Protein AF-A0A948SV55-F1 (afdb_monomer)

Nearest PDB structures (foldseek):
  5uno-assembly1_A  TM=8.925E-01  e=2.290E-26  Mycobacterium tuberculosis H37Rv
  5uoh-assembly1_A  TM=8.848E-01  e=6.868E-26  Mycobacterium tuberculosis H37Rv
  8e19-assembly1_A  TM=8.455E-01  e=9.818E-19  Streptomyces sp. CB03234
  8g5u-assembly4_D  TM=8.388E-01  e=4.236E-16  Streptomyces sp. CB03234
  8ooh-assembly1_A  TM=3.720E-01  e=1.715E-04  Haloferax mediterranei

Structure (mmCIF, N/CA/C/O backbone):
data_AF-A0A948SV55-F1
#
_entry.id   AF-A0A948SV55-F1
#
loop_
_atom_site.group_PDB
_atom_site.id
_atom_site.type_symbol
_atom_site.label_atom_id
_atom_site.label_alt_id
_atom_site.label_comp_id
_atom_site.label_asym_id
_atom_site.label_entity_id
_atom_site.label_seq_id
_atom_site.pdbx_PDB_ins_code
_atom_site.Cartn_x
_atom_site.Cartn_y
_atom_site.Cartn_z
_atom_site.occupancy
_atom_site.B_iso_or_equiv
_atom_site.auth_seq_id
_atom_site.auth_comp_id
_atom_site.auth_asym_id
_atom_site.auth_atom_id
_atom_site.pdbx_PDB_model_num
ATOM 1 N N . MET A 1 1 ? -9.812 31.549 -26.731 1.00 30.91 1 MET A N 1
ATOM 2 C CA . MET A 1 1 ? -10.118 31.292 -25.307 1.00 30.91 1 MET A CA 1
ATOM 3 C C . MET A 1 1 ? -10.757 29.914 -25.186 1.00 30.91 1 MET A C 1
ATOM 5 O O . MET A 1 1 ? -11.962 29.792 -25.352 1.00 30.91 1 MET A O 1
ATOM 9 N N . ARG A 1 2 ? -9.952 28.866 -24.989 1.00 26.50 2 ARG A N 1
ATOM 10 C CA . ARG A 1 2 ? -10.428 27.532 -24.594 1.00 26.50 2 ARG A CA 1
ATOM 11 C C . ARG A 1 2 ? -10.023 27.359 -23.133 1.00 26.50 2 ARG A C 1
ATOM 13 O O . ARG A 1 2 ? -8.856 27.554 -22.813 1.00 26.50 2 ARG A O 1
ATOM 20 N N . ARG A 1 3 ? -10.999 27.131 -22.253 1.00 22.83 3 ARG A N 1
ATOM 21 C CA . ARG A 1 3 ? -10.754 26.845 -20.834 1.00 22.83 3 ARG A CA 1
ATOM 22 C C . ARG A 1 3 ? -10.036 25.492 -20.727 1.00 22.83 3 ARG A C 1
ATOM 24 O O . ARG A 1 3 ? -10.445 24.582 -21.448 1.00 22.83 3 ARG A O 1
ATOM 31 N N . PRO A 1 4 ? -9.015 25.346 -19.870 1.00 24.20 4 PRO A N 1
ATOM 32 C CA . PRO A 1 4 ? -8.445 24.039 -19.594 1.00 24.20 4 PRO A CA 1
ATOM 33 C C . PRO A 1 4 ? -9.489 23.198 -18.850 1.00 24.20 4 PRO A C 1
ATOM 35 O O . PRO A 1 4 ? -10.164 23.687 -17.939 1.00 24.20 4 PRO A O 1
ATOM 38 N N . LEU A 1 5 ? -9.654 21.952 -19.289 1.00 23.36 5 LEU A N 1
ATOM 39 C CA . LEU A 1 5 ? -10.324 20.914 -18.519 1.00 23.36 5 LEU A CA 1
ATOM 40 C C . LEU A 1 5 ? -9.474 20.676 -17.271 1.00 23.36 5 LEU A C 1
ATOM 42 O O . LEU A 1 5 ? -8.339 20.224 -17.370 1.00 23.36 5 LEU A O 1
ATOM 46 N N . VAL A 1 6 ? -10.014 21.026 -16.108 1.00 21.44 6 VAL A N 1
ATOM 47 C CA . VAL A 1 6 ? -9.486 20.559 -14.828 1.00 21.44 6 VAL A CA 1
ATOM 48 C C . VAL A 1 6 ? -9.849 19.080 -14.756 1.00 21.44 6 VAL A C 1
ATOM 50 O O . VAL A 1 6 ? -10.975 18.734 -14.401 1.00 21.44 6 VAL A O 1
ATOM 53 N N . VAL A 1 7 ? -8.927 18.215 -15.175 1.00 23.33 7 VAL A N 1
ATOM 54 C CA . VAL A 1 7 ? -8.964 16.802 -14.804 1.00 23.33 7 VAL A CA 1
ATOM 55 C C . VAL A 1 7 ? -8.757 16.800 -13.294 1.00 23.33 7 VAL A C 1
ATOM 57 O O . VAL A 1 7 ? -7.693 17.169 -12.808 1.00 23.33 7 VAL A O 1
ATOM 60 N N . ARG A 1 8 ? -9.814 16.506 -12.531 1.00 23.75 8 ARG A N 1
ATOM 61 C CA . ARG A 1 8 ? -9.632 16.066 -11.148 1.00 23.75 8 ARG A CA 1
ATOM 62 C C . ARG A 1 8 ? -8.846 14.770 -11.262 1.00 23.75 8 ARG A C 1
ATOM 64 O O . ARG A 1 8 ? -9.400 13.813 -11.797 1.00 23.75 8 ARG A O 1
ATOM 71 N N . SER A 1 9 ? -7.585 14.774 -10.845 1.00 26.28 9 SER A N 1
ATOM 72 C CA . SER A 1 9 ? -6.814 13.553 -10.654 1.00 26.28 9 SER A CA 1
ATOM 73 C C . SER A 1 9 ? -7.688 12.595 -9.846 1.00 26.28 9 SER A C 1
ATOM 75 O O . SER A 1 9 ? -8.074 12.914 -8.719 1.00 26.28 9 SER A O 1
ATOM 77 N N . LEU A 1 10 ? -8.113 11.488 -10.458 1.00 29.41 10 LEU A N 1
ATOM 78 C CA . LEU A 1 10 ? -8.510 10.328 -9.680 1.00 29.41 10 LEU A CA 1
ATOM 79 C C . LEU A 1 10 ? -7.198 9.822 -9.093 1.00 29.41 10 LEU A C 1
ATOM 81 O O . LEU A 1 10 ? -6.493 9.082 -9.762 1.00 29.41 10 LEU A O 1
ATOM 85 N N . THR A 1 11 ? -6.843 10.274 -7.895 1.00 33.56 11 THR A N 1
ATOM 86 C CA . THR A 1 11 ? -5.891 9.525 -7.080 1.00 33.56 11 THR A CA 1
ATOM 87 C C . THR A 1 11 ? -6.649 8.272 -6.676 1.00 33.56 11 THR A C 1
ATOM 89 O O . THR A 1 11 ? -7.490 8.300 -5.773 1.00 33.56 11 THR A O 1
ATOM 92 N N . VAL A 1 12 ? -6.488 7.206 -7.457 1.00 36.28 12 VAL A N 1
ATOM 93 C CA . VAL A 1 12 ? -6.842 5.876 -6.982 1.00 36.28 12 VAL A CA 1
ATOM 94 C C . VAL A 1 12 ? -5.813 5.626 -5.899 1.00 36.28 12 VAL A C 1
ATOM 96 O O . VAL A 1 12 ? -4.634 5.532 -6.196 1.00 36.28 12 VAL A O 1
ATOM 99 N N . VAL A 1 13 ? -6.228 5.632 -4.634 1.00 38.62 13 VAL A N 1
ATOM 100 C CA . VAL A 1 13 ? -5.312 5.245 -3.563 1.00 38.62 13 VAL A CA 1
ATOM 101 C C . VAL A 1 13 ? -5.101 3.747 -3.721 1.00 38.62 13 VAL A C 1
ATOM 103 O O . VAL A 1 13 ? -5.919 2.942 -3.268 1.00 38.62 13 VAL A O 1
ATOM 106 N N . ILE A 1 14 ? -4.060 3.405 -4.466 1.00 40.81 14 ILE A N 1
ATOM 107 C CA . ILE A 1 14 ? -3.615 2.045 -4.694 1.00 40.81 14 ILE A CA 1
ATOM 108 C C . ILE A 1 14 ? -3.019 1.567 -3.373 1.00 40.81 14 ILE A C 1
ATOM 110 O O . ILE A 1 14 ? -2.185 2.238 -2.763 1.00 40.81 14 ILE A O 1
ATOM 114 N N . ALA A 1 15 ? -3.531 0.444 -2.869 1.00 40.34 15 ALA A N 1
ATOM 115 C CA . ALA A 1 15 ? -2.829 -0.279 -1.824 1.00 40.34 15 ALA A CA 1
ATOM 116 C C . ALA A 1 15 ? -1.530 -0.764 -2.465 1.00 40.34 15 ALA A C 1
ATOM 118 O O . ALA A 1 15 ? -1.607 -1.495 -3.448 1.00 40.34 15 ALA A O 1
ATOM 119 N N . ALA A 1 16 ? -0.370 -0.343 -1.960 1.00 37.22 16 ALA A N 1
ATOM 120 C CA . ALA A 1 16 ? 0.876 -0.953 -2.397 1.00 37.22 16 ALA A CA 1
ATOM 121 C C . ALA A 1 16 ? 0.776 -2.457 -2.111 1.00 37.22 16 ALA A C 1
ATOM 123 O O . ALA A 1 16 ? 0.507 -2.850 -0.978 1.00 37.22 16 ALA A O 1
ATOM 124 N N . ALA A 1 17 ? 0.937 -3.286 -3.135 1.00 39.38 17 ALA A N 1
ATOM 125 C CA . ALA A 1 17 ? 1.183 -4.710 -2.970 1.00 39.38 17 ALA A CA 1
ATOM 126 C C . ALA A 1 17 ? 2.635 -4.918 -3.356 1.00 39.38 17 ALA A C 1
ATOM 128 O O . ALA A 1 17 ? 2.984 -4.813 -4.532 1.00 39.38 17 ALA A O 1
ATOM 129 N N . ALA A 1 18 ? 3.506 -5.127 -2.376 1.00 43.53 18 ALA A N 1
ATOM 130 C CA . ALA A 1 18 ? 4.882 -5.397 -2.730 1.00 43.53 18 ALA A CA 1
ATOM 131 C C . ALA A 1 18 ? 5.015 -6.733 -3.459 1.00 43.53 18 ALA A C 1
ATOM 133 O O . ALA A 1 18 ? 4.283 -7.697 -3.225 1.00 43.53 18 ALA A O 1
ATOM 134 N N . ILE A 1 19 ? 6.031 -6.701 -4.311 1.00 43.50 19 ILE A N 1
ATOM 135 C CA . ILE A 1 19 ? 6.931 -7.781 -4.687 1.00 43.50 19 ILE A CA 1
ATOM 136 C C . ILE A 1 19 ? 7.136 -8.729 -3.500 1.00 43.50 19 ILE A C 1
ATOM 138 O O . ILE A 1 19 ? 7.271 -8.261 -2.369 1.00 43.50 19 ILE A O 1
ATOM 142 N N . ALA A 1 20 ? 7.189 -10.039 -3.751 1.00 40.66 20 ALA A N 1
ATOM 143 C CA . ALA A 1 20 ? 7.520 -11.001 -2.711 1.00 40.66 20 ALA A CA 1
ATOM 144 C C . ALA A 1 20 ? 8.951 -10.721 -2.210 1.00 40.66 20 ALA A C 1
ATOM 146 O O . ALA A 1 20 ? 9.933 -11.099 -2.838 1.00 40.66 20 ALA A O 1
ATOM 147 N N . SER A 1 21 ? 9.076 -9.995 -1.104 1.00 45.84 21 SER A N 1
ATOM 148 C CA . SER A 1 21 ? 10.312 -9.782 -0.369 1.00 45.84 21 SER A CA 1
ATOM 149 C C . SER A 1 21 ? 10.544 -10.808 0.739 1.00 45.84 21 SER A C 1
ATOM 151 O O . SER A 1 21 ? 9.704 -10.952 1.623 1.00 45.84 21 SER A O 1
ATOM 153 N N . SER A 1 22 ? 11.685 -11.485 0.729 1.00 45.31 22 SER A N 1
ATOM 154 C CA . SER A 1 22 ? 12.185 -12.255 1.878 1.00 45.31 22 SER A CA 1
ATOM 155 C C . SER A 1 22 ? 12.581 -11.336 3.022 1.00 45.31 22 SER A C 1
ATOM 157 O O . SER A 1 22 ? 13.097 -10.256 2.740 1.00 45.31 22 SER A O 1
ATOM 159 N N . CYS A 1 23 ? 12.460 -11.795 4.265 1.00 57.09 23 CYS A N 1
ATOM 160 C CA . CYS A 1 23 ? 12.979 -11.079 5.427 1.00 57.09 23 CYS A CA 1
ATOM 161 C C . CYS A 1 23 ? 14.124 -11.893 6.030 1.00 57.09 23 CYS A C 1
ATOM 163 O O . CYS A 1 23 ? 13.920 -12.863 6.764 1.00 57.09 23 CYS A O 1
ATOM 165 N N . GLY A 1 24 ? 15.354 -11.529 5.668 1.00 35.19 24 GLY A N 1
ATOM 166 C CA . GLY A 1 24 ? 16.546 -12.269 6.067 1.00 35.19 24 GLY A CA 1
ATOM 167 C C . GLY A 1 24 ? 17.185 -11.703 7.333 1.00 35.19 24 GLY A C 1
ATOM 168 O O . GLY A 1 24 ? 17.675 -10.578 7.341 1.00 35.19 24 GLY A O 1
ATOM 169 N N . SER A 1 25 ? 17.299 -12.512 8.391 1.00 31.05 25 SER A N 1
ATOM 170 C CA . SER A 1 25 ? 18.246 -12.242 9.484 1.00 31.05 25 SER A CA 1
ATOM 171 C C . SER A 1 25 ? 19.166 -13.442 9.714 1.00 31.05 25 SER A C 1
ATOM 173 O O . SER A 1 25 ? 18.738 -14.594 9.737 1.00 31.05 25 SER A O 1
ATOM 175 N N . ASN A 1 26 ? 20.467 -13.183 9.882 1.00 32.19 26 ASN A N 1
ATOM 176 C CA . ASN A 1 26 ? 21.467 -14.217 10.158 1.00 32.19 26 ASN A CA 1
ATOM 177 C C . ASN A 1 26 ? 21.262 -14.810 11.567 1.00 32.19 26 ASN A C 1
ATOM 179 O O . ASN A 1 26 ? 21.810 -14.309 12.552 1.00 32.19 26 ASN A O 1
ATOM 183 N N . GLY A 1 27 ? 20.510 -15.910 11.662 1.00 25.17 27 GLY A N 1
ATOM 184 C CA . GLY A 1 27 ? 20.263 -16.646 12.903 1.00 25.17 27 GLY A CA 1
ATOM 185 C C . GLY A 1 27 ? 20.402 -18.158 12.720 1.00 25.17 27 GLY A C 1
ATOM 186 O O . GLY A 1 27 ? 19.497 -18.835 12.258 1.00 25.17 27 GLY A O 1
ATOM 187 N N . SER A 1 28 ? 21.541 -18.719 13.123 1.00 27.02 28 SER A N 1
ATOM 188 C CA . SER A 1 28 ? 21.834 -20.155 13.054 1.00 27.02 28 SER A CA 1
ATOM 189 C C . SER A 1 28 ? 20.910 -21.007 13.941 1.00 27.02 28 SER A C 1
ATOM 191 O O . SER A 1 28 ? 21.049 -20.935 15.165 1.00 27.02 28 SER A O 1
ATOM 193 N N . VAL A 1 29 ? 20.081 -21.897 13.376 1.00 24.75 29 VAL A N 1
ATOM 194 C CA . VAL A 1 29 ? 19.499 -23.039 14.114 1.00 24.75 29 VAL A CA 1
ATOM 195 C C . VAL A 1 29 ? 19.416 -24.299 13.243 1.00 24.75 29 VAL A C 1
ATOM 197 O O . VAL A 1 29 ? 19.249 -24.259 12.033 1.00 24.75 29 VAL A O 1
ATOM 200 N N . ALA A 1 30 ? 19.639 -25.425 13.916 1.00 23.55 30 ALA A N 1
ATOM 201 C CA . ALA A 1 30 ? 20.007 -26.732 13.409 1.00 23.55 30 ALA A CA 1
ATOM 202 C C . ALA A 1 30 ? 18.934 -27.493 12.608 1.00 23.55 30 ALA A C 1
ATOM 204 O O . ALA A 1 30 ? 17.764 -27.574 12.972 1.00 23.55 30 ALA A O 1
ATOM 205 N N . ASP A 1 31 ? 19.464 -28.167 11.593 1.00 22.94 31 ASP A N 1
ATOM 206 C CA . ASP A 1 31 ? 18.902 -29.194 10.724 1.00 22.94 31 ASP A CA 1
ATOM 207 C C . ASP A 1 31 ? 18.130 -30.304 11.471 1.00 22.94 31 ASP A C 1
ATOM 209 O O . ASP A 1 31 ? 18.631 -30.915 12.424 1.00 22.94 31 ASP A O 1
ATOM 213 N N . SER A 1 32 ? 16.924 -30.625 11.000 1.00 24.73 32 SER A N 1
ATOM 214 C CA . SER A 1 32 ? 16.251 -31.912 11.241 1.00 24.73 32 SER A CA 1
ATOM 215 C C . SER A 1 32 ? 15.244 -32.190 10.127 1.00 24.73 32 SER A C 1
ATOM 217 O O . SER A 1 32 ? 14.030 -32.079 10.282 1.00 24.73 32 SER A O 1
ATOM 219 N N . THR A 1 33 ? 15.777 -32.579 8.974 1.00 23.20 33 THR A N 1
ATOM 220 C CA . THR A 1 33 ? 15.032 -33.093 7.824 1.00 23.20 33 THR A CA 1
ATOM 221 C C . THR A 1 33 ? 14.461 -34.484 8.127 1.00 23.20 33 THR A C 1
ATOM 223 O O . THR A 1 33 ? 15.199 -35.436 8.379 1.00 23.20 33 THR A O 1
ATOM 226 N N . THR A 1 34 ? 13.135 -34.641 8.041 1.00 23.06 34 THR A N 1
ATOM 227 C CA . THR A 1 34 ? 12.506 -35.959 7.848 1.00 23.06 34 THR A CA 1
ATOM 228 C C . THR A 1 34 ? 11.717 -35.931 6.546 1.00 23.06 34 THR A C 1
ATOM 230 O O . THR A 1 34 ? 10.653 -35.329 6.454 1.00 23.06 34 THR A O 1
ATOM 233 N N . ILE A 1 35 ? 12.283 -36.568 5.524 1.00 23.11 35 ILE A N 1
ATOM 234 C CA . ILE A 1 35 ? 11.702 -36.729 4.192 1.00 23.11 35 ILE A CA 1
ATOM 235 C C . ILE A 1 35 ? 10.607 -37.799 4.262 1.00 23.11 35 ILE A C 1
ATOM 237 O O . ILE A 1 35 ? 10.884 -38.934 4.654 1.00 23.11 35 ILE A O 1
ATOM 241 N N . VAL A 1 36 ? 9.393 -37.474 3.814 1.00 24.09 36 VAL A N 1
ATOM 242 C CA . VAL A 1 36 ? 8.416 -38.480 3.375 1.00 24.09 36 VAL A CA 1
ATOM 243 C C . VAL A 1 36 ? 8.050 -38.177 1.927 1.00 24.09 36 VAL A C 1
ATOM 245 O O . VAL A 1 36 ? 7.444 -37.162 1.611 1.00 24.09 36 VAL A O 1
ATOM 248 N N . THR A 1 37 ? 8.499 -39.072 1.056 1.00 22.97 37 THR A N 1
ATOM 249 C CA . THR A 1 37 ? 8.305 -39.097 -0.393 1.00 22.97 37 THR A CA 1
ATOM 250 C C . THR A 1 37 ? 6.839 -39.248 -0.796 1.00 22.97 37 THR A C 1
ATOM 252 O O . THR A 1 37 ? 6.136 -40.122 -0.289 1.00 22.97 37 THR A O 1
ATOM 255 N N . GLU A 1 38 ? 6.432 -38.443 -1.779 1.00 25.08 38 GLU A N 1
ATOM 256 C CA . GLU A 1 38 ? 5.180 -38.549 -2.529 1.00 25.08 38 GLU A CA 1
ATOM 257 C C . GLU A 1 38 ? 5.024 -39.911 -3.223 1.00 25.08 38 GLU A C 1
ATOM 259 O O . GLU A 1 38 ? 5.985 -40.536 -3.676 1.00 25.08 38 GLU A O 1
ATOM 264 N N . THR A 1 39 ? 3.779 -40.363 -3.373 1.00 23.50 39 THR A N 1
ATOM 265 C CA . THR A 1 39 ? 3.415 -41.363 -4.382 1.00 23.50 39 THR A CA 1
ATOM 266 C C . THR A 1 39 ? 2.120 -40.932 -5.057 1.00 23.50 39 THR A C 1
ATOM 268 O O . THR A 1 39 ? 1.102 -40.706 -4.406 1.00 23.50 39 THR A O 1
ATOM 271 N N . SER A 1 40 ? 2.204 -40.802 -6.377 1.00 25.91 40 SER A N 1
ATOM 272 C CA . SER A 1 40 ? 1.162 -40.409 -7.322 1.00 25.91 40 SER A CA 1
ATOM 273 C C . SER A 1 40 ? 0.015 -41.421 -7.376 1.00 25.91 40 SER A C 1
ATOM 275 O O . SER A 1 40 ? 0.287 -42.620 -7.438 1.00 25.91 40 SER A O 1
ATOM 277 N N . ILE A 1 41 ? -1.243 -40.965 -7.463 1.00 25.05 41 ILE A N 1
ATOM 278 C CA . ILE A 1 41 ? -2.360 -41.795 -7.949 1.00 25.05 41 ILE A CA 1
ATOM 279 C C . ILE A 1 41 ? -3.291 -40.969 -8.851 1.00 25.05 41 ILE A C 1
ATOM 281 O O . ILE A 1 41 ? -3.720 -39.872 -8.502 1.00 25.05 41 ILE A O 1
ATOM 285 N N . GLU A 1 42 ? -3.567 -41.545 -10.023 1.00 23.19 42 GLU A N 1
ATOM 286 C CA . GLU A 1 42 ? -4.458 -41.086 -11.089 1.00 23.19 42 GLU A CA 1
ATOM 287 C C . GLU A 1 42 ? -5.912 -40.880 -10.637 1.00 23.19 42 GLU A C 1
ATOM 289 O O . GLU A 1 42 ? -6.496 -41.694 -9.919 1.00 23.19 42 GLU A O 1
ATOM 294 N N . LEU A 1 43 ? -6.532 -39.824 -11.166 1.00 24.89 43 LEU A N 1
ATOM 295 C CA . LEU A 1 43 ? -7.969 -39.576 -11.089 1.00 24.89 43 LEU A CA 1
ATOM 296 C C . LEU A 1 43 ? -8.718 -40.537 -12.022 1.00 24.89 43 LEU A C 1
ATOM 298 O O . LEU A 1 43 ? -8.601 -40.445 -13.244 1.00 24.89 43 LEU A O 1
ATOM 302 N N . THR A 1 44 ? -9.547 -41.412 -11.452 1.00 23.89 44 THR A N 1
ATOM 303 C CA . THR A 1 44 ? -10.658 -42.036 -12.181 1.00 23.89 44 THR A CA 1
ATOM 304 C C . THR A 1 44 ? -11.975 -41.760 -11.472 1.00 23.89 44 THR A C 1
ATOM 306 O O . THR A 1 44 ? -12.133 -41.955 -10.270 1.00 23.89 44 THR A O 1
ATOM 309 N N . ASP A 1 45 ? -12.906 -41.247 -12.266 1.00 31.53 45 ASP A N 1
ATOM 310 C CA . ASP A 1 45 ? -14.245 -40.824 -11.898 1.00 31.53 45 ASP A CA 1
ATOM 311 C C . ASP A 1 45 ? -15.128 -42.065 -11.693 1.00 31.53 45 ASP A C 1
ATOM 313 O O . ASP A 1 45 ? -15.330 -42.858 -12.618 1.00 31.53 45 ASP A O 1
ATOM 317 N N . THR A 1 46 ? -15.625 -42.307 -10.478 1.00 26.56 46 THR A N 1
ATOM 318 C CA . THR A 1 46 ? -16.699 -43.288 -10.259 1.00 26.56 46 THR A CA 1
ATOM 319 C C . THR A 1 46 ? -17.561 -42.897 -9.066 1.00 26.56 46 THR A C 1
ATOM 321 O O . THR A 1 46 ? -17.136 -42.876 -7.914 1.00 26.56 46 THR A O 1
ATOM 324 N N . THR A 1 47 ? -18.828 -42.631 -9.363 1.00 34.38 47 THR A N 1
ATOM 325 C CA . THR A 1 47 ? -19.913 -42.458 -8.404 1.00 34.38 47 THR A CA 1
ATOM 326 C C . THR A 1 47 ? -20.216 -43.780 -7.700 1.00 34.38 47 THR A C 1
ATOM 328 O O . THR A 1 47 ? -20.596 -44.766 -8.331 1.00 34.38 47 THR A O 1
ATOM 331 N N . SER A 1 48 ? -20.095 -43.815 -6.372 1.00 27.80 48 SER A N 1
ATOM 332 C CA . SER A 1 48 ? -20.764 -44.817 -5.535 1.00 27.80 48 SER A CA 1
ATOM 333 C C . SER A 1 48 ? -20.950 -44.306 -4.111 1.00 27.80 48 SER A C 1
ATOM 335 O O . SER A 1 48 ? -20.009 -43.915 -3.430 1.00 27.80 48 SER A O 1
ATOM 337 N N . SER A 1 49 ? -22.206 -44.315 -3.675 1.00 32.78 49 SER A N 1
ATOM 338 C CA . SER A 1 49 ? -22.644 -44.016 -2.320 1.00 32.78 49 SER A CA 1
ATOM 339 C C . SER A 1 49 ? -22.143 -45.080 -1.347 1.00 32.78 49 SER A C 1
ATOM 341 O O .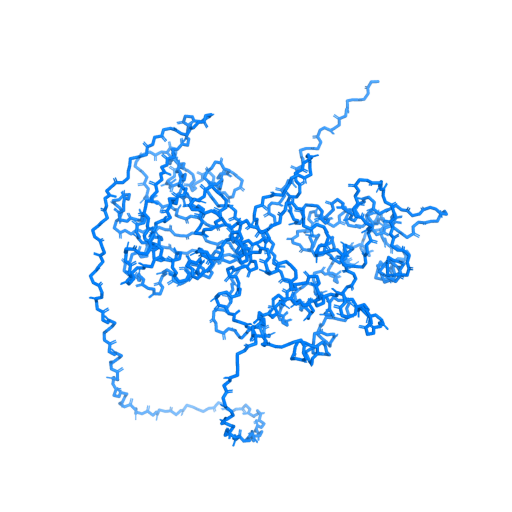 SER A 1 49 ? -22.543 -46.242 -1.446 1.00 32.78 49 SER A O 1
ATOM 343 N N . VAL A 1 50 ? -21.337 -44.662 -0.375 1.00 27.83 50 VAL A N 1
ATOM 344 C CA . VAL A 1 50 ? -20.960 -45.473 0.783 1.00 27.83 50 VAL A CA 1
ATOM 345 C C . VAL A 1 50 ? -21.329 -44.704 2.047 1.00 27.83 50 VAL A C 1
ATOM 347 O O . VAL A 1 50 ? -20.768 -43.660 2.359 1.00 27.83 50 VAL A O 1
ATOM 350 N N . THR A 1 51 ? -22.317 -45.230 2.764 1.00 31.75 51 THR A N 1
ATOM 351 C CA . THR A 1 51 ? -22.587 -44.928 4.169 1.00 31.75 51 THR A CA 1
ATOM 352 C C . THR A 1 51 ? -21.463 -45.495 5.030 1.00 31.75 51 THR A C 1
ATOM 354 O O . THR A 1 51 ? -21.310 -46.716 5.096 1.00 31.75 51 THR A O 1
ATOM 357 N N . THR A 1 52 ? -20.729 -44.630 5.725 1.00 30.16 52 THR A N 1
ATOM 358 C CA . THR A 1 52 ? -19.866 -45.008 6.851 1.00 30.16 52 THR A CA 1
ATOM 359 C C . THR A 1 52 ? -20.256 -44.212 8.082 1.00 30.16 52 THR A C 1
ATOM 361 O O . THR A 1 52 ? -20.150 -42.989 8.127 1.00 30.16 52 THR A O 1
ATOM 364 N N . ASP A 1 53 ? -20.746 -44.970 9.052 1.00 35.44 53 ASP A N 1
ATOM 365 C CA . ASP A 1 53 ? -20.970 -44.608 10.438 1.00 35.44 53 ASP A CA 1
ATOM 366 C C . ASP A 1 53 ? -19.593 -44.417 11.096 1.00 35.44 53 ASP A C 1
ATOM 368 O O . ASP A 1 53 ? -18.847 -45.383 11.269 1.00 35.44 53 ASP A O 1
ATOM 372 N N . THR A 1 54 ? -19.225 -43.171 11.399 1.00 32.25 54 THR A N 1
ATOM 373 C CA . THR A 1 54 ? -18.026 -42.856 12.181 1.00 32.25 54 THR A CA 1
ATOM 374 C C . THR A 1 54 ? -18.426 -41.880 13.273 1.00 32.25 54 THR A C 1
ATOM 376 O O . THR A 1 54 ? -18.636 -40.691 13.036 1.00 32.25 54 THR A O 1
ATOM 379 N N . THR A 1 55 ? -18.526 -42.396 14.494 1.00 34.38 55 THR A N 1
ATOM 380 C CA . THR A 1 55 ? -18.500 -41.614 15.729 1.00 34.38 55 THR A CA 1
ATOM 381 C C . THR A 1 55 ? -17.198 -40.819 15.778 1.00 34.38 55 THR A C 1
ATOM 383 O O . THR A 1 55 ? -16.156 -41.350 16.157 1.00 34.38 55 THR A O 1
ATOM 386 N N . ALA A 1 56 ? -17.253 -39.556 15.355 1.00 33.41 56 ALA A N 1
ATOM 387 C CA . ALA A 1 56 ? -16.182 -38.598 15.568 1.00 33.41 56 ALA A CA 1
ATOM 388 C C . ALA A 1 56 ? -16.157 -38.237 17.056 1.00 33.41 56 ALA A C 1
ATOM 390 O O . ALA A 1 56 ? -17.051 -37.569 17.579 1.00 33.41 56 ALA A O 1
ATOM 391 N N . GLU A 1 57 ? -15.143 -38.738 17.748 1.00 30.97 57 GLU A N 1
ATOM 392 C CA . GLU A 1 57 ? -14.798 -38.323 19.095 1.00 30.97 57 GLU A CA 1
ATOM 393 C C . GLU A 1 57 ? -14.389 -36.846 19.023 1.00 30.97 57 GLU A C 1
ATOM 395 O O . GLU A 1 57 ? -13.357 -36.490 18.457 1.00 30.97 57 GLU A O 1
ATOM 400 N N . SER A 1 58 ? -15.270 -35.975 19.518 1.00 31.12 58 SER A N 1
ATOM 401 C CA . SER A 1 58 ? -15.073 -34.529 19.578 1.00 31.12 58 SER A CA 1
ATOM 402 C C . SER A 1 58 ? -13.859 -34.224 20.449 1.00 31.12 58 SER A C 1
ATOM 404 O O . SER A 1 58 ? -13.976 -34.084 21.667 1.00 31.12 58 SER A O 1
ATOM 406 N N . THR A 1 59 ? -12.686 -34.107 19.833 1.00 31.55 59 THR A N 1
ATOM 407 C CA . THR A 1 59 ? -11.507 -33.549 20.487 1.00 31.55 59 THR A CA 1
ATOM 408 C C . THR A 1 59 ? -11.752 -32.052 20.621 1.00 31.55 59 THR A C 1
ATOM 410 O O . THR A 1 59 ? -11.543 -31.273 19.696 1.00 31.55 59 THR A O 1
ATOM 413 N N . THR A 1 60 ? -12.299 -31.647 21.765 1.00 33.97 60 THR A N 1
ATOM 414 C CA . THR A 1 60 ? -12.400 -30.240 22.144 1.00 33.97 60 THR A CA 1
ATOM 415 C C . THR A 1 60 ? -10.994 -29.655 22.160 1.00 33.97 60 THR A C 1
ATOM 417 O O . THR A 1 60 ? -10.170 -30.065 22.982 1.00 33.97 60 THR A O 1
ATOM 420 N N . LEU A 1 61 ? -10.725 -28.714 21.254 1.00 35.84 61 LEU A N 1
ATOM 421 C CA . LEU A 1 61 ? -9.559 -27.842 21.347 1.00 35.84 61 LEU A CA 1
ATOM 422 C C . LEU A 1 61 ? -9.548 -27.211 22.751 1.00 35.84 61 LEU A C 1
ATOM 424 O O . LEU A 1 61 ? -10.611 -26.803 23.234 1.00 35.84 61 LEU A O 1
ATOM 428 N N . PRO A 1 62 ? -8.396 -27.165 23.440 1.00 35.84 62 PRO A N 1
ATOM 429 C CA . PRO A 1 62 ? -8.324 -26.532 24.745 1.00 35.84 62 PRO A CA 1
ATOM 430 C C . PRO A 1 62 ? -8.754 -25.072 24.601 1.00 35.84 62 PRO A C 1
ATOM 432 O O . PRO A 1 62 ? -8.281 -24.364 23.712 1.00 35.84 62 PRO A O 1
ATOM 435 N N . ALA A 1 63 ? -9.680 -24.647 25.466 1.00 39.31 63 ALA A N 1
ATOM 436 C CA . ALA A 1 63 ? -10.095 -23.259 25.578 1.00 39.31 63 ALA A CA 1
ATOM 437 C C . ALA A 1 63 ? -8.841 -22.384 25.656 1.00 39.31 63 ALA A C 1
ATOM 439 O O . ALA A 1 63 ? -7.993 -22.591 26.528 1.00 39.31 63 ALA A O 1
ATOM 440 N N . THR A 1 64 ? -8.717 -21.443 24.722 1.00 42.62 64 THR A N 1
ATOM 441 C CA . THR A 1 64 ? -7.698 -20.398 24.755 1.00 42.62 64 THR A CA 1
ATOM 442 C C . THR A 1 64 ? -7.664 -19.810 26.157 1.00 42.62 64 THR A C 1
ATOM 444 O O . THR A 1 64 ? -8.679 -19.315 26.650 1.00 42.62 64 THR A O 1
ATOM 447 N N . SER A 1 65 ? -6.504 -19.936 26.804 1.00 36.78 65 SER A N 1
ATOM 448 C CA . SER A 1 65 ? -6.199 -19.323 28.091 1.00 36.78 65 SER A CA 1
ATOM 449 C C . SER A 1 65 ? -6.700 -17.882 28.077 1.00 36.78 65 SER A C 1
ATOM 451 O O . SER A 1 65 ? -6.243 -17.069 27.275 1.00 36.78 65 SER A O 1
ATOM 453 N N . SER A 1 66 ? -7.690 -17.587 28.916 1.00 43.84 66 SER A N 1
ATOM 454 C CA . SER A 1 66 ? -8.271 -16.259 29.048 1.00 43.84 66 SER A CA 1
ATOM 455 C C . SER A 1 66 ? -7.261 -15.352 29.745 1.00 43.84 66 SER A C 1
ATOM 457 O O . SER A 1 66 ? -7.315 -15.181 30.967 1.00 43.84 66 SER A O 1
ATOM 459 N N . VAL A 1 67 ? -6.321 -14.793 28.983 1.00 48.25 67 VAL A N 1
ATOM 460 C CA . VAL A 1 67 ? -5.587 -13.603 29.417 1.00 48.25 67 VAL A CA 1
ATOM 461 C C . VAL A 1 67 ? -6.652 -12.548 29.743 1.00 48.25 67 VAL A C 1
ATOM 463 O O . VAL A 1 67 ? -7.503 -12.272 28.888 1.00 48.25 67 VAL A O 1
ATOM 466 N N . PRO A 1 68 ? -6.711 -12.022 30.981 1.00 50.84 68 PRO A N 1
ATOM 467 C CA . PRO A 1 68 ? -7.689 -11.007 31.340 1.00 50.84 68 PRO A CA 1
ATOM 468 C C . PRO A 1 68 ? -7.554 -9.816 30.393 1.00 50.84 68 PRO A C 1
ATOM 470 O O . PRO A 1 68 ? -6.505 -9.179 30.339 1.00 50.84 68 PRO A O 1
ATOM 473 N N . GLN A 1 69 ? -8.616 -9.529 29.641 1.00 60.88 69 GLN A N 1
ATOM 474 C CA . GLN A 1 69 ? -8.666 -8.362 28.767 1.00 60.88 69 GLN A CA 1
ATOM 475 C C . GLN A 1 69 ? -8.436 -7.107 29.625 1.00 60.88 69 GLN A C 1
ATOM 477 O O . GLN A 1 69 ? -9.150 -6.931 30.621 1.00 60.88 69 GLN A O 1
ATOM 482 N N . PRO A 1 70 ? -7.466 -6.240 29.284 1.00 66.19 70 PRO A N 1
ATOM 483 C CA . PRO A 1 70 ? -7.219 -5.030 30.052 1.00 66.19 70 PRO A CA 1
ATOM 484 C C . PRO A 1 70 ? -8.488 -4.171 30.098 1.00 66.19 70 PRO A C 1
ATOM 486 O O . PRO A 1 70 ? -9.280 -4.144 29.146 1.00 66.19 70 PRO A O 1
ATOM 489 N N . ILE A 1 71 ? -8.699 -3.489 31.228 1.00 73.44 71 ILE A N 1
ATOM 490 C CA . ILE A 1 71 ? -9.767 -2.495 31.359 1.00 73.44 71 ILE A CA 1
ATOM 491 C C . ILE A 1 71 ? -9.489 -1.405 30.326 1.00 73.44 71 ILE A C 1
ATOM 493 O O . ILE A 1 71 ? -8.394 -0.852 30.292 1.00 73.44 71 ILE A O 1
ATOM 497 N N . VAL A 1 72 ? -10.477 -1.129 29.478 1.00 84.81 72 VAL A N 1
ATOM 498 C CA . VAL A 1 72 ? -10.365 -0.118 28.429 1.00 84.81 72 VAL A CA 1
ATOM 499 C C . VAL A 1 72 ? -11.143 1.111 28.849 1.00 84.81 72 VAL A C 1
ATOM 501 O O . VAL A 1 72 ? -12.350 1.040 29.088 1.00 84.81 72 VAL A O 1
ATOM 504 N N . GLU A 1 73 ? -10.432 2.228 28.938 1.00 89.12 73 GLU A N 1
ATOM 505 C CA . GLU A 1 73 ? -11.027 3.527 29.214 1.00 89.12 73 GLU A CA 1
ATOM 506 C C . GLU A 1 73 ? -11.831 4.011 27.994 1.00 89.12 73 GLU A C 1
ATOM 508 O O . GLU A 1 73 ? -11.351 3.912 26.859 1.00 89.12 73 GLU A O 1
ATOM 513 N N . PRO A 1 74 ? -13.050 4.545 28.187 1.00 93.00 74 PRO A N 1
ATOM 514 C CA . PRO A 1 74 ? -13.816 5.122 27.092 1.00 93.00 74 PRO A CA 1
ATOM 515 C C . PRO A 1 74 ? -13.085 6.302 26.442 1.00 93.00 74 PRO A C 1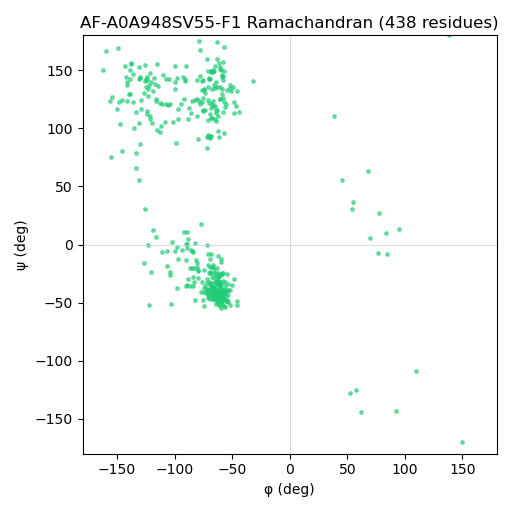
ATOM 517 O O . PRO A 1 74 ? -12.611 7.206 27.134 1.00 93.00 74 PRO A O 1
ATOM 520 N N . ILE A 1 75 ? -13.060 6.353 25.108 1.00 95.50 75 ILE A N 1
ATOM 521 C CA . ILE A 1 75 ? -12.467 7.485 24.380 1.00 95.50 75 ILE A CA 1
ATOM 522 C C . ILE A 1 75 ? -13.506 8.568 24.083 1.00 95.50 75 ILE A C 1
ATOM 524 O O . ILE A 1 75 ? -14.663 8.298 23.758 1.00 95.50 75 ILE A O 1
ATOM 528 N N . THR A 1 76 ? -13.085 9.832 24.165 1.00 94.06 76 THR A N 1
ATOM 529 C CA . THR A 1 76 ? -13.947 10.978 23.849 1.00 94.06 76 THR A CA 1
ATOM 530 C C . THR A 1 76 ? -13.710 11.452 22.421 1.00 94.06 76 THR A C 1
ATOM 532 O O . THR A 1 76 ? -12.643 11.960 22.086 1.00 94.06 76 THR A O 1
ATOM 535 N N . LEU A 1 77 ? -14.744 11.349 21.588 1.00 96.38 77 LEU A N 1
ATOM 536 C CA . LEU A 1 77 ? -14.733 11.842 20.213 1.00 96.38 77 LEU A CA 1
ATOM 537 C C . LEU A 1 77 ? -14.929 13.364 20.162 1.00 96.38 77 LEU A C 1
ATOM 539 O O . LEU A 1 77 ? -15.966 13.894 20.570 1.00 96.38 77 LEU A O 1
ATOM 543 N N . MET A 1 78 ? -13.964 14.075 19.581 1.00 96.25 78 MET A N 1
ATOM 544 C CA . MET A 1 78 ? -14.012 15.530 19.385 1.00 96.25 78 MET A CA 1
ATOM 545 C C . MET A 1 78 ? -14.053 15.878 17.896 1.00 96.25 78 MET A C 1
ATOM 547 O O . MET A 1 78 ? -13.607 15.080 17.087 1.00 96.25 78 MET A O 1
ATOM 551 N N . PRO A 1 79 ? -14.583 17.036 17.466 1.00 96.69 79 PRO A N 1
ATOM 552 C CA . PRO A 1 79 ? -14.453 17.456 16.069 1.00 96.69 79 PRO A CA 1
ATOM 553 C C . PRO A 1 79 ? -12.985 17.470 15.622 1.00 96.69 79 PRO A C 1
ATOM 555 O O . PRO A 1 79 ? -12.140 18.023 16.326 1.00 96.69 79 PRO A O 1
ATOM 558 N N . CYS A 1 80 ? -12.690 16.901 14.454 1.00 94.75 80 CYS A N 1
ATOM 559 C CA . CYS A 1 80 ? -11.346 16.968 13.890 1.00 94.75 80 CYS A CA 1
ATOM 560 C C . CYS A 1 80 ? -10.969 18.414 13.522 1.00 94.75 80 CYS A C 1
ATOM 562 O O . CYS A 1 80 ? -11.835 19.192 13.092 1.00 94.75 80 CYS A O 1
ATOM 564 N N . PRO A 1 81 ? -9.680 18.788 13.597 1.00 89.94 81 PRO A N 1
ATOM 565 C CA . PRO A 1 81 ? -9.200 20.025 12.995 1.00 89.94 81 PRO A CA 1
ATOM 566 C C . PRO A 1 81 ? -9.646 20.129 11.528 1.00 89.94 81 PRO A C 1
ATOM 568 O O . PRO A 1 81 ? -9.566 19.169 10.769 1.00 89.94 81 PRO A O 1
ATOM 571 N N . GLY A 1 82 ? -10.189 21.282 11.132 1.00 88.38 82 GLY A N 1
ATOM 572 C CA . GLY A 1 82 ? -10.643 21.519 9.755 1.00 88.38 82 GLY A CA 1
ATOM 573 C C . GLY A 1 82 ? -11.977 20.868 9.355 1.00 88.38 82 GLY A C 1
ATOM 574 O O . GLY A 1 82 ? -12.506 21.215 8.301 1.00 88.38 82 GLY A O 1
ATOM 575 N N . SER A 1 83 ? -12.591 20.009 10.182 1.00 89.50 83 SER A N 1
ATOM 576 C CA . SER A 1 83 ? -13.885 19.387 9.861 1.00 89.50 83 SER A CA 1
ATOM 577 C C . SER A 1 83 ? -14.816 19.271 11.065 1.00 89.50 83 SER A C 1
ATOM 579 O O . SER A 1 83 ? -14.527 18.615 12.058 1.00 89.50 83 SER A O 1
ATOM 581 N N . LYS A 1 84 ? -16.022 19.841 10.947 1.00 87.31 84 LYS A N 1
ATOM 582 C CA . LYS A 1 84 ? -17.087 19.644 11.950 1.00 87.31 84 LYS A CA 1
ATOM 583 C C . LYS A 1 84 ? -17.836 18.319 11.780 1.00 87.31 84 LYS A C 1
ATOM 585 O O . LYS A 1 84 ? -18.508 17.890 12.720 1.00 87.31 84 LYS A O 1
ATOM 590 N N . LYS A 1 85 ? -17.753 17.719 10.585 1.00 91.50 85 LYS A N 1
ATOM 591 C CA . LYS A 1 85 ? -18.457 16.482 10.218 1.00 91.50 85 LYS A CA 1
ATOM 592 C C . LYS A 1 85 ? -17.706 15.228 10.654 1.00 91.50 85 LYS A C 1
ATOM 594 O O . LYS A 1 85 ? -18.353 14.227 10.911 1.00 91.50 85 LYS A O 1
ATOM 599 N N . ILE A 1 86 ? -16.381 15.294 10.761 1.00 97.69 86 ILE A N 1
ATOM 600 C CA . ILE A 1 86 ? -15.550 14.173 11.206 1.00 97.69 86 ILE A CA 1
ATOM 601 C C . ILE A 1 86 ? -15.191 14.372 12.676 1.00 97.69 86 ILE A C 1
ATOM 603 O O . ILE A 1 86 ? -14.940 15.497 13.123 1.00 97.69 86 ILE A O 1
ATOM 607 N N . LYS A 1 87 ? -15.213 13.284 13.440 1.00 98.06 87 LYS A N 1
ATOM 608 C CA . LYS A 1 87 ? -14.742 13.228 14.819 1.00 98.06 87 LYS A CA 1
ATOM 609 C C . LYS A 1 87 ? -13.400 12.515 14.881 1.00 98.06 87 LYS A C 1
ATOM 611 O O . LYS A 1 87 ? -13.197 11.558 14.153 1.00 98.06 87 LYS A O 1
ATOM 616 N N . CYS A 1 88 ? -12.514 12.981 15.742 1.00 97.75 88 CYS A N 1
ATOM 617 C CA . CYS A 1 88 ? -11.186 12.451 15.974 1.00 97.75 88 CYS A CA 1
ATOM 618 C C . CYS A 1 88 ? -11.058 12.041 17.442 1.00 97.75 88 CYS A C 1
ATOM 620 O O . CYS A 1 88 ? -11.636 12.685 18.327 1.00 97.75 88 CYS A O 1
ATOM 622 N N . ALA A 1 89 ? -10.272 11.000 17.683 1.00 97.50 89 ALA A N 1
ATOM 623 C CA . ALA A 1 89 ? -9.783 10.606 18.995 1.00 97.50 89 ALA A CA 1
ATOM 624 C C . ALA A 1 89 ? -8.405 9.947 18.849 1.00 97.50 89 ALA A C 1
ATOM 626 O O . ALA A 1 89 ? -7.962 9.641 17.739 1.00 97.50 89 ALA A O 1
ATOM 627 N N . ARG A 1 90 ? -7.750 9.741 19.988 1.00 97.38 90 ARG A N 1
ATOM 628 C CA . ARG A 1 90 ? -6.587 8.870 20.122 1.00 97.38 90 ARG A CA 1
ATOM 629 C C . ARG A 1 90 ? -6.956 7.741 21.079 1.00 97.38 90 ARG A C 1
ATOM 631 O O . ARG A 1 90 ? -7.653 7.993 22.066 1.00 97.38 90 ARG A O 1
ATOM 638 N N . LEU A 1 91 ? -6.554 6.520 20.751 1.00 97.75 91 LEU A N 1
ATOM 639 C CA . LEU A 1 91 ? -6.716 5.348 21.606 1.00 97.75 91 LEU A CA 1
ATOM 640 C C . LEU A 1 91 ? -5.335 4.883 22.060 1.00 97.75 91 LEU A C 1
ATOM 642 O O . LEU A 1 91 ? -4.508 4.538 21.227 1.00 97.75 91 LEU A O 1
ATOM 646 N N . GLU A 1 92 ? -5.117 4.831 23.368 1.00 97.44 92 GLU A N 1
ATOM 647 C CA . GLU A 1 92 ? -3.888 4.277 23.930 1.00 97.44 92 GLU A CA 1
ATOM 648 C C . GLU A 1 92 ? -3.987 2.749 24.007 1.00 97.44 92 GLU A C 1
ATOM 650 O O . GLU A 1 92 ? -4.917 2.211 24.617 1.00 97.44 92 GLU A O 1
ATOM 655 N N . VAL A 1 93 ? -3.023 2.055 23.403 1.00 97.00 93 VAL A N 1
ATOM 656 C CA . VAL A 1 93 ? -2.884 0.590 23.455 1.00 97.00 93 VAL A CA 1
ATOM 657 C C . VAL A 1 93 ? -1.450 0.227 23.841 1.00 97.00 93 VAL A C 1
ATOM 659 O O . VAL A 1 93 ? -0.526 0.935 23.444 1.00 97.00 93 VAL A O 1
ATOM 662 N N . PRO A 1 94 ? -1.212 -0.842 24.619 1.00 96.75 94 PRO A N 1
ATOM 663 C CA . PRO A 1 94 ? 0.150 -1.230 24.978 1.00 96.75 94 PRO A CA 1
ATOM 664 C C . PRO A 1 94 ? 0.904 -1.748 23.754 1.00 96.75 94 PRO A C 1
ATOM 666 O O . PRO A 1 94 ? 0.285 -2.384 22.910 1.00 96.75 94 PRO A O 1
ATOM 669 N N . TYR A 1 95 ? 2.223 -1.563 23.672 1.00 96.75 95 TYR A N 1
ATOM 670 C CA . TYR A 1 95 ? 3.059 -2.202 22.644 1.00 96.75 95 TYR A CA 1
ATOM 671 C C . TYR A 1 95 ? 2.864 -3.719 22.639 1.00 96.75 95 TYR A C 1
ATOM 673 O O . TYR A 1 95 ? 2.526 -4.302 21.609 1.00 96.75 95 TYR A O 1
ATOM 681 N N . ASP A 1 96 ? 2.954 -4.334 23.814 1.00 95.50 96 ASP A N 1
ATOM 682 C CA . ASP A 1 96 ? 2.717 -5.756 24.021 1.00 95.50 96 ASP A CA 1
ATOM 683 C C . ASP A 1 96 ? 1.507 -5.961 24.941 1.00 95.50 96 ASP A C 1
ATOM 685 O O . ASP A 1 96 ? 1.469 -5.479 26.075 1.00 95.50 96 ASP A O 1
ATOM 689 N N . TYR A 1 97 ? 0.509 -6.700 24.460 1.00 92.44 97 TYR A N 1
ATOM 690 C CA . TYR A 1 97 ? -0.675 -7.045 25.248 1.00 92.44 97 TYR A CA 1
ATOM 691 C C . TYR A 1 97 ? -0.361 -8.006 26.407 1.00 92.44 97 TYR A C 1
ATOM 693 O O . TYR A 1 97 ? -1.083 -7.993 27.405 1.00 92.44 97 TYR A O 1
ATOM 701 N N . GLU A 1 98 ? 0.715 -8.790 26.310 1.00 92.44 98 GLU A N 1
ATOM 702 C CA . GLU A 1 98 ? 1.194 -9.676 27.377 1.00 92.44 98 GLU A CA 1
ATOM 703 C C . GLU A 1 98 ? 2.136 -8.948 28.355 1.00 92.44 98 GLU A C 1
ATOM 705 O O . GLU A 1 98 ? 2.284 -9.360 29.509 1.00 92.44 98 GLU A O 1
ATOM 710 N N . ASN A 1 99 ? 2.718 -7.819 27.937 1.00 93.75 99 ASN A N 1
ATOM 711 C CA . ASN A 1 99 ? 3.532 -6.941 28.776 1.00 93.75 99 ASN A CA 1
ATOM 712 C C . ASN A 1 99 ? 3.153 -5.453 28.602 1.00 93.75 99 ASN A C 1
ATOM 714 O O . ASN A 1 99 ? 3.891 -4.688 27.973 1.00 93.75 99 ASN A O 1
ATOM 718 N N . PRO A 1 100 ? 2.055 -4.985 29.233 1.00 92.62 100 PRO A N 1
ATOM 719 C CA . PRO A 1 100 ? 1.586 -3.604 29.079 1.00 92.62 100 PRO A CA 1
ATOM 720 C C . PRO A 1 100 ? 2.552 -2.513 29.563 1.00 92.62 100 PRO A C 1
ATOM 722 O O . PRO A 1 100 ? 2.309 -1.333 29.328 1.00 92.62 100 PRO A O 1
ATOM 725 N N . ALA A 1 101 ? 3.630 -2.880 30.264 1.00 92.81 101 ALA A N 1
ATOM 726 C CA . ALA A 1 101 ? 4.666 -1.951 30.708 1.00 92.81 101 ALA A CA 1
ATOM 727 C C . ALA A 1 101 ? 5.734 -1.664 29.633 1.00 92.81 101 ALA A C 1
ATOM 729 O O . ALA A 1 101 ? 6.593 -0.818 29.868 1.00 92.81 101 ALA A O 1
ATOM 730 N N . ALA A 1 102 ? 5.700 -2.357 28.486 1.00 94.12 102 ALA A N 1
ATOM 731 C CA . ALA A 1 102 ? 6.690 -2.224 27.414 1.00 94.12 102 ALA A CA 1
ATOM 732 C C . ALA A 1 102 ? 6.637 -0.877 26.669 1.00 94.12 102 ALA A C 1
ATOM 734 O O . ALA A 1 102 ? 7.614 -0.504 26.035 1.00 94.12 102 ALA A O 1
ATOM 735 N N . GLY A 1 103 ? 5.519 -0.155 26.756 1.00 96.25 103 GLY A N 1
ATOM 736 C CA . GLY A 1 103 ? 5.276 1.098 26.041 1.00 96.25 103 GLY A CA 1
ATOM 737 C C . GLY A 1 103 ? 3.852 1.145 25.495 1.00 96.25 103 GLY A C 1
ATOM 738 O O . GLY A 1 103 ? 3.076 0.209 25.714 1.00 96.25 103 GLY A O 1
ATOM 739 N N . THR A 1 104 ? 3.486 2.233 24.820 1.00 97.19 104 THR A N 1
ATOM 740 C CA . THR A 1 104 ? 2.124 2.446 24.307 1.00 97.19 104 THR A CA 1
ATOM 741 C C . THR A 1 104 ? 2.117 3.110 22.938 1.00 97.19 104 THR A C 1
ATOM 743 O O . THR A 1 104 ? 2.855 4.066 22.714 1.00 97.19 104 THR A O 1
ATOM 746 N N . PHE A 1 105 ? 1.224 2.655 22.060 1.00 98.44 105 PHE A N 1
ATOM 747 C CA . PHE A 1 105 ? 0.841 3.388 20.858 1.00 98.44 105 PHE A CA 1
ATOM 748 C C . PHE A 1 105 ? -0.370 4.279 21.143 1.00 98.44 105 PHE A C 1
ATOM 750 O O . PHE A 1 105 ? -1.331 3.849 21.784 1.00 98.44 105 PHE A O 1
ATOM 757 N N . SER A 1 106 ? -0.355 5.481 20.573 1.00 98.31 106 SER A N 1
ATOM 758 C CA . SER A 1 106 ? -1.480 6.407 20.498 1.00 98.31 106 SER A CA 1
ATOM 759 C C . SER A 1 106 ? -2.135 6.289 19.118 1.00 98.31 106 SER A C 1
ATOM 761 O O . SER A 1 106 ? -1.784 7.002 18.173 1.00 98.31 106 SER A O 1
ATOM 763 N N . ILE A 1 107 ? -3.081 5.356 18.989 1.00 98.56 107 ILE A N 1
ATOM 764 C CA . ILE A 1 107 ? -3.750 5.015 17.728 1.00 98.56 107 ILE A CA 1
ATOM 765 C C . ILE A 1 107 ? -4.608 6.186 17.248 1.00 98.56 107 ILE A C 1
ATOM 767 O O . ILE A 1 107 ? -5.513 6.640 17.959 1.00 98.56 107 ILE A O 1
ATOM 771 N N . ALA A 1 108 ? -4.369 6.665 16.027 1.00 98.38 108 ALA A N 1
ATOM 772 C CA . ALA A 1 108 ? -5.175 7.712 15.412 1.00 98.38 108 ALA A CA 1
ATOM 773 C C . ALA A 1 108 ? -6.515 7.163 14.923 1.00 98.38 108 ALA A C 1
ATOM 775 O O . ALA A 1 108 ? -6.566 6.265 14.089 1.00 98.38 108 ALA A O 1
ATOM 776 N N . VAL A 1 109 ? -7.617 7.741 15.410 1.00 98.56 109 VAL A N 1
ATOM 777 C CA . VAL A 1 109 ? -8.977 7.313 15.061 1.00 98.56 109 VAL A CA 1
ATOM 778 C C . VAL A 1 109 ? -9.762 8.479 14.483 1.00 98.56 109 VAL A C 1
ATOM 780 O O . VAL A 1 109 ? -9.800 9.575 15.055 1.00 98.56 109 VAL A O 1
ATOM 783 N N . ARG A 1 110 ? -10.464 8.229 13.378 1.00 98.56 110 ARG A N 1
ATOM 784 C CA . ARG A 1 110 ? -11.461 9.134 12.806 1.00 98.56 110 ARG A CA 1
ATOM 785 C C . ARG A 1 110 ? -12.805 8.434 12.664 1.00 98.56 110 ARG A C 1
ATOM 787 O O . ARG A 1 110 ? -12.898 7.270 12.294 1.00 98.56 110 ARG A O 1
ATOM 794 N N . VAL A 1 111 ? -13.868 9.181 12.934 1.00 98.50 111 VAL A N 1
ATOM 795 C CA . VAL A 1 111 ? -15.250 8.722 12.827 1.00 98.50 111 VAL A CA 1
ATOM 796 C C . VAL A 1 111 ? -16.049 9.714 11.998 1.00 98.50 111 VAL A C 1
ATOM 798 O O . VAL A 1 111 ? -16.129 10.897 12.337 1.00 98.50 111 VAL A O 1
ATOM 801 N N . ARG A 1 112 ? -16.683 9.238 10.928 1.00 97.94 112 ARG A N 1
ATOM 802 C CA . ARG A 1 112 ? -17.735 9.966 10.212 1.00 97.94 112 ARG A CA 1
ATOM 803 C C . ARG A 1 112 ? -19.085 9.465 10.720 1.00 97.94 112 ARG A C 1
ATOM 805 O O . ARG A 1 112 ? -19.457 8.346 10.371 1.00 97.94 112 ARG A O 1
ATOM 812 N N . PRO A 1 113 ? -19.833 10.262 11.500 1.00 97.81 113 PRO A N 1
ATOM 813 C CA . PRO A 1 113 ? -21.157 9.864 11.951 1.00 97.81 113 PRO A CA 1
ATOM 814 C C . PRO A 1 113 ? -22.105 9.606 10.776 1.00 97.81 113 PRO A C 1
ATOM 816 O O . PRO A 1 113 ? -21.987 10.250 9.725 1.00 97.81 113 PRO A O 1
ATOM 819 N N . ALA A 1 114 ? -23.065 8.708 10.979 1.00 98.06 114 ALA A N 1
ATOM 820 C CA . ALA A 1 114 ? -24.138 8.458 10.027 1.00 98.06 114 ALA A CA 1
ATOM 821 C C . ALA A 1 114 ? -24.955 9.735 9.758 1.00 98.06 114 ALA A C 1
ATOM 823 O O . ALA A 1 114 ? -25.225 10.524 10.670 1.00 98.06 114 ALA A O 1
ATOM 824 N N . ASP A 1 115 ? -25.415 9.924 8.518 1.00 96.94 115 ASP A N 1
ATOM 825 C CA . ASP A 1 115 ? -26.214 11.109 8.169 1.00 96.94 115 ASP A CA 1
ATOM 826 C C . ASP A 1 115 ? -27.616 11.072 8.819 1.00 96.94 115 ASP A C 1
ATOM 828 O O . ASP A 1 115 ? -28.247 12.118 8.992 1.00 96.94 115 ASP A O 1
ATOM 832 N N . THR A 1 116 ? -28.124 9.881 9.173 1.00 95.62 116 THR A N 1
ATOM 833 C CA . THR A 1 116 ? -29.460 9.686 9.761 1.00 95.62 116 THR A CA 1
ATOM 834 C C . THR A 1 116 ? -29.399 8.933 11.090 1.00 95.62 116 THR A C 1
ATOM 836 O O . THR A 1 116 ? -28.651 7.973 11.254 1.00 95.62 116 THR A O 1
ATOM 839 N N . SER A 1 117 ? -30.260 9.335 12.031 1.00 90.56 117 SER A N 1
ATOM 840 C CA . SER A 1 117 ? -30.439 8.674 13.328 1.00 90.56 117 SER A CA 1
ATOM 841 C C . SER A 1 117 ? -31.769 7.898 13.393 1.00 90.56 117 SER A C 1
ATOM 843 O O . SER A 1 117 ? -32.774 8.389 12.868 1.00 90.56 117 SER A O 1
ATOM 845 N N . PRO A 1 118 ? -31.816 6.719 14.046 1.00 91.25 118 PRO A N 1
ATOM 846 C CA . PRO A 1 118 ? -30.683 6.020 14.655 1.00 91.25 118 PRO A CA 1
ATOM 847 C C . PRO A 1 118 ? -29.786 5.335 13.611 1.00 91.25 118 PRO A C 1
ATOM 849 O O . PRO A 1 118 ? -30.271 4.741 12.636 1.00 91.25 118 PRO A O 1
ATOM 852 N N . ALA A 1 119 ? -28.473 5.390 13.850 1.00 95.31 119 ALA A N 1
ATOM 853 C CA . ALA A 1 119 ? -27.502 4.581 13.126 1.00 95.31 119 ALA A CA 1
ATOM 854 C C . ALA A 1 119 ? -27.728 3.086 13.425 1.00 95.31 119 ALA A C 1
ATOM 856 O O . ALA A 1 119 ? -28.266 2.710 14.466 1.00 95.31 119 ALA A O 1
ATOM 857 N N . VAL A 1 120 ? -27.334 2.226 12.490 1.00 96.81 120 VAL A N 1
ATOM 858 C CA . VAL A 1 120 ? -27.307 0.765 12.645 1.00 96.81 120 VAL A CA 1
ATOM 859 C C . VAL A 1 120 ? -26.181 0.340 13.586 1.00 96.81 120 VAL A C 1
ATOM 861 O O . VAL A 1 120 ? -26.331 -0.648 14.297 1.00 96.81 120 VAL A O 1
ATOM 864 N N . GLY A 1 121 ? -25.068 1.070 13.576 1.00 96.44 121 GLY A N 1
ATOM 865 C CA . GLY A 1 121 ? -23.876 0.787 14.366 1.00 96.44 121 GLY A CA 1
ATOM 866 C C . GLY A 1 121 ? -22.613 1.262 13.647 1.00 96.44 121 GLY A C 1
ATOM 867 O O . GLY A 1 121 ? -22.715 1.951 12.623 1.00 96.44 121 GLY A O 1
ATOM 868 N N . PRO A 1 122 ? -21.433 0.881 14.154 1.00 98.25 122 PRO A N 1
ATOM 869 C CA . PRO A 1 122 ? -20.172 1.247 13.541 1.00 98.25 122 PRO A CA 1
ATOM 870 C C . PRO A 1 122 ? -19.851 0.320 12.360 1.00 98.25 122 PRO A C 1
ATOM 872 O O . PRO A 1 122 ? -20.097 -0.893 12.404 1.00 98.25 122 PRO A O 1
ATOM 875 N N . LEU A 1 123 ? -19.285 0.906 11.311 1.00 98.81 123 LEU A N 1
ATOM 876 C CA . LEU A 1 123 ? -18.599 0.212 10.231 1.00 98.81 123 LEU A CA 1
ATOM 877 C C . LEU A 1 123 ? -17.114 0.554 10.334 1.00 98.81 123 LEU A C 1
ATOM 879 O O . LEU A 1 123 ? -16.712 1.660 9.977 1.00 98.81 123 LEU A O 1
ATOM 883 N N . PHE A 1 124 ? -16.333 -0.381 10.868 1.00 98.81 124 PHE A N 1
ATOM 884 C CA . PHE A 1 124 ? -14.882 -0.288 10.925 1.00 98.81 124 PHE A CA 1
ATOM 885 C C . PHE A 1 124 ? -14.319 -0.550 9.533 1.00 98.81 124 PHE A C 1
ATOM 887 O O . PHE A 1 124 ? -14.753 -1.494 8.869 1.00 98.81 124 PHE A O 1
ATOM 894 N N . VAL A 1 125 ? -13.395 0.296 9.087 1.00 98.69 125 VAL A N 1
ATOM 895 C CA . VAL A 1 125 ? -12.838 0.227 7.733 1.00 98.69 125 VAL A CA 1
ATOM 896 C C . VAL A 1 125 ? -11.318 0.250 7.752 1.00 98.69 125 VAL A C 1
ATOM 898 O O . VAL A 1 125 ? -10.717 0.947 8.571 1.00 98.69 125 VAL A O 1
ATOM 901 N N . ASN A 1 126 ? -10.710 -0.504 6.841 1.00 98.06 126 ASN A N 1
ATOM 902 C CA . ASN A 1 126 ? -9.269 -0.499 6.613 1.00 98.06 126 ASN A CA 1
ATOM 903 C C . ASN A 1 126 ? -8.973 -0.605 5.111 1.00 98.06 126 ASN A C 1
ATOM 905 O O . ASN A 1 126 ? -9.633 -1.364 4.395 1.00 98.06 126 ASN A O 1
ATOM 909 N N . ARG A 1 127 ? -8.003 0.185 4.642 1.00 93.56 127 ARG A N 1
ATOM 910 C CA . ARG A 1 127 ? -7.650 0.310 3.222 1.00 93.56 127 ARG A CA 1
ATOM 911 C C . ARG A 1 127 ? -6.768 -0.831 2.711 1.00 93.56 127 ARG A C 1
ATOM 913 O O . ARG A 1 127 ? -6.718 -1.055 1.506 1.00 93.56 127 ARG A O 1
ATOM 920 N N . GLY A 1 128 ? -6.063 -1.513 3.603 1.00 92.88 128 GLY A N 1
ATOM 921 C CA . GLY A 1 128 ? -5.004 -2.443 3.245 1.00 92.88 128 GLY A CA 1
ATOM 922 C C . GLY A 1 128 ? -3.631 -1.782 3.223 1.00 92.88 128 GLY A C 1
ATOM 923 O O . GLY A 1 128 ? -3.328 -0.959 4.084 1.00 92.88 128 GLY A O 1
ATOM 924 N N . GLY A 1 129 ? -2.796 -2.194 2.273 1.00 88.50 129 GLY A N 1
ATOM 925 C CA . GLY A 1 129 ? -1.348 -2.028 2.340 1.00 88.50 129 GLY A CA 1
ATOM 926 C C . GLY A 1 129 ? -0.704 -3.403 2.559 1.00 88.50 129 GLY A C 1
ATOM 927 O O . GLY A 1 129 ? -0.830 -4.210 1.637 1.00 88.50 129 GLY A O 1
ATOM 928 N N . PRO A 1 130 ? -0.140 -3.733 3.745 1.00 91.44 130 PRO A N 1
ATOM 929 C CA . PRO A 1 130 ? -0.108 -2.971 5.009 1.00 91.44 130 PRO A CA 1
ATOM 930 C C . PRO A 1 130 ? 0.646 -1.634 4.933 1.00 91.44 130 PRO A C 1
ATOM 932 O O . PRO A 1 130 ? 1.187 -1.276 3.897 1.00 91.44 130 PRO A O 1
ATOM 935 N N . GLY A 1 131 ? 0.609 -0.842 6.008 1.00 91.31 131 GLY A N 1
ATOM 936 C CA . GLY A 1 131 ? 1.296 0.455 6.078 1.00 91.31 131 GLY A CA 1
ATOM 937 C C . GLY A 1 131 ? 0.534 1.643 5.483 1.00 91.31 131 GLY A C 1
ATOM 938 O O . GLY A 1 131 ? 0.928 2.785 5.691 1.00 91.31 131 GLY A O 1
ATOM 939 N N . ALA A 1 132 ? -0.594 1.435 4.797 1.00 91.44 132 ALA A N 1
ATOM 940 C CA . ALA A 1 132 ? -1.393 2.556 4.309 1.00 91.44 132 ALA A CA 1
ATOM 941 C C . ALA A 1 132 ? -2.207 3.207 5.439 1.00 91.44 132 ALA A C 1
ATOM 943 O O . ALA A 1 132 ? -2.939 2.530 6.175 1.00 91.44 132 ALA A O 1
ATOM 944 N N . GLU A 1 133 ? -2.167 4.540 5.524 1.00 93.88 133 GLU A N 1
ATOM 945 C CA . GLU A 1 133 ? -3.066 5.268 6.415 1.00 93.88 133 GLU A CA 1
ATOM 946 C C . GLU A 1 133 ? -4.537 4.983 6.065 1.00 93.88 133 GLU A C 1
ATOM 948 O O . GLU A 1 133 ? -4.978 4.972 4.908 1.00 93.88 133 GLU A O 1
ATOM 953 N N . SER A 1 134 ? -5.321 4.710 7.101 1.00 96.38 134 SER A N 1
ATOM 954 C CA . SER A 1 134 ? -6.712 4.282 6.977 1.00 96.38 134 SER A CA 1
ATOM 955 C C . SER A 1 134 ? -7.661 5.240 7.686 1.00 96.38 134 SER A C 1
ATOM 957 O O . SER A 1 134 ? -8.807 5.372 7.264 1.00 96.38 134 SER A O 1
ATOM 959 N N . ALA A 1 135 ? -7.218 6.007 8.685 1.00 96.88 135 ALA A N 1
ATOM 960 C CA . ALA A 1 135 ? -8.033 7.005 9.369 1.00 96.88 135 ALA A CA 1
ATOM 961 C C . ALA A 1 135 ? -8.624 8.039 8.390 1.00 96.88 135 ALA A C 1
ATOM 963 O O . ALA A 1 135 ? -9.770 8.476 8.553 1.00 96.88 135 ALA A O 1
ATOM 964 N N . SER A 1 136 ? -7.893 8.415 7.334 1.00 94.44 136 SER A N 1
ATOM 965 C CA . SER A 1 136 ? -8.383 9.298 6.264 1.00 94.44 136 SER A CA 1
ATOM 966 C C . SER A 1 136 ? -9.612 8.754 5.530 1.00 94.44 136 SER A C 1
ATOM 968 O O . SER A 1 136 ? -10.461 9.558 5.130 1.00 94.44 136 SER A O 1
ATOM 970 N N . MET A 1 137 ? -9.829 7.433 5.490 1.00 96.44 137 MET A N 1
ATOM 971 C CA . MET A 1 137 ? -11.018 6.827 4.873 1.00 96.44 137 MET A CA 1
ATOM 972 C C . MET A 1 137 ? -12.333 7.323 5.480 1.00 96.44 137 MET A C 1
ATOM 974 O O . MET A 1 137 ? -13.329 7.439 4.769 1.00 96.44 137 MET A O 1
ATOM 978 N N . ALA A 1 138 ? -12.371 7.664 6.775 1.00 97.44 138 ALA A N 1
ATOM 979 C CA . ALA A 1 138 ? -13.572 8.247 7.376 1.00 97.44 138 ALA A CA 1
ATOM 980 C C . ALA A 1 138 ? -13.885 9.632 6.779 1.00 97.44 138 ALA A C 1
ATOM 982 O O . ALA A 1 138 ? -15.044 9.963 6.519 1.00 97.44 138 ALA A O 1
ATOM 983 N N . THR A 1 139 ? -12.855 10.440 6.515 1.00 95.94 139 THR A N 1
ATOM 984 C CA . THR A 1 139 ? -12.994 11.733 5.827 1.00 95.94 139 THR A CA 1
ATOM 985 C C . THR A 1 139 ? -13.402 11.542 4.364 1.00 95.94 139 THR A C 1
ATOM 987 O O . THR A 1 139 ? -14.219 12.303 3.847 1.00 95.94 139 THR A O 1
ATOM 990 N N . GLU A 1 140 ? -12.879 10.501 3.723 1.00 95.62 140 GLU A N 1
ATOM 991 C CA . GLU A 1 140 ? -13.079 10.166 2.310 1.00 95.62 140 GLU A CA 1
ATOM 992 C C . GLU A 1 140 ? -14.249 9.209 2.056 1.00 95.62 140 GLU A C 1
ATOM 994 O O . GLU A 1 140 ? -14.405 8.700 0.952 1.00 95.62 140 GLU A O 1
ATOM 999 N N . ALA A 1 141 ? -15.100 8.948 3.047 1.00 95.81 141 ALA A N 1
ATOM 1000 C CA . ALA A 1 141 ? -16.056 7.843 2.992 1.00 95.81 141 ALA A CA 1
ATOM 1001 C C . ALA A 1 141 ? -17.023 7.889 1.789 1.00 95.81 141 ALA A C 1
ATOM 1003 O O . ALA A 1 141 ? -17.523 6.853 1.364 1.00 95.81 141 ALA A O 1
ATOM 1004 N N . GLU A 1 142 ? -17.280 9.074 1.225 1.00 95.62 142 GLU A N 1
ATOM 1005 C CA . GLU A 1 142 ? -18.096 9.266 0.013 1.00 95.62 142 GLU A CA 1
ATOM 1006 C C . GLU A 1 142 ? -17.452 8.706 -1.263 1.00 95.62 142 GLU A C 1
ATOM 1008 O O . GLU A 1 142 ? -18.161 8.462 -2.238 1.00 95.62 142 GLU A O 1
ATOM 1013 N N . PHE A 1 143 ? -16.137 8.486 -1.258 1.00 93.31 143 PHE A N 1
ATOM 1014 C CA . PHE A 1 143 ? -15.417 7.821 -2.338 1.00 93.31 143 PHE A CA 1
ATOM 1015 C C . PHE A 1 143 ? -15.609 6.297 -2.295 1.00 93.31 143 PHE A C 1
ATOM 1017 O O . PHE A 1 143 ? -15.845 5.690 -3.334 1.00 93.31 143 PHE A O 1
ATOM 1024 N N . TYR A 1 144 ? -15.581 5.689 -1.103 1.00 93.12 144 TYR A N 1
ATOM 1025 C CA . TYR A 1 144 ? -15.669 4.228 -0.939 1.00 93.12 144 TYR A CA 1
ATOM 1026 C C . TYR A 1 144 ? -17.106 3.715 -0.818 1.00 93.12 144 TYR A C 1
ATOM 1028 O O . TYR A 1 144 ? -17.421 2.611 -1.260 1.00 93.12 144 TYR A O 1
ATOM 1036 N N . PHE A 1 145 ? -17.998 4.487 -0.191 1.00 96.12 145 PHE A N 1
ATOM 1037 C CA . PHE A 1 145 ? -19.278 3.967 0.277 1.00 96.12 145 PHE A CA 1
ATOM 1038 C C . PHE A 1 145 ? -20.473 4.705 -0.313 1.00 96.12 145 PHE A C 1
ATOM 1040 O O . PHE A 1 145 ? -20.553 5.931 -0.364 1.00 96.12 145 PHE A O 1
ATOM 1047 N N . SER A 1 146 ? -21.479 3.918 -0.697 1.00 97.44 146 SER A N 1
ATOM 1048 C CA . SER A 1 146 ? -22.751 4.457 -1.170 1.00 97.44 146 SER A CA 1
ATOM 1049 C C . SER A 1 146 ? -23.440 5.307 -0.100 1.00 97.44 146 SER A C 1
ATOM 1051 O O . SER A 1 146 ? -23.365 5.020 1.099 1.00 97.44 146 SER A O 1
ATOM 1053 N N . LYS A 1 147 ? -24.252 6.275 -0.541 1.00 97.69 147 LYS A N 1
ATOM 1054 C CA . LYS A 1 147 ? -25.102 7.073 0.353 1.00 97.69 147 LYS A CA 1
ATOM 1055 C C . LYS A 1 147 ? -25.940 6.214 1.312 1.00 97.69 147 LYS A C 1
ATOM 1057 O O . LYS A 1 147 ? -26.126 6.586 2.462 1.00 97.69 147 LYS A O 1
ATOM 1062 N N . ARG A 1 148 ? -26.397 5.036 0.873 1.00 97.19 148 ARG A N 1
ATOM 1063 C CA . ARG A 1 148 ? -27.173 4.112 1.713 1.00 97.19 148 ARG A CA 1
ATOM 1064 C C . ARG A 1 148 ? -26.399 3.637 2.949 1.00 97.19 148 ARG A C 1
ATOM 1066 O O . ARG A 1 148 ? -27.018 3.449 3.993 1.00 97.19 148 ARG A O 1
ATOM 1073 N N . LEU A 1 149 ? -25.088 3.418 2.827 1.00 97.25 149 LEU A N 1
ATOM 1074 C CA . LEU A 1 149 ? -24.231 3.058 3.959 1.00 97.25 149 LEU A CA 1
ATOM 1075 C C . LEU A 1 149 ? -23.960 4.282 4.834 1.00 97.25 149 LEU A C 1
ATOM 1077 O O . LEU A 1 149 ? -24.190 4.221 6.038 1.00 97.25 149 LEU A O 1
ATOM 1081 N N . LEU A 1 150 ? -23.585 5.408 4.222 1.00 98.06 150 LEU A N 1
ATOM 1082 C CA . LEU A 1 150 ? -23.293 6.663 4.929 1.00 98.06 150 LEU A CA 1
ATOM 1083 C C . LEU A 1 150 ? -24.493 7.225 5.702 1.00 98.06 150 LEU A C 1
ATOM 1085 O O . LEU A 1 150 ? -24.325 7.894 6.716 1.00 98.06 150 LEU A O 1
ATOM 1089 N N . ASP A 1 151 ? -25.715 6.928 5.260 1.00 97.94 151 ASP A N 1
ATOM 1090 C CA . ASP A 1 151 ? -26.937 7.305 5.968 1.00 97.94 151 ASP A CA 1
ATOM 1091 C C . ASP A 1 151 ? -27.136 6.531 7.271 1.00 97.94 151 ASP A C 1
ATOM 1093 O O . ASP A 1 151 ? -27.874 6.991 8.140 1.00 97.94 151 ASP A O 1
ATOM 1097 N N . ARG A 1 152 ? -26.547 5.338 7.396 1.00 98.00 152 ARG A N 1
ATOM 1098 C CA . ARG A 1 152 ? -26.926 4.354 8.417 1.00 98.00 152 ARG A CA 1
ATOM 1099 C C . ARG A 1 152 ? -25.773 3.857 9.276 1.00 98.00 152 ARG A C 1
ATOM 1101 O O . ARG A 1 152 ? -26.070 3.275 10.311 1.00 98.00 152 ARG A O 1
ATOM 1108 N N . PHE A 1 153 ? -24.518 4.053 8.890 1.00 98.56 153 PHE A N 1
ATOM 1109 C CA . PHE A 1 153 ? -23.356 3.594 9.650 1.00 98.56 153 PHE A CA 1
ATOM 1110 C C . PHE A 1 153 ? -22.455 4.757 10.039 1.00 98.56 153 PHE A C 1
ATOM 1112 O O . PHE A 1 153 ? -22.201 5.649 9.228 1.00 98.56 153 PHE A O 1
ATOM 1119 N N . ASP A 1 154 ? -21.948 4.704 11.268 1.00 98.38 154 ASP A N 1
ATOM 1120 C CA . ASP A 1 154 ? -20.801 5.512 11.659 1.00 98.38 154 ASP A CA 1
ATOM 1121 C C . ASP A 1 154 ? -19.564 4.861 11.030 1.00 98.38 154 ASP A C 1
ATOM 1123 O O . ASP A 1 154 ? -19.241 3.718 11.350 1.00 98.38 154 ASP A O 1
ATOM 1127 N N . ILE A 1 155 ? -18.898 5.547 10.102 1.00 98.69 155 ILE A N 1
ATOM 1128 C CA . ILE A 1 155 ? -17.673 5.029 9.481 1.00 98.69 155 ILE A CA 1
ATOM 1129 C C . ILE A 1 155 ? -16.531 5.290 10.451 1.00 98.69 155 ILE A C 1
ATOM 1131 O O . ILE A 1 155 ? -16.182 6.449 10.680 1.00 98.69 155 ILE A O 1
ATOM 1135 N N . VAL A 1 156 ? -15.986 4.228 11.034 1.00 98.75 156 VAL A N 1
ATOM 1136 C CA . VAL A 1 156 ? -14.881 4.268 11.993 1.00 98.75 156 VAL A CA 1
ATOM 1137 C C . VAL A 1 156 ? -13.631 3.792 11.273 1.00 98.75 156 VAL A C 1
ATOM 1139 O O . VAL A 1 156 ? -13.588 2.675 10.773 1.00 98.75 156 VAL A O 1
ATOM 1142 N N . ALA A 1 157 ? -12.614 4.635 11.208 1.00 98.44 157 ALA A N 1
ATOM 1143 C CA . ALA A 1 157 ? -11.352 4.302 10.575 1.00 98.44 157 ALA A CA 1
ATOM 1144 C C . ALA A 1 157 ? -10.207 4.656 11.521 1.00 98.44 157 ALA A C 1
ATOM 1146 O O . ALA A 1 157 ? -10.274 5.664 12.229 1.00 98.44 157 ALA A O 1
ATOM 1147 N N . PHE A 1 158 ? -9.172 3.829 11.544 1.00 98.62 158 PHE A N 1
ATOM 1148 C CA . PHE A 1 158 ? -7.998 4.042 12.378 1.00 98.62 158 PHE A CA 1
ATOM 1149 C C . PHE A 1 158 ? -6.737 3.702 11.597 1.00 98.62 158 PHE A C 1
ATOM 1151 O O . PHE A 1 158 ? -6.787 2.852 10.708 1.00 98.62 158 PHE A O 1
ATOM 1158 N N . ASP A 1 159 ? -5.636 4.364 11.927 1.00 98.50 159 ASP A N 1
ATOM 1159 C CA . ASP A 1 159 ? -4.324 4.002 11.397 1.00 98.50 159 ASP A CA 1
ATOM 1160 C C . ASP A 1 159 ? -3.743 2.880 12.268 1.00 98.50 159 ASP A C 1
ATOM 1162 O O . ASP A 1 159 ? -3.660 3.064 13.486 1.00 98.50 159 ASP A O 1
ATOM 1166 N N . PRO A 1 160 ? -3.380 1.711 11.709 1.00 98.12 160 PRO A N 1
ATOM 1167 C CA . PRO A 1 160 ? -2.749 0.646 12.483 1.00 98.12 160 PRO A CA 1
ATOM 1168 C C . PRO A 1 160 ? -1.462 1.093 13.190 1.00 98.12 160 PRO A C 1
ATOM 1170 O O . PRO A 1 160 ? -0.923 2.178 12.960 1.00 98.12 160 PRO A O 1
ATOM 1173 N N . ARG A 1 161 ? -0.964 0.227 14.069 1.00 98.06 161 ARG A N 1
ATOM 1174 C CA . ARG A 1 161 ? 0.313 0.398 14.774 1.00 98.06 161 ARG A CA 1
ATOM 1175 C C . ARG A 1 161 ? 1.420 0.747 13.780 1.00 98.06 161 ARG A C 1
ATOM 1177 O O . ARG A 1 161 ? 1.494 0.139 12.716 1.00 98.06 161 ARG A O 1
ATOM 1184 N N . GLY A 1 162 ? 2.260 1.727 14.104 1.00 97.25 162 GLY A N 1
ATOM 1185 C CA . GLY A 1 162 ? 3.373 2.112 13.236 1.00 97.25 162 GLY A CA 1
ATOM 1186 C C . GLY A 1 162 ? 2.983 2.807 11.923 1.00 97.25 162 GLY A C 1
ATOM 1187 O O . GLY A 1 162 ? 3.861 3.071 11.113 1.00 97.25 162 GLY A O 1
ATOM 1188 N N . THR A 1 163 ? 1.707 3.121 11.680 1.00 97.12 163 THR A N 1
ATOM 1189 C CA . THR A 1 163 ? 1.226 3.633 10.385 1.00 97.12 163 THR A CA 1
ATOM 1190 C C . THR A 1 163 ? 0.632 5.039 10.497 1.00 97.12 163 THR A C 1
ATOM 1192 O O . THR A 1 163 ? -0.092 5.336 11.449 1.00 97.12 163 THR A O 1
ATOM 1195 N N . GLY A 1 164 ? 0.854 5.887 9.488 1.00 95.06 164 GLY A N 1
ATOM 1196 C CA . GLY A 1 164 ? 0.117 7.139 9.310 1.00 95.06 164 GLY A CA 1
ATOM 1197 C C . GLY A 1 164 ? 0.225 8.077 10.513 1.00 95.06 164 GLY A C 1
ATOM 1198 O O . GLY A 1 164 ? 1.316 8.424 10.954 1.00 95.06 164 GLY A O 1
ATOM 1199 N N . ALA A 1 165 ? -0.917 8.503 11.063 1.00 96.75 165 ALA A N 1
ATOM 1200 C CA . ALA A 1 165 ? -0.952 9.436 12.189 1.00 96.75 165 ALA A CA 1
ATOM 1201 C C . ALA A 1 165 ? -0.902 8.762 13.575 1.00 96.75 165 ALA A C 1
ATOM 1203 O O . ALA A 1 165 ? -1.075 9.462 14.585 1.00 96.75 165 ALA A O 1
ATOM 1204 N N . THR A 1 166 ? -0.742 7.435 13.638 1.00 98.38 166 THR A N 1
ATOM 1205 C CA . THR A 1 166 ? -0.516 6.694 14.885 1.00 98.38 166 THR A CA 1
ATOM 1206 C C . THR A 1 166 ? 0.910 6.920 15.365 1.00 98.38 166 THR A C 1
ATOM 1208 O O . THR A 1 166 ? 1.854 6.831 14.591 1.00 98.38 166 THR A O 1
ATOM 1211 N N . GLU A 1 167 ? 1.065 7.204 16.656 1.00 98.06 167 GLU A N 1
ATOM 1212 C CA . GLU A 1 167 ? 2.370 7.487 17.255 1.00 98.06 167 GLU A CA 1
ATOM 1213 C C . GLU A 1 167 ? 2.759 6.396 18.263 1.00 98.06 167 GLU A C 1
ATOM 1215 O O . GLU A 1 167 ? 1.920 6.022 19.087 1.00 98.06 167 GLU A O 1
ATOM 1220 N N . PRO A 1 168 ? 4.015 5.925 18.260 1.00 97.88 168 PRO A N 1
ATOM 1221 C CA . PRO A 1 168 ? 5.022 6.157 17.217 1.00 97.88 168 PRO A CA 1
ATOM 1222 C C . PRO A 1 168 ? 4.658 5.488 15.875 1.00 97.88 168 PRO A C 1
ATOM 1224 O O . PRO A 1 168 ? 4.016 4.434 15.844 1.00 97.88 168 PRO A O 1
ATOM 1227 N N . SER A 1 169 ? 5.075 6.122 14.778 1.00 96.88 169 SER A N 1
ATOM 1228 C CA . SER A 1 169 ? 4.999 5.607 13.405 1.00 96.88 169 SER A CA 1
ATOM 1229 C C . SER A 1 169 ? 6.357 5.039 12.984 1.00 96.88 169 SER A C 1
ATOM 1231 O O . SER A 1 169 ? 7.381 5.485 13.499 1.00 96.88 169 SER A O 1
ATOM 1233 N N . VAL A 1 170 ? 6.378 4.088 12.048 1.00 97.38 170 VAL A N 1
ATOM 1234 C CA . VAL A 1 170 ? 7.624 3.631 11.412 1.00 97.38 170 VAL A CA 1
ATOM 1235 C C . VAL A 1 170 ? 8.230 4.790 10.615 1.00 97.38 170 VAL A C 1
ATOM 1237 O O . VAL A 1 170 ? 7.501 5.485 9.912 1.00 97.38 170 VAL A O 1
ATOM 1240 N N . ASP A 1 171 ? 9.533 4.988 10.765 1.00 95.44 171 ASP A N 1
ATOM 1241 C CA . ASP A 1 171 ? 10.400 5.924 10.037 1.00 95.44 171 ASP A CA 1
ATOM 1242 C C . ASP A 1 171 ? 11.769 5.247 9.896 1.00 95.44 171 ASP A C 1
ATOM 1244 O O . ASP A 1 171 ? 12.348 4.822 10.900 1.00 95.44 171 ASP A O 1
ATOM 1248 N N . CYS A 1 172 ? 12.265 5.113 8.669 1.00 94.56 172 CYS A N 1
ATOM 1249 C CA . CYS A 1 172 ? 13.567 4.534 8.348 1.00 94.56 172 CYS A CA 1
ATOM 1250 C C . CYS A 1 172 ? 14.433 5.532 7.568 1.00 94.56 172 CYS A C 1
ATOM 1252 O O . CYS A 1 172 ? 15.557 5.850 7.961 1.00 94.56 172 CYS A O 1
ATOM 1254 N N . VAL A 1 173 ? 13.919 6.096 6.477 1.00 91.88 173 VAL A N 1
ATOM 1255 C CA . VAL A 1 173 ? 14.673 6.904 5.513 1.00 91.88 173 VAL A CA 1
ATOM 1256 C C . VAL A 1 173 ? 13.906 8.158 5.110 1.00 91.88 173 VAL A C 1
ATOM 1258 O O . VAL A 1 173 ? 12.689 8.164 4.987 1.00 91.88 173 VAL A O 1
ATOM 1261 N N . ASP A 1 174 ? 14.639 9.241 4.851 1.00 86.50 174 ASP A N 1
ATOM 1262 C CA . ASP A 1 174 ? 14.023 10.511 4.441 1.00 86.50 174 ASP A CA 1
ATOM 1263 C C . ASP A 1 174 ? 13.646 10.515 2.941 1.00 86.50 174 ASP A C 1
ATOM 1265 O O . ASP A 1 174 ? 12.794 11.288 2.505 1.00 86.50 174 ASP A O 1
ATOM 1269 N N . GLU A 1 175 ? 14.302 9.665 2.143 1.00 86.12 175 GLU A N 1
ATOM 1270 C CA . GLU A 1 175 ? 14.108 9.507 0.698 1.00 86.12 175 GLU A CA 1
ATOM 1271 C C . GLU A 1 175 ? 14.144 8.012 0.349 1.00 86.12 175 GLU A C 1
ATOM 1273 O O . GLU A 1 175 ? 15.098 7.320 0.711 1.00 86.12 175 GLU A O 1
ATOM 1278 N N . ILE A 1 176 ? 13.140 7.520 -0.388 1.00 84.31 176 ILE A N 1
ATOM 1279 C CA . ILE A 1 176 ? 13.035 6.093 -0.746 1.00 84.31 176 ILE A CA 1
ATOM 1280 C C . ILE A 1 176 ? 13.780 5.745 -2.045 1.00 84.31 176 ILE A C 1
ATOM 1282 O O . ILE A 1 176 ? 14.285 4.636 -2.198 1.00 84.31 176 ILE A O 1
ATOM 1286 N N . ASP A 1 177 ? 13.890 6.692 -2.985 1.00 87.00 177 ASP A N 1
ATOM 1287 C CA . ASP A 1 177 ? 14.429 6.428 -4.327 1.00 87.00 177 ASP A CA 1
ATOM 1288 C C . ASP A 1 177 ? 15.826 5.758 -4.319 1.00 87.00 177 ASP A C 1
ATOM 1290 O O . ASP A 1 177 ? 16.033 4.858 -5.137 1.00 87.00 177 ASP A O 1
ATOM 1294 N N . PRO A 1 178 ? 16.775 6.107 -3.419 1.00 87.12 178 PRO A N 1
ATOM 1295 C CA . PRO A 1 178 ? 18.077 5.439 -3.354 1.00 87.12 178 PRO A CA 1
ATOM 1296 C C . PRO A 1 178 ? 18.023 3.929 -3.093 1.00 87.12 178 PRO A C 1
ATOM 1298 O O . PRO A 1 178 ? 18.957 3.242 -3.484 1.00 87.12 178 PRO A O 1
ATOM 1301 N N . TYR A 1 179 ? 16.955 3.426 -2.470 1.00 85.62 179 TYR A N 1
ATOM 1302 C CA . TYR A 1 179 ? 16.839 2.029 -2.035 1.00 85.62 179 TYR A CA 1
ATOM 1303 C C . TYR A 1 179 ? 15.921 1.196 -2.943 1.00 85.62 179 TYR A C 1
ATOM 1305 O O . TYR A 1 179 ? 16.109 -0.007 -3.072 1.00 85.62 179 TYR A O 1
ATOM 1313 N N . PHE A 1 180 ? 14.952 1.828 -3.620 1.00 84.44 180 PHE A N 1
ATOM 1314 C CA . PHE A 1 180 ? 13.883 1.118 -4.347 1.00 84.44 180 PHE A CA 1
ATOM 1315 C C . PHE A 1 180 ? 13.881 1.328 -5.869 1.00 84.44 180 PHE A C 1
ATOM 1317 O O . PHE A 1 180 ? 12.957 0.892 -6.555 1.00 84.44 180 PHE A O 1
ATOM 1324 N N . THR A 1 181 ? 14.895 2.003 -6.424 1.00 85.12 181 THR A N 1
ATOM 1325 C CA . THR A 1 181 ? 14.975 2.278 -7.878 1.00 85.12 181 THR A CA 1
ATOM 1326 C C . THR A 1 181 ? 16.089 1.521 -8.590 1.00 85.12 181 THR A C 1
ATOM 1328 O O . THR A 1 181 ? 16.165 1.568 -9.823 1.00 85.12 181 THR A O 1
ATOM 1331 N N . ALA A 1 182 ? 16.935 0.816 -7.833 1.00 82.25 182 ALA A N 1
ATOM 1332 C CA . ALA A 1 182 ? 18.003 -0.007 -8.375 1.00 82.25 182 ALA A CA 1
ATOM 1333 C C . ALA A 1 182 ? 17.442 -1.085 -9.311 1.00 82.25 182 ALA A C 1
ATOM 1335 O O . ALA A 1 182 ? 16.331 -1.581 -9.119 1.00 82.25 182 ALA A O 1
ATOM 1336 N N . ASP A 1 183 ? 18.204 -1.412 -10.350 1.00 81.94 183 ASP A N 1
ATOM 1337 C CA . ASP A 1 183 ? 17.847 -2.461 -11.298 1.00 81.94 183 ASP A CA 1
ATOM 1338 C C . ASP A 1 183 ? 17.943 -3.833 -10.625 1.00 81.94 183 ASP A C 1
ATOM 1340 O O . ASP A 1 183 ? 19.031 -4.276 -10.252 1.00 81.94 183 ASP A O 1
ATOM 1344 N N . ILE A 1 184 ? 16.791 -4.483 -10.449 1.00 80.62 184 ILE A N 1
ATOM 1345 C CA . ILE A 1 184 ? 16.695 -5.760 -9.742 1.00 80.62 184 ILE A CA 1
ATOM 1346 C C . ILE A 1 184 ? 16.952 -6.968 -10.641 1.00 80.62 184 ILE A C 1
A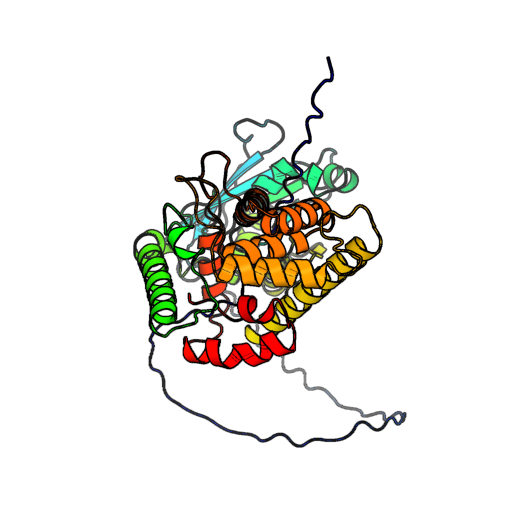TOM 1348 O O . ILE A 1 184 ? 16.978 -8.089 -10.143 1.00 80.62 184 ILE A O 1
ATOM 1352 N N . THR A 1 185 ? 17.134 -6.797 -11.954 1.00 79.25 185 THR A N 1
ATOM 1353 C CA . THR A 1 185 ? 17.452 -7.936 -12.827 1.00 79.25 185 THR A CA 1
ATOM 1354 C C . THR A 1 185 ? 18.875 -8.442 -12.596 1.00 79.25 185 THR A C 1
ATOM 1356 O O . THR A 1 185 ? 19.076 -9.643 -12.754 1.00 79.25 185 THR A O 1
ATOM 1359 N N . PHE A 1 186 ? 19.792 -7.550 -12.194 1.00 80.62 186 PHE A N 1
ATOM 1360 C CA . PHE A 1 186 ? 21.234 -7.734 -12.007 1.00 80.62 186 PHE A CA 1
ATOM 1361 C C . PHE A 1 186 ? 21.908 -8.628 -13.067 1.00 80.62 186 PHE A C 1
ATOM 1363 O O . PHE A 1 186 ? 21.798 -9.854 -13.081 1.00 80.62 186 PHE A O 1
ATOM 1370 N N . ASP A 1 187 ? 22.731 -8.024 -13.918 1.00 82.44 187 ASP A N 1
ATOM 1371 C CA . ASP A 1 187 ? 23.477 -8.736 -14.962 1.00 82.44 187 ASP A CA 1
ATOM 1372 C C . ASP A 1 187 ? 24.890 -9.143 -14.502 1.00 82.44 187 ASP A C 1
ATOM 1374 O O . ASP A 1 187 ? 25.631 -9.830 -15.219 1.00 82.44 187 ASP A O 1
ATOM 1378 N N . SER A 1 188 ? 25.287 -8.725 -13.296 1.00 86.75 188 SER A N 1
ATOM 1379 C CA . SER A 1 188 ? 26.624 -8.942 -12.741 1.00 86.75 188 SER A CA 1
ATOM 1380 C C . SER A 1 188 ? 26.625 -9.222 -11.229 1.00 86.75 188 SER A C 1
ATOM 1382 O O . SER A 1 188 ? 25.743 -8.755 -10.503 1.00 86.75 188 SER A O 1
ATOM 1384 N N . PRO A 1 189 ? 27.644 -9.939 -10.708 1.00 90.50 189 PRO A N 1
ATOM 1385 C CA . PRO A 1 189 ? 27.830 -10.105 -9.265 1.00 90.50 189 PRO A CA 1
ATOM 1386 C C . PRO A 1 189 ? 27.946 -8.775 -8.509 1.00 90.50 189 PRO A C 1
ATOM 1388 O O . PRO A 1 189 ? 27.529 -8.685 -7.358 1.00 90.50 189 PRO A O 1
ATOM 1391 N N . GLU A 1 190 ? 28.507 -7.740 -9.138 1.00 90.19 190 GLU A N 1
ATOM 1392 C CA . GLU A 1 190 ? 28.635 -6.412 -8.541 1.00 90.19 190 GLU A CA 1
ATOM 1393 C C . GLU A 1 190 ? 27.284 -5.703 -8.388 1.00 90.19 190 GLU A C 1
ATOM 1395 O O . GLU A 1 190 ? 27.068 -5.044 -7.374 1.00 90.19 190 GLU A O 1
ATOM 1400 N N . GLU A 1 191 ? 26.379 -5.825 -9.361 1.00 87.81 191 GLU A N 1
ATOM 1401 C CA . GLU A 1 191 ? 25.009 -5.298 -9.254 1.00 87.81 191 GLU A CA 1
ATOM 1402 C C . GLU A 1 191 ? 24.205 -6.066 -8.210 1.00 87.81 191 GLU A C 1
ATOM 1404 O O . GLU A 1 191 ? 23.582 -5.444 -7.353 1.00 87.81 191 GLU A O 1
ATOM 1409 N N . ARG A 1 192 ? 24.318 -7.401 -8.198 1.00 89.94 192 ARG A N 1
ATOM 1410 C CA . ARG A 1 192 ? 23.710 -8.245 -7.162 1.00 89.94 192 ARG A CA 1
ATOM 1411 C C . ARG A 1 192 ? 24.149 -7.818 -5.761 1.00 89.94 192 ARG A C 1
ATOM 1413 O O . ARG A 1 192 ? 23.312 -7.674 -4.878 1.00 89.94 192 ARG A O 1
ATOM 1420 N N . GLN A 1 193 ? 25.450 -7.605 -5.548 1.00 90.81 193 GLN A N 1
ATOM 1421 C CA . GLN A 1 193 ? 25.954 -7.196 -4.235 1.00 90.81 193 GLN A CA 1
ATOM 1422 C C . GLN A 1 193 ? 25.453 -5.805 -3.833 1.00 90.81 193 GLN A C 1
ATOM 1424 O O . GLN A 1 193 ? 25.143 -5.608 -2.667 1.00 90.81 193 GLN A O 1
ATOM 1429 N N . ARG A 1 194 ? 25.323 -4.863 -4.777 1.00 88.50 194 ARG A N 1
ATOM 1430 C CA . ARG A 1 194 ? 24.760 -3.535 -4.478 1.00 88.50 194 ARG A CA 1
ATOM 1431 C C . ARG A 1 194 ? 23.316 -3.617 -4.000 1.00 88.50 194 ARG A C 1
ATOM 1433 O O . ARG A 1 194 ? 23.004 -2.969 -3.018 1.00 88.50 194 ARG A O 1
ATOM 1440 N N . LEU A 1 195 ? 22.480 -4.447 -4.626 1.00 87.44 195 LEU A N 1
ATOM 1441 C CA . LEU A 1 195 ? 21.097 -4.647 -4.172 1.00 87.44 195 LEU A CA 1
ATOM 1442 C C . LEU A 1 195 ? 21.036 -5.168 -2.731 1.00 87.44 195 LEU A C 1
ATOM 1444 O O . LEU A 1 195 ? 20.209 -4.718 -1.947 1.00 87.44 195 LEU A O 1
ATOM 1448 N N . ILE A 1 196 ? 21.925 -6.100 -2.379 1.00 89.50 196 ILE A N 1
ATOM 1449 C CA . ILE A 1 196 ? 22.024 -6.639 -1.015 1.00 89.50 196 ILE A CA 1
ATOM 1450 C C . ILE A 1 196 ? 22.509 -5.556 -0.041 1.00 89.50 196 ILE A C 1
ATOM 1452 O O . ILE A 1 196 ? 21.961 -5.423 1.050 1.00 89.50 196 ILE A O 1
ATOM 1456 N N . ASP A 1 197 ? 23.525 -4.782 -0.428 1.00 91.06 197 ASP A N 1
ATOM 1457 C CA . ASP A 1 197 ? 24.075 -3.706 0.398 1.00 91.06 197 ASP A CA 1
ATOM 1458 C C . ASP A 1 197 ? 23.042 -2.582 0.620 1.00 91.06 197 ASP A C 1
ATOM 1460 O O . ASP A 1 197 ? 22.934 -2.069 1.734 1.00 91.06 197 ASP A O 1
ATOM 1464 N N . ASP A 1 198 ? 22.263 -2.227 -0.407 1.00 89.62 198 ASP A N 1
ATOM 1465 C CA . ASP A 1 198 ? 21.205 -1.212 -0.338 1.00 89.62 198 ASP A CA 1
ATOM 1466 C C . ASP A 1 198 ? 20.054 -1.677 0.572 1.00 89.62 198 ASP A C 1
ATOM 1468 O O . ASP A 1 198 ? 19.600 -0.909 1.424 1.00 89.62 198 ASP A O 1
ATOM 1472 N N . ALA A 1 199 ? 19.640 -2.945 0.466 1.00 89.06 199 ALA A N 1
ATOM 1473 C CA . ALA A 1 199 ? 18.653 -3.549 1.364 1.00 89.06 199 ALA A CA 1
ATOM 1474 C C . ALA A 1 199 ? 19.132 -3.560 2.825 1.00 89.06 199 ALA A C 1
ATOM 1476 O O . ALA A 1 199 ? 18.420 -3.108 3.722 1.00 89.06 199 ALA A O 1
ATOM 1477 N N . GLN A 1 200 ? 20.374 -3.990 3.076 1.00 91.19 200 GLN A N 1
ATOM 1478 C CA . GLN A 1 200 ? 20.945 -3.977 4.425 1.00 91.19 200 GLN A CA 1
ATOM 1479 C C . GLN A 1 200 ? 21.032 -2.552 4.987 1.00 91.19 200 GLN A C 1
ATOM 1481 O O . GLN A 1 200 ? 20.717 -2.333 6.154 1.00 91.19 200 GLN A O 1
ATOM 1486 N N . ALA A 1 201 ? 21.427 -1.574 4.169 1.00 93.31 201 ALA A N 1
ATOM 1487 C CA . ALA A 1 201 ? 21.494 -0.180 4.593 1.00 93.31 201 ALA A CA 1
ATOM 1488 C C . ALA A 1 201 ? 20.111 0.382 4.960 1.00 93.31 201 ALA A C 1
ATOM 1490 O O . ALA A 1 201 ? 19.996 1.122 5.939 1.00 93.31 201 ALA A O 1
ATOM 1491 N N . PHE A 1 202 ? 19.066 0.026 4.207 1.00 93.25 202 PHE A N 1
ATOM 1492 C CA . PHE A 1 202 ? 17.687 0.380 4.543 1.00 93.25 202 PHE A CA 1
ATOM 1493 C C . PHE A 1 202 ? 17.265 -0.229 5.890 1.00 93.25 202 PHE A C 1
ATOM 1495 O O . PHE A 1 202 ? 16.764 0.487 6.759 1.00 93.25 202 PHE A O 1
ATOM 1502 N N . ASN A 1 203 ? 17.547 -1.516 6.101 1.00 92.00 203 ASN A N 1
ATOM 1503 C CA . ASN A 1 203 ? 17.213 -2.223 7.339 1.00 92.00 203 ASN A CA 1
ATOM 1504 C C . ASN A 1 203 ? 17.923 -1.653 8.565 1.00 92.00 203 ASN A C 1
ATOM 1506 O O . ASN A 1 203 ? 17.283 -1.433 9.593 1.00 92.00 203 ASN A O 1
ATOM 1510 N N . ASP A 1 204 ? 19.220 -1.364 8.451 1.00 94.88 204 ASP A N 1
ATOM 1511 C CA . ASP A 1 204 ? 20.006 -0.763 9.533 1.00 94.88 204 ASP A CA 1
ATOM 1512 C C . ASP A 1 204 ? 19.412 0.594 9.955 1.00 94.88 204 ASP A C 1
ATOM 1514 O O . ASP A 1 204 ? 19.361 0.922 11.142 1.00 94.88 204 ASP A O 1
ATOM 1518 N N . LEU A 1 205 ? 18.921 1.383 8.991 1.00 95.88 205 LEU A N 1
ATOM 1519 C CA . LEU A 1 205 ? 18.266 2.666 9.255 1.00 95.88 205 LEU A CA 1
ATOM 1520 C C . LEU A 1 205 ? 16.878 2.494 9.884 1.00 95.88 205 LEU A C 1
ATOM 1522 O O . LEU A 1 205 ? 16.531 3.247 10.798 1.00 95.88 205 LEU A O 1
ATOM 1526 N N . CYS A 1 206 ? 16.103 1.493 9.454 1.00 95.62 206 CYS A N 1
ATOM 1527 C CA . CYS A 1 206 ? 14.854 1.126 10.122 1.00 95.62 206 CYS A CA 1
ATOM 1528 C C . CYS A 1 206 ? 15.092 0.707 11.579 1.00 95.62 206 CYS A C 1
ATOM 1530 O O . CYS A 1 206 ? 14.346 1.126 12.466 1.00 95.62 206 CYS A O 1
ATOM 1532 N N . GLU A 1 207 ? 16.120 -0.100 11.850 1.00 95.81 207 GLU A N 1
ATOM 1533 C CA . GLU A 1 207 ? 16.448 -0.540 13.208 1.00 95.81 207 GLU A CA 1
ATOM 1534 C C . GLU A 1 207 ? 16.902 0.638 14.085 1.00 95.81 207 GLU A C 1
ATOM 1536 O O . GLU A 1 207 ? 16.423 0.773 15.213 1.00 95.81 207 GLU A O 1
ATOM 1541 N N . ASP A 1 208 ? 17.749 1.535 13.566 1.00 97.19 208 ASP A N 1
ATOM 1542 C CA . ASP A 1 208 ? 18.230 2.716 14.303 1.00 97.19 208 ASP A CA 1
ATOM 1543 C C . ASP A 1 208 ? 17.091 3.676 14.681 1.00 97.19 208 ASP A C 1
ATOM 1545 O O . ASP A 1 208 ? 17.009 4.141 15.821 1.00 97.19 208 ASP A O 1
ATOM 1549 N N . LYS A 1 209 ? 16.184 3.961 13.739 1.00 96.94 209 LYS A N 1
ATOM 1550 C CA . LYS A 1 209 ? 15.110 4.943 13.944 1.00 96.94 209 LYS A CA 1
ATOM 1551 C C . LYS A 1 209 ? 13.850 4.365 14.591 1.00 96.94 209 LYS A C 1
ATOM 1553 O O . LYS A 1 209 ? 13.199 5.059 15.372 1.00 96.94 209 LYS A O 1
ATOM 1558 N N . SER A 1 210 ? 13.496 3.119 14.274 1.00 97.75 210 SER A N 1
ATOM 1559 C CA . SER A 1 210 ? 12.208 2.508 14.637 1.00 97.75 210 SER A CA 1
ATOM 1560 C C . SER A 1 210 ? 12.325 1.212 15.442 1.00 97.75 210 SER A C 1
ATOM 1562 O O . SER A 1 210 ? 11.295 0.660 15.836 1.00 97.75 210 SER A O 1
ATOM 1564 N N . GLY A 1 211 ? 13.532 0.726 15.753 1.00 96.50 211 GLY A N 1
ATOM 1565 C CA . GLY A 1 211 ? 13.757 -0.588 16.375 1.00 96.50 211 GLY A CA 1
ATOM 1566 C C . GLY A 1 211 ? 12.998 -0.847 17.683 1.00 96.50 211 GLY A C 1
ATOM 1567 O O . GLY A 1 211 ? 12.674 -1.992 17.987 1.00 96.50 211 GLY A O 1
ATOM 1568 N N . GLU A 1 212 ? 12.635 0.199 18.436 1.00 96.88 212 GLU A N 1
ATOM 1569 C CA . GLU A 1 212 ? 11.794 0.070 19.637 1.00 96.88 212 GLU A CA 1
ATOM 1570 C C . GLU A 1 212 ? 10.396 -0.490 19.323 1.00 96.88 212 GLU A C 1
ATOM 1572 O O . GLU A 1 212 ? 9.834 -1.234 20.128 1.00 96.88 212 GLU A O 1
ATOM 1577 N N . ILE A 1 213 ? 9.831 -0.142 18.163 1.00 97.38 213 ILE A N 1
ATOM 1578 C CA . ILE A 1 213 ? 8.431 -0.421 17.822 1.00 97.38 213 ILE A CA 1
ATOM 1579 C C . ILE A 1 213 ? 8.278 -1.574 16.835 1.00 97.38 213 ILE A C 1
ATOM 1581 O O . ILE A 1 213 ? 7.222 -2.205 16.833 1.00 97.38 213 ILE A O 1
ATOM 1585 N N . LEU A 1 214 ? 9.312 -1.878 16.036 1.00 96.25 214 LEU A N 1
ATOM 1586 C CA . LEU A 1 214 ? 9.271 -2.917 14.998 1.00 96.25 214 LEU A CA 1
ATOM 1587 C C . LEU A 1 214 ? 8.772 -4.282 15.507 1.00 96.25 214 LEU A C 1
ATOM 1589 O O . LEU A 1 214 ? 7.959 -4.877 14.813 1.00 96.25 214 LEU A O 1
ATOM 1593 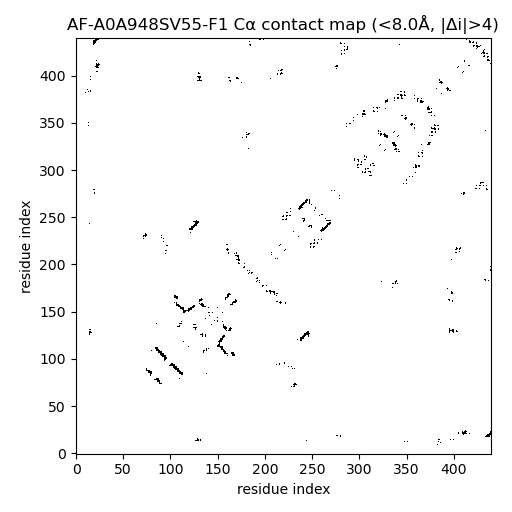N N . PRO A 1 215 ? 9.114 -4.772 16.717 1.00 96.25 215 PRO A N 1
ATOM 1594 C CA . PRO A 1 215 ? 8.589 -6.053 17.216 1.00 96.25 215 PRO A CA 1
ATOM 1595 C C . PRO A 1 215 ? 7.082 -6.051 17.529 1.00 96.25 215 PRO A C 1
ATOM 1597 O O . PRO A 1 215 ? 6.503 -7.089 17.852 1.00 96.25 215 PRO A O 1
ATOM 1600 N N . TYR A 1 216 ? 6.442 -4.882 17.488 1.00 97.44 216 TYR A N 1
ATOM 1601 C CA . TYR A 1 216 ? 5.097 -4.642 17.995 1.00 97.44 216 TYR A CA 1
ATOM 1602 C C . TYR A 1 216 ? 4.175 -4.036 16.933 1.00 97.44 216 TYR A C 1
ATOM 1604 O O . TYR A 1 216 ? 3.266 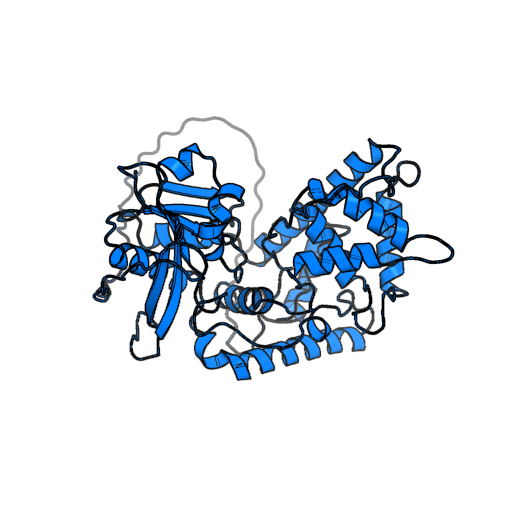-3.295 17.282 1.00 97.44 216 TYR A O 1
ATOM 1612 N N . ILE A 1 217 ? 4.337 -4.318 15.643 1.00 97.50 217 ILE A N 1
ATOM 1613 C CA . ILE A 1 217 ? 3.439 -3.763 14.602 1.00 97.50 217 ILE A CA 1
ATOM 1614 C C . ILE A 1 217 ? 2.663 -4.824 13.812 1.00 97.50 217 ILE A C 1
ATOM 1616 O O . ILE A 1 217 ? 2.002 -4.497 12.835 1.00 97.50 217 ILE A O 1
ATOM 1620 N N . SER A 1 218 ? 2.657 -6.073 14.287 1.00 95.88 218 SER A N 1
ATOM 1621 C CA . SER A 1 218 ? 2.033 -7.208 13.591 1.00 95.88 218 SER A CA 1
ATOM 1622 C C . SER A 1 218 ? 0.525 -7.061 13.381 1.00 95.88 218 SER A C 1
ATOM 1624 O O . SER A 1 218 ? -0.186 -6.425 14.181 1.00 95.88 218 SER A O 1
ATOM 1626 N N . THR A 1 219 ? 0.004 -7.763 12.372 1.00 96.00 219 THR A N 1
ATOM 1627 C CA . THR A 1 219 ? -1.435 -7.928 12.119 1.00 96.00 219 THR A CA 1
ATOM 1628 C C . THR A 1 219 ? -2.162 -8.445 13.349 1.00 96.00 219 THR A C 1
ATOM 1630 O O . THR A 1 219 ? -3.222 -7.933 13.716 1.00 96.00 219 THR A O 1
ATOM 1633 N N . VAL A 1 220 ? -1.583 -9.430 14.043 1.00 95.75 220 VAL A N 1
ATOM 1634 C CA . VAL A 1 220 ? -2.171 -10.017 15.259 1.00 95.75 220 VAL A CA 1
ATOM 1635 C C . VAL A 1 220 ? -2.378 -8.959 16.340 1.00 95.75 220 VAL A C 1
ATOM 1637 O O . VAL A 1 220 ? -3.411 -8.945 17.014 1.00 95.75 220 VAL A O 1
ATOM 1640 N N . SER A 1 221 ? -1.416 -8.056 16.511 1.00 97.00 221 SER A N 1
ATOM 1641 C CA . SER A 1 221 ? -1.521 -6.999 17.514 1.00 97.00 221 SER A CA 1
ATOM 1642 C C . SER A 1 221 ? -2.505 -5.911 17.085 1.00 97.00 221 SER A C 1
ATOM 1644 O O . SER A 1 221 ? -3.358 -5.516 17.878 1.00 97.00 221 SER A O 1
ATOM 1646 N N . SER A 1 222 ? -2.487 -5.525 15.808 1.00 97.75 222 SER A N 1
ATOM 1647 C CA . SER A 1 222 ? -3.466 -4.596 15.229 1.00 97.75 222 SER A CA 1
ATOM 1648 C C . SER A 1 222 ? -4.906 -5.137 15.306 1.00 97.75 222 SER A C 1
ATOM 1650 O O . SER A 1 222 ? -5.853 -4.385 15.537 1.00 97.75 222 SER A O 1
ATOM 1652 N N . ALA A 1 223 ? -5.104 -6.454 15.195 1.00 97.94 223 ALA A N 1
ATOM 1653 C CA . ALA A 1 223 ? -6.408 -7.097 15.364 1.00 97.94 223 ALA A CA 1
ATOM 1654 C C . ALA A 1 223 ? -6.933 -7.012 16.809 1.00 97.94 223 ALA A C 1
ATOM 1656 O O . ALA A 1 223 ? -8.142 -6.894 17.025 1.00 97.94 223 ALA A O 1
ATOM 1657 N N . ARG A 1 224 ? -6.042 -7.032 17.811 1.00 98.00 224 ARG A N 1
ATOM 1658 C CA . ARG A 1 224 ? -6.408 -6.758 19.213 1.00 98.00 224 ARG A CA 1
ATOM 1659 C C . ARG A 1 224 ? -6.783 -5.291 19.412 1.00 98.00 224 ARG A C 1
ATOM 1661 O O . ARG A 1 224 ? -7.721 -5.009 20.156 1.00 98.00 224 ARG A O 1
ATOM 1668 N N . ASP A 1 225 ? -6.130 -4.375 18.697 1.00 98.25 225 ASP A N 1
ATOM 1669 C CA . ASP A 1 225 ? -6.459 -2.946 18.738 1.00 98.25 225 ASP A CA 1
ATOM 1670 C C . ASP A 1 225 ? -7.871 -2.662 18.198 1.00 98.25 225 ASP A C 1
ATOM 1672 O O . ASP A 1 225 ? -8.568 -1.811 18.752 1.00 98.25 225 ASP A O 1
ATOM 1676 N N . ILE A 1 226 ? -8.355 -3.428 17.207 1.00 98.56 226 ILE A N 1
ATOM 1677 C CA . ILE A 1 226 ? -9.758 -3.361 16.749 1.00 98.56 226 ILE A CA 1
ATOM 1678 C C . ILE A 1 226 ? -10.726 -3.643 17.907 1.00 98.56 226 ILE A C 1
ATOM 1680 O O . ILE A 1 226 ? -11.695 -2.901 18.099 1.00 98.56 226 ILE A O 1
ATOM 1684 N N . ASP A 1 227 ? -10.473 -4.691 18.698 1.00 97.88 227 ASP A N 1
ATOM 1685 C CA . ASP A 1 227 ? -11.334 -5.035 19.833 1.00 97.88 227 ASP A CA 1
ATOM 1686 C C . ASP A 1 227 ? -11.242 -4.007 20.970 1.00 97.88 227 ASP A C 1
ATOM 1688 O O . ASP A 1 227 ? -12.259 -3.601 21.544 1.00 97.88 227 ASP A O 1
ATOM 1692 N N . THR A 1 228 ? -10.032 -3.527 21.258 1.00 97.88 228 THR A N 1
ATOM 1693 C CA . THR A 1 228 ? -9.796 -2.449 22.223 1.00 97.88 228 THR A CA 1
ATOM 1694 C C . THR A 1 228 ? -10.551 -1.180 21.816 1.00 97.88 228 THR A C 1
ATOM 1696 O O . THR A 1 228 ? -11.282 -0.612 22.630 1.00 97.88 228 THR A O 1
ATOM 1699 N N . LEU A 1 229 ? -10.487 -0.779 20.543 1.00 98.38 229 LEU A N 1
ATOM 1700 C CA . LEU A 1 229 ? -11.211 0.380 20.018 1.00 98.38 229 LEU A CA 1
ATOM 1701 C C . LEU A 1 229 ? -12.731 0.197 20.087 1.00 98.38 229 LEU A C 1
ATOM 1703 O O . LEU A 1 229 ? -13.451 1.111 20.496 1.00 98.38 229 LEU A O 1
ATOM 1707 N N . ARG A 1 230 ? -13.233 -0.991 19.733 1.00 98.06 230 ARG A N 1
ATOM 1708 C CA . ARG A 1 230 ? -14.655 -1.340 19.859 1.00 98.06 230 ARG A CA 1
ATOM 1709 C C . ARG A 1 230 ? -15.153 -1.120 21.290 1.00 98.06 230 ARG A C 1
ATOM 1711 O O . ARG A 1 230 ? -16.191 -0.479 21.479 1.00 98.06 230 ARG A O 1
ATOM 1718 N N . ARG A 1 231 ? -14.419 -1.627 22.287 1.00 97.44 231 ARG A N 1
ATOM 1719 C CA . ARG A 1 231 ? -14.763 -1.475 23.712 1.00 97.44 231 ARG A CA 1
ATOM 1720 C C . ARG A 1 231 ? -14.662 -0.021 24.169 1.00 97.44 231 ARG A C 1
ATOM 1722 O O . ARG A 1 231 ? -15.577 0.454 24.836 1.00 97.44 231 ARG A O 1
ATOM 1729 N N . ALA A 1 232 ? -13.623 0.701 23.750 1.00 97.56 232 ALA A N 1
ATOM 1730 C CA . ALA A 1 232 ? -13.432 2.118 24.071 1.00 97.56 232 ALA A CA 1
ATOM 1731 C C . ALA A 1 232 ? -14.555 3.018 23.529 1.00 97.56 232 ALA A C 1
ATOM 1733 O O . ALA A 1 232 ? -14.899 4.031 24.139 1.00 97.56 232 ALA A O 1
ATOM 1734 N N . LEU A 1 233 ? -15.137 2.651 22.386 1.00 96.88 233 LEU A N 1
ATOM 1735 C CA . LEU A 1 233 ? -16.285 3.335 21.789 1.00 96.88 233 LEU A CA 1
ATOM 1736 C C . LEU A 1 233 ? -17.640 2.856 22.343 1.00 96.88 233 LEU A C 1
ATOM 1738 O O . LEU A 1 233 ? -18.671 3.442 22.017 1.00 96.88 233 LEU A O 1
ATOM 1742 N N . GLY A 1 234 ? -17.651 1.823 23.191 1.00 95.88 234 GLY A N 1
ATOM 1743 C CA . GLY A 1 234 ? -18.855 1.318 23.852 1.00 95.88 234 GLY A CA 1
ATOM 1744 C C . GLY A 1 234 ? -19.755 0.451 22.969 1.00 95.88 234 GLY A C 1
ATOM 1745 O O . GLY A 1 234 ? -20.964 0.415 23.195 1.00 95.88 234 GLY A O 1
ATOM 1746 N N . TYR A 1 235 ? -19.199 -0.231 21.962 1.00 96.38 235 TYR A N 1
ATOM 1747 C CA . TYR A 1 235 ? -19.964 -1.119 21.083 1.00 96.38 235 TYR A CA 1
ATOM 1748 C C . TYR A 1 235 ? -19.814 -2.594 21.475 1.00 96.38 235 TYR A C 1
ATOM 1750 O O . TYR A 1 235 ? -18.705 -3.095 21.647 1.00 96.38 235 TYR A O 1
ATOM 1758 N N . ASP A 1 236 ? -20.926 -3.331 21.530 1.00 96.25 236 ASP A N 1
ATOM 1759 C CA . ASP A 1 236 ? -20.901 -4.781 21.786 1.00 96.25 236 ASP A CA 1
ATOM 1760 C C . ASP A 1 236 ? -20.387 -5.568 20.572 1.00 96.25 236 ASP A C 1
ATOM 1762 O O . ASP A 1 236 ? -19.584 -6.485 20.708 1.00 96.25 236 ASP A O 1
ATOM 1766 N N . THR A 1 237 ? -20.821 -5.174 19.373 1.00 98.44 237 THR A N 1
ATOM 1767 C CA . THR A 1 237 ? -20.428 -5.783 18.095 1.00 98.44 237 THR A CA 1
ATOM 1768 C C . THR A 1 237 ? -20.166 -4.704 17.049 1.00 98.44 237 THR A C 1
ATOM 1770 O O . THR A 1 237 ? -20.725 -3.605 17.131 1.00 98.44 237 THR A O 1
ATOM 1773 N N . ILE A 1 238 ? -19.341 -5.010 16.045 1.00 98.62 238 ILE A N 1
ATOM 1774 C CA . ILE A 1 238 ? -19.028 -4.088 14.940 1.00 98.62 238 ILE A CA 1
ATOM 1775 C C . ILE A 1 238 ? -19.293 -4.726 13.581 1.00 98.62 238 ILE A C 1
ATOM 1777 O O . ILE A 1 238 ? -19.266 -5.949 13.429 1.00 98.62 238 ILE A O 1
ATOM 1781 N N . SER A 1 239 ? -19.559 -3.883 12.581 1.00 98.81 239 SER A N 1
ATOM 1782 C CA . SER A 1 239 ? -19.453 -4.290 11.176 1.00 98.81 239 SER A CA 1
ATOM 1783 C C . SER A 1 239 ? -18.057 -3.940 10.671 1.00 98.81 239 SER A C 1
ATOM 1785 O O . SER A 1 239 ? -17.545 -2.892 11.054 1.00 98.81 239 SER A O 1
ATOM 1787 N N . TYR A 1 240 ? -17.472 -4.762 9.806 1.00 98.75 240 TYR A N 1
ATOM 1788 C CA . TYR A 1 240 ? -16.132 -4.546 9.261 1.00 98.75 240 TYR A CA 1
ATOM 1789 C C . TYR A 1 240 ? -16.135 -4.555 7.727 1.00 98.75 240 TYR A C 1
ATOM 1791 O O . TYR A 1 240 ? -16.837 -5.363 7.115 1.00 98.75 240 TYR A O 1
ATOM 1799 N N . PHE A 1 241 ? -15.352 -3.670 7.115 1.00 98.56 241 PHE A N 1
ATOM 1800 C CA . PHE A 1 241 ? -15.045 -3.676 5.685 1.00 98.56 241 PHE A CA 1
ATOM 1801 C C . PHE A 1 241 ? -13.535 -3.486 5.497 1.00 98.56 241 PHE A C 1
ATOM 1803 O O . PHE A 1 241 ? -13.015 -2.409 5.783 1.00 98.56 241 PHE A O 1
ATOM 1810 N N . GLY A 1 242 ? -12.843 -4.503 4.986 1.00 97.56 242 GLY A N 1
ATOM 1811 C CA . GLY A 1 242 ? -11.405 -4.439 4.709 1.00 97.56 242 GLY A CA 1
ATOM 1812 C C . GLY A 1 242 ? -11.099 -4.653 3.235 1.00 97.56 242 GLY A C 1
ATOM 1813 O O . GLY A 1 242 ? -11.610 -5.605 2.645 1.00 97.56 242 GLY A O 1
ATOM 1814 N N . PHE A 1 243 ? -10.265 -3.781 2.674 1.00 96.00 243 PHE A N 1
ATOM 1815 C CA . PHE A 1 243 ? -9.702 -3.927 1.331 1.00 96.00 243 PHE A CA 1
ATOM 1816 C C . PHE A 1 243 ? -8.294 -4.527 1.403 1.00 96.00 243 PHE A C 1
ATOM 1818 O O . PHE A 1 243 ? -7.538 -4.144 2.295 1.00 96.00 243 PHE A O 1
ATOM 1825 N N . SER A 1 244 ? -7.910 -5.387 0.453 1.00 93.94 244 SER A N 1
ATOM 1826 C CA . SER A 1 244 ? -6.531 -5.906 0.337 1.00 93.94 244 SER A CA 1
ATOM 1827 C C . SER A 1 244 ? -6.044 -6.498 1.675 1.00 93.94 244 SER A C 1
ATOM 1829 O O . SER A 1 244 ? -6.793 -7.256 2.282 1.00 93.94 244 SER A O 1
ATOM 1831 N N . TYR A 1 245 ? -4.884 -6.112 2.217 1.00 94.38 245 TYR A N 1
ATOM 1832 C CA . TYR A 1 245 ? -4.419 -6.482 3.569 1.00 94.38 245 TYR A CA 1
ATOM 1833 C C . TYR A 1 245 ? -5.466 -6.270 4.688 1.00 94.38 245 TYR A C 1
ATOM 1835 O O . TYR A 1 245 ? -5.525 -7.022 5.659 1.00 94.38 245 TYR A O 1
ATOM 1843 N N . GLY A 1 246 ? -6.378 -5.304 4.544 1.00 96.56 246 GLY A N 1
ATOM 1844 C CA . GLY A 1 246 ? -7.499 -5.120 5.466 1.00 96.56 246 GLY A CA 1
ATOM 1845 C C . GLY A 1 246 ? -8.415 -6.348 5.541 1.00 96.56 246 GLY A C 1
ATOM 1846 O O . GLY A 1 246 ? -9.061 -6.575 6.561 1.00 96.56 246 GLY A O 1
ATOM 1847 N N . SER A 1 247 ? -8.471 -7.176 4.496 1.00 96.00 247 SER A N 1
ATOM 1848 C CA . SER A 1 247 ? -9.140 -8.480 4.537 1.00 96.00 247 SER A CA 1
ATOM 1849 C C . SER A 1 247 ? -8.497 -9.426 5.551 1.00 96.00 247 SER A C 1
ATOM 1851 O O . SER A 1 247 ? -9.212 -10.039 6.343 1.00 96.00 247 SER A O 1
ATOM 1853 N N . GLU A 1 248 ? -7.168 -9.488 5.583 1.00 94.50 248 GLU A N 1
ATOM 1854 C CA . GLU A 1 248 ? -6.391 -10.321 6.494 1.00 94.50 248 GLU A CA 1
ATOM 1855 C C . GLU A 1 248 ? -6.485 -9.813 7.931 1.00 94.50 248 GLU A C 1
ATOM 1857 O O . GLU A 1 248 ? -6.787 -10.582 8.848 1.00 94.50 248 GLU A O 1
ATOM 1862 N N . LEU A 1 249 ? -6.347 -8.499 8.128 1.00 97.25 249 LEU A N 1
ATOM 1863 C CA . LEU A 1 249 ? -6.550 -7.859 9.426 1.00 97.25 249 LEU A CA 1
ATOM 1864 C C . LEU A 1 249 ? -7.963 -8.128 9.969 1.00 97.25 249 LEU A C 1
ATOM 1866 O O . LEU A 1 249 ? -8.138 -8.498 11.135 1.00 97.25 249 LEU A O 1
ATOM 1870 N N . GLY A 1 250 ? -8.980 -7.980 9.119 1.00 97.38 250 GLY A N 1
ATOM 1871 C CA . GLY A 1 250 ? -10.370 -8.260 9.463 1.00 97.38 250 GLY A CA 1
ATOM 1872 C C . GLY A 1 250 ? -10.632 -9.733 9.778 1.00 97.38 250 GLY A C 1
ATOM 1873 O O . GLY A 1 250 ? -11.319 -10.038 10.756 1.00 97.38 250 GLY A O 1
ATOM 1874 N N . ALA A 1 251 ? -10.073 -10.650 8.987 1.00 96.50 251 ALA A N 1
ATOM 1875 C CA . ALA A 1 251 ? -10.176 -12.089 9.216 1.00 96.50 251 ALA A CA 1
ATOM 1876 C C . ALA A 1 251 ? -9.478 -12.502 10.522 1.00 96.50 251 ALA A C 1
ATOM 1878 O O . ALA A 1 251 ? -10.033 -13.283 11.300 1.00 96.50 251 ALA A O 1
ATOM 1879 N N . THR A 1 252 ? -8.312 -11.921 10.807 1.00 96.44 252 THR A N 1
ATOM 1880 C CA . THR A 1 252 ? -7.564 -12.135 12.050 1.00 96.44 252 THR A CA 1
ATOM 1881 C C . THR A 1 252 ? -8.366 -11.659 13.257 1.00 96.44 252 THR A C 1
ATOM 1883 O O . THR A 1 252 ? -8.558 -12.423 14.206 1.00 96.44 252 THR A O 1
ATOM 1886 N N . TRP A 1 253 ? -8.936 -10.451 13.211 1.00 97.69 253 TRP A N 1
ATOM 1887 C CA . TRP A 1 253 ? -9.834 -9.965 14.265 1.00 97.69 253 TRP A CA 1
ATOM 1888 C C . TRP A 1 253 ? -11.042 -10.889 14.466 1.00 97.69 253 TRP A C 1
ATOM 1890 O O . TRP A 1 253 ? -11.320 -11.291 15.597 1.00 97.69 253 TRP A O 1
ATOM 1900 N N . ALA A 1 254 ? -11.723 -11.287 13.389 1.00 97.31 254 ALA A N 1
ATOM 1901 C CA . ALA A 1 254 ? -12.883 -12.173 13.472 1.00 97.31 254 ALA A CA 1
ATOM 1902 C C . ALA A 1 254 ? -12.532 -13.554 14.057 1.00 97.31 254 ALA A C 1
ATOM 1904 O O . ALA A 1 254 ? -13.362 -14.160 14.735 1.00 97.31 254 ALA A O 1
ATOM 1905 N N . LYS A 1 255 ? -11.303 -14.040 13.839 1.00 96.06 255 LYS A N 1
ATOM 1906 C CA . LYS A 1 255 ? -10.789 -15.286 14.427 1.00 96.06 255 LYS A CA 1
ATOM 1907 C C . LYS A 1 255 ? -10.529 -15.157 15.930 1.00 96.06 255 LYS A C 1
ATOM 1909 O O . LYS A 1 255 ? -10.879 -16.070 16.674 1.00 96.06 255 LYS A O 1
ATOM 1914 N N . PHE A 1 256 ? -9.934 -14.052 16.383 1.00 95.88 256 PHE A N 1
ATOM 1915 C CA . PHE A 1 256 ? -9.655 -13.823 17.809 1.00 95.88 256 PHE A CA 1
ATOM 1916 C C . PHE A 1 256 ? -10.903 -13.427 18.614 1.00 95.88 256 PHE A C 1
ATOM 1918 O O . PHE A 1 256 ? -11.008 -13.786 19.787 1.00 95.88 256 PHE A O 1
ATOM 1925 N N . PHE A 1 257 ? -11.850 -12.712 18.000 1.00 97.38 257 PHE A N 1
ATOM 1926 C CA . PHE A 1 257 ? -13.015 -12.121 18.670 1.00 97.38 257 PHE A CA 1
ATOM 1927 C C . PHE A 1 257 ? -14.343 -12.425 17.944 1.00 97.38 257 PHE A C 1
ATOM 1929 O O . PHE A 1 257 ? -15.095 -11.495 17.626 1.00 97.38 257 PHE A O 1
ATOM 1936 N N . PRO A 1 258 ? -14.685 -13.705 17.695 1.00 98.00 258 PRO A N 1
ATOM 1937 C CA . PRO A 1 258 ? -15.817 -14.081 16.842 1.00 98.00 258 PRO A CA 1
ATOM 1938 C C . PRO A 1 258 ? -17.170 -13.557 17.347 1.00 98.00 258 PRO A C 1
ATOM 1940 O O . PRO A 1 258 ? -18.009 -13.140 16.551 1.00 98.00 258 PRO A O 1
ATOM 1943 N N . ASP A 1 259 ? -17.362 -13.487 18.667 1.00 98.06 259 ASP A N 1
ATOM 1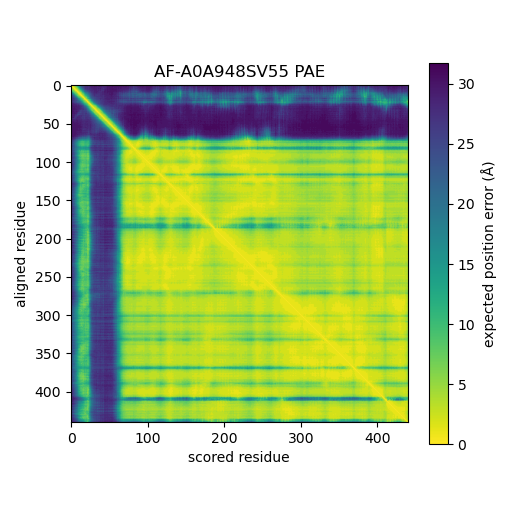944 C CA . ASP A 1 259 ? -18.611 -13.011 19.284 1.00 98.06 259 ASP A CA 1
ATOM 1945 C C . ASP A 1 259 ? -18.834 -11.495 19.133 1.00 98.06 259 ASP A C 1
ATOM 1947 O O . ASP A 1 259 ? -19.906 -10.979 19.450 1.00 98.06 259 ASP A O 1
ATOM 1951 N N . THR A 1 260 ? -17.830 -10.767 18.639 1.00 97.94 260 THR A N 1
ATOM 1952 C CA . THR A 1 260 ? -17.884 -9.312 18.434 1.00 97.94 260 THR A CA 1
ATOM 1953 C C . THR A 1 260 ? -18.223 -8.936 16.986 1.00 97.94 260 THR A C 1
ATOM 1955 O O . THR A 1 260 ? -18.391 -7.755 16.659 1.00 97.94 260 THR A O 1
ATOM 1958 N N . VAL A 1 261 ? -18.384 -9.937 16.111 1.00 98.62 261 VAL A N 1
ATOM 1959 C CA . VAL A 1 261 ? -18.672 -9.758 14.687 1.00 98.62 261 VAL A CA 1
ATOM 1960 C C . VAL A 1 261 ? -20.174 -9.613 14.451 1.00 98.62 261 VAL A C 1
ATOM 1962 O O . VAL A 1 261 ? -20.940 -10.565 14.577 1.00 98.62 261 VAL A O 1
ATOM 1965 N N . ARG A 1 262 ? -20.615 -8.424 14.019 1.00 98.50 262 ARG A N 1
ATOM 1966 C CA . ARG A 1 262 ? -21.977 -8.230 13.490 1.00 98.50 262 ARG A CA 1
ATOM 1967 C C . ARG A 1 262 ? -22.065 -8.653 12.023 1.00 98.50 262 ARG A C 1
ATOM 1969 O O . ARG A 1 262 ? -23.032 -9.289 11.613 1.00 98.50 262 ARG A O 1
ATOM 1976 N N . ALA A 1 263 ? -21.106 -8.198 11.221 1.00 98.44 263 ALA A N 1
ATOM 1977 C CA . ALA A 1 263 ? -20.979 -8.474 9.793 1.00 98.44 263 ALA A CA 1
ATOM 1978 C C . ALA A 1 263 ? -19.550 -8.148 9.340 1.00 98.44 263 ALA A C 1
ATOM 1980 O O . ALA A 1 263 ? -18.946 -7.222 9.876 1.00 98.44 263 ALA A O 1
ATOM 1981 N N . ALA A 1 264 ? -19.041 -8.843 8.326 1.00 98.00 264 ALA A N 1
ATOM 1982 C CA . ALA A 1 264 ? -17.740 -8.550 7.736 1.00 98.00 264 ALA A CA 1
ATOM 1983 C C . ALA A 1 264 ? -17.799 -8.669 6.208 1.00 98.00 264 ALA A C 1
ATOM 1985 O O . ALA A 1 264 ? -18.492 -9.540 5.678 1.00 98.00 264 ALA A O 1
ATOM 1986 N N . VAL A 1 265 ? -17.091 -7.774 5.521 1.00 98.12 265 VAL A N 1
ATOM 1987 C CA . VAL A 1 265 ? -16.818 -7.828 4.082 1.00 98.12 265 VAL A CA 1
ATOM 1988 C C . VAL A 1 265 ? -15.311 -7.712 3.889 1.00 98.12 265 VAL A C 1
ATOM 1990 O O . VAL A 1 265 ? -14.680 -6.819 4.455 1.00 98.12 265 VAL A O 1
ATOM 1993 N N . PHE A 1 266 ? -14.765 -8.620 3.091 1.00 97.31 266 PHE A N 1
ATOM 1994 C CA . PHE A 1 266 ? -13.352 -8.702 2.748 1.00 97.31 266 PHE A CA 1
ATOM 1995 C C . PHE A 1 266 ? -13.247 -8.599 1.223 1.00 97.31 266 PHE A C 1
ATOM 1997 O O . PHE A 1 266 ? -13.699 -9.504 0.521 1.00 97.31 266 PHE A O 1
ATOM 2004 N N . ASP A 1 267 ? -12.755 -7.468 0.721 1.00 95.38 267 ASP A N 1
ATOM 2005 C CA . ASP A 1 267 ? -12.704 -7.137 -0.709 1.00 95.38 267 ASP A CA 1
ATOM 2006 C C . ASP A 1 267 ? -11.251 -7.139 -1.204 1.00 95.38 267 ASP A C 1
ATOM 2008 O O . ASP A 1 267 ? -10.412 -6.420 -0.664 1.00 95.38 267 ASP A O 1
ATOM 2012 N N . GLY A 1 268 ? -10.934 -7.977 -2.195 1.00 92.00 268 GLY A N 1
ATOM 2013 C CA . GLY A 1 268 ? -9.545 -8.318 -2.532 1.00 92.00 268 GLY A CA 1
ATOM 2014 C C . GLY A 1 268 ? -8.891 -9.148 -1.423 1.00 92.00 268 GLY A C 1
ATOM 2015 O O . GLY A 1 268 ? -7.989 -8.675 -0.743 1.00 92.00 268 GLY A O 1
ATOM 2016 N N . ALA A 1 269 ? -9.421 -10.350 -1.184 1.00 92.19 269 ALA A N 1
ATOM 2017 C CA . ALA A 1 269 ? -9.056 -11.164 -0.029 1.00 92.19 269 ALA A CA 1
ATOM 2018 C C . ALA A 1 269 ? -7.657 -11.795 -0.145 1.00 92.19 269 ALA A C 1
ATOM 2020 O O . ALA A 1 269 ? -7.379 -12.479 -1.131 1.00 92.19 269 ALA A O 1
ATOM 2021 N N . SER A 1 270 ? -6.840 -11.639 0.898 1.00 86.81 270 SER A N 1
ATOM 2022 C CA . SER A 1 270 ? -5.639 -12.449 1.136 1.00 86.81 270 SER A CA 1
ATOM 2023 C C . SER A 1 270 ? -6.038 -13.831 1.664 1.00 86.81 270 SER A C 1
ATOM 2025 O O . SER A 1 270 ? -6.959 -13.937 2.480 1.00 86.81 270 SER A O 1
ATOM 2027 N N . ASP A 1 271 ? -5.358 -14.893 1.223 1.00 86.62 271 ASP A N 1
ATOM 2028 C CA . ASP A 1 271 ? -5.527 -16.233 1.797 1.00 86.62 271 ASP A CA 1
ATOM 2029 C C . ASP A 1 271 ? -4.562 -16.423 2.979 1.00 86.62 271 ASP A C 1
ATOM 2031 O O . ASP A 1 271 ? -3.368 -16.606 2.751 1.00 86.62 271 ASP A O 1
ATOM 2035 N N . PRO A 1 272 ? -5.049 -16.451 4.235 1.00 79.38 272 PRO A N 1
ATOM 2036 C CA . PRO A 1 272 ? -4.191 -16.607 5.410 1.00 79.38 272 PRO A CA 1
ATOM 2037 C C . PRO A 1 272 ? -3.604 -18.022 5.560 1.00 79.38 272 PRO A C 1
ATOM 2039 O O . PRO A 1 272 ? -2.932 -18.296 6.552 1.00 79.38 272 PRO A O 1
ATOM 2042 N N . ASN A 1 273 ? -3.914 -18.957 4.652 1.00 85.19 273 ASN A N 1
ATOM 2043 C CA . ASN A 1 273 ? -3.314 -20.296 4.625 1.00 85.19 273 ASN A CA 1
ATOM 2044 C C . ASN A 1 273 ? -2.301 -20.476 3.487 1.00 85.19 273 ASN A C 1
ATOM 2046 O O . ASN A 1 273 ? -1.693 -21.547 3.400 1.00 85.19 273 ASN A O 1
ATOM 2050 N N . ALA A 1 274 ? -2.145 -19.488 2.602 1.00 86.75 274 ALA A N 1
ATOM 2051 C CA . ALA A 1 274 ? -1.110 -19.530 1.581 1.00 86.75 274 ALA A CA 1
ATOM 2052 C C . ALA A 1 274 ? 0.263 -19.364 2.242 1.00 86.75 274 ALA A C 1
ATOM 2054 O O . ALA A 1 274 ? 0.414 -18.596 3.188 1.00 86.75 274 ALA A O 1
ATOM 2055 N N . SER A 1 275 ? 1.268 -20.086 1.745 1.00 85.94 275 SER A N 1
ATOM 2056 C CA . SER A 1 275 ? 2.651 -19.753 2.084 1.00 85.94 275 SER A CA 1
ATOM 2057 C C . SER A 1 275 ? 3.063 -18.470 1.374 1.00 85.94 275 SER A C 1
ATOM 2059 O O . SER A 1 275 ? 2.514 -18.147 0.316 1.00 85.94 275 SER A O 1
ATOM 2061 N N . TYR A 1 276 ? 4.099 -17.815 1.890 1.00 82.00 276 TYR A N 1
ATOM 2062 C CA . TYR A 1 276 ? 4.713 -16.657 1.255 1.00 82.00 276 TYR A CA 1
ATOM 2063 C C . TYR A 1 276 ? 4.971 -16.836 -0.249 1.00 82.00 276 TYR A C 1
ATOM 2065 O O . TYR A 1 276 ? 4.493 -16.067 -1.084 1.00 82.00 276 TYR A O 1
ATOM 2073 N N . LEU A 1 277 ? 5.649 -17.931 -0.611 1.00 86.62 277 LEU A N 1
ATOM 2074 C CA . LEU A 1 277 ? 5.927 -18.272 -2.003 1.00 86.62 277 LEU A CA 1
ATOM 2075 C C . LEU A 1 277 ? 4.640 -18.435 -2.822 1.00 86.62 277 LEU A C 1
ATOM 2077 O O . LEU A 1 277 ? 4.565 -17.947 -3.946 1.00 86.62 277 LEU A O 1
ATOM 2081 N N . GLN A 1 278 ? 3.629 -19.124 -2.288 1.00 90.62 278 GLN A N 1
ATOM 2082 C CA . GLN A 1 278 ? 2.380 -19.341 -3.017 1.00 90.62 278 GLN A CA 1
ATOM 2083 C C . GLN A 1 278 ? 1.640 -18.019 -3.254 1.00 90.62 278 GLN A C 1
ATOM 2085 O O . GLN A 1 278 ? 1.203 -17.769 -4.377 1.00 90.62 278 GLN A O 1
ATOM 2090 N N . ALA A 1 279 ? 1.569 -17.153 -2.240 1.00 88.88 279 ALA A N 1
ATOM 2091 C CA . ALA A 1 279 ? 0.983 -15.823 -2.363 1.00 88.88 279 ALA A CA 1
ATOM 2092 C C . ALA A 1 279 ? 1.710 -14.980 -3.427 1.00 88.88 279 ALA A C 1
ATOM 2094 O O . ALA A 1 279 ? 1.059 -14.382 -4.286 1.00 88.88 279 ALA A O 1
ATOM 2095 N N . GLY A 1 280 ? 3.048 -15.002 -3.434 1.00 89.56 280 GLY A N 1
ATOM 2096 C CA . GLY A 1 280 ? 3.860 -14.333 -4.452 1.00 89.56 280 GLY A CA 1
ATOM 2097 C C . GLY A 1 280 ? 3.600 -14.859 -5.868 1.00 89.56 280 GLY A C 1
ATOM 2098 O O . GLY A 1 280 ? 3.393 -14.074 -6.796 1.00 89.56 280 GLY A O 1
ATOM 2099 N N . LEU A 1 281 ? 3.549 -16.183 -6.052 1.00 93.19 281 LEU A N 1
ATOM 2100 C CA . LEU A 1 281 ? 3.271 -16.798 -7.356 1.00 93.19 281 LEU A CA 1
ATOM 2101 C C . LEU A 1 281 ? 1.864 -16.450 -7.867 1.00 93.19 281 LEU A C 1
ATOM 2103 O O . LEU A 1 281 ? 1.700 -16.136 -9.049 1.00 93.19 281 LEU A O 1
ATOM 2107 N N . ASP A 1 282 ? 0.857 -16.469 -6.992 1.00 94.12 282 ASP A N 1
ATOM 2108 C CA . ASP A 1 282 ? -0.521 -16.109 -7.344 1.00 94.12 282 ASP A CA 1
ATOM 2109 C C . ASP A 1 282 ? -0.651 -14.625 -7.706 1.00 94.12 282 ASP A C 1
ATOM 2111 O O . ASP A 1 282 ? -1.363 -14.276 -8.658 1.00 94.12 282 ASP A O 1
ATOM 2115 N N . GLN A 1 283 ? 0.078 -13.759 -6.996 1.00 93.25 283 GLN A N 1
ATOM 2116 C CA . GLN A 1 283 ? 0.160 -12.332 -7.287 1.00 93.25 283 GLN A CA 1
ATOM 2117 C C . GLN A 1 283 ? 0.806 -12.088 -8.658 1.00 93.25 283 GLN A C 1
ATOM 2119 O O . GLN A 1 283 ? 0.191 -11.442 -9.511 1.00 93.25 283 GLN A O 1
ATOM 2124 N N . ALA A 1 284 ? 1.972 -12.684 -8.928 1.00 95.50 284 ALA A N 1
ATOM 2125 C CA . ALA A 1 284 ? 2.652 -12.578 -10.220 1.00 95.50 284 ALA A CA 1
ATOM 2126 C C . ALA A 1 284 ? 1.762 -13.060 -11.377 1.00 95.50 284 ALA A C 1
ATOM 2128 O O . ALA A 1 284 ? 1.641 -12.389 -12.406 1.00 95.50 284 ALA A O 1
ATOM 2129 N N . ALA A 1 285 ? 1.061 -14.184 -11.187 1.00 97.19 285 ALA A N 1
ATOM 2130 C CA . ALA A 1 285 ? 0.085 -14.687 -12.150 1.00 97.19 285 ALA A CA 1
ATOM 2131 C C . ALA A 1 285 ? -1.056 -13.686 -12.394 1.00 97.19 285 ALA A C 1
ATOM 2133 O O . ALA A 1 285 ? -1.539 -13.558 -13.519 1.00 97.19 285 ALA A O 1
ATOM 2134 N N . GLY A 1 286 ? -1.530 -13.014 -11.342 1.00 96.38 286 GLY A N 1
ATOM 2135 C CA . GLY A 1 286 ? -2.560 -11.978 -11.414 1.00 96.38 286 GLY A CA 1
ATOM 2136 C C . GLY A 1 286 ? -2.137 -10.792 -12.266 1.00 96.38 286 GLY A C 1
ATOM 2137 O O . GLY A 1 286 ? -2.841 -10.446 -13.214 1.00 96.38 286 GLY A O 1
ATOM 2138 N N . PHE A 1 287 ? -0.966 -10.228 -11.984 1.00 97.38 287 PHE A N 1
ATOM 2139 C CA . PHE A 1 287 ? -0.447 -9.084 -12.729 1.00 97.38 287 PHE A CA 1
ATOM 2140 C C . PHE A 1 287 ? -0.110 -9.426 -14.182 1.00 97.38 287 PHE A C 1
ATOM 2142 O O . PHE A 1 287 ? -0.408 -8.633 -15.072 1.00 97.38 287 PHE A O 1
ATOM 2149 N N . GLU A 1 288 ? 0.427 -10.617 -14.465 1.00 98.19 288 GLU A N 1
ATOM 2150 C CA . GLU A 1 288 ? 0.642 -11.058 -15.851 1.00 98.19 288 GLU A CA 1
ATOM 2151 C C . GLU A 1 288 ? -0.694 -11.178 -16.608 1.00 98.19 288 GLU A C 1
ATOM 2153 O O . GLU A 1 288 ? -0.788 -10.792 -17.775 1.00 98.19 288 GLU A O 1
ATOM 2158 N N . ARG A 1 289 ? -1.759 -11.678 -15.962 1.00 98.50 289 ARG A N 1
ATOM 2159 C CA . ARG A 1 289 ? -3.100 -11.725 -16.573 1.00 98.50 289 ARG A CA 1
ATOM 2160 C C . ARG A 1 289 ? -3.639 -10.328 -16.879 1.00 98.50 289 ARG A C 1
ATOM 2162 O O . ARG A 1 289 ? -4.142 -10.128 -17.983 1.00 98.50 289 ARG A O 1
ATOM 2169 N N . GLU A 1 290 ? -3.514 -9.379 -15.954 1.00 98.19 290 GLU A N 1
ATOM 2170 C CA . GLU A 1 290 ? -3.956 -7.994 -16.178 1.00 98.19 290 GLU A CA 1
ATOM 2171 C C . GLU A 1 290 ? -3.128 -7.292 -17.264 1.00 98.19 290 GLU A C 1
ATOM 2173 O O . GLU A 1 290 ? -3.693 -6.611 -18.120 1.00 98.19 290 GLU A O 1
ATOM 2178 N N . LEU A 1 291 ? -1.814 -7.536 -17.329 1.00 98.62 291 LEU A N 1
ATOM 2179 C CA . LEU A 1 291 ? -0.964 -7.005 -18.399 1.00 98.62 291 LEU A CA 1
ATOM 2180 C C . LEU A 1 291 ? -1.401 -7.527 -19.775 1.00 98.62 291 LEU A C 1
ATOM 2182 O O . LEU A 1 291 ? -1.470 -6.770 -20.746 1.00 98.62 291 LEU A O 1
ATOM 2186 N N . ASN A 1 292 ? -1.762 -8.809 -19.860 1.00 98.69 292 ASN A N 1
ATOM 2187 C CA . ASN A 1 292 ? -2.319 -9.380 -21.084 1.00 98.69 292 ASN A CA 1
ATOM 2188 C C . ASN A 1 292 ? -3.699 -8.784 -21.423 1.00 98.69 292 ASN A C 1
ATOM 2190 O O . ASN A 1 292 ? -3.958 -8.487 -22.590 1.00 98.69 292 ASN A O 1
ATOM 2194 N N . ALA A 1 293 ? -4.552 -8.520 -20.428 1.00 98.75 293 ALA A N 1
ATOM 2195 C CA . ALA A 1 293 ? -5.833 -7.841 -20.639 1.00 98.75 293 ALA A CA 1
ATOM 2196 C C . ALA A 1 293 ? -5.653 -6.399 -21.152 1.00 98.75 293 ALA A C 1
ATOM 2198 O O . ALA A 1 293 ? -6.382 -5.965 -22.048 1.00 98.75 293 ALA A O 1
ATOM 2199 N N . PHE A 1 294 ? -4.644 -5.678 -20.653 1.00 98.75 294 PHE A N 1
ATOM 2200 C CA . PHE A 1 294 ? -4.242 -4.374 -21.180 1.00 98.75 294 PHE A CA 1
ATOM 2201 C C . PHE A 1 294 ? -3.824 -4.458 -22.656 1.00 98.75 294 PHE A C 1
ATOM 2203 O O . PHE A 1 294 ? -4.235 -3.618 -23.465 1.00 98.75 294 PHE A O 1
ATOM 2210 N N . PHE A 1 295 ? -3.038 -5.471 -23.038 1.00 98.75 295 PHE A N 1
ATOM 2211 C CA . PHE A 1 295 ? -2.663 -5.679 -24.438 1.00 98.75 295 PHE A CA 1
ATOM 2212 C C . PHE A 1 295 ? -3.882 -5.957 -25.319 1.00 98.75 295 PHE A C 1
ATOM 2214 O O . PHE A 1 295 ? -4.017 -5.317 -26.363 1.00 98.75 295 PHE A O 1
ATOM 2221 N N . ASP A 1 296 ? -4.795 -6.828 -24.890 1.00 98.62 296 ASP A N 1
ATOM 2222 C CA . ASP A 1 296 ? -6.026 -7.141 -25.626 1.00 98.62 296 ASP A CA 1
ATOM 2223 C C . ASP A 1 296 ? -6.918 -5.901 -25.816 1.00 98.62 296 ASP A C 1
ATOM 2225 O O . ASP A 1 296 ? -7.401 -5.632 -26.925 1.00 98.62 296 ASP A O 1
ATOM 2229 N N . ASP A 1 297 ? -7.093 -5.091 -24.767 1.00 98.31 297 ASP A N 1
ATOM 2230 C CA . ASP A 1 297 ? -7.815 -3.819 -24.861 1.00 98.31 297 ASP A CA 1
ATOM 2231 C C . ASP A 1 297 ? -7.127 -2.858 -25.838 1.00 98.31 297 ASP A C 1
ATOM 2233 O O . ASP A 1 297 ? -7.783 -2.277 -26.712 1.00 98.31 297 ASP A O 1
ATOM 2237 N N . CYS A 1 298 ? -5.803 -2.727 -25.748 1.00 98.31 298 CYS A N 1
ATOM 2238 C CA . CYS A 1 298 ? -5.038 -1.863 -26.633 1.00 98.31 298 CYS A CA 1
ATOM 2239 C C . CYS A 1 298 ? -5.123 -2.324 -28.098 1.00 98.31 298 CYS A C 1
ATOM 2241 O O . CYS A 1 298 ? -5.333 -1.479 -28.965 1.00 98.31 298 CYS A O 1
ATOM 2243 N N . ILE A 1 299 ? -5.062 -3.633 -28.384 1.00 98.56 299 ILE A N 1
ATOM 2244 C CA . ILE A 1 299 ? -5.264 -4.217 -29.728 1.00 98.56 299 ILE A CA 1
ATOM 2245 C C . ILE A 1 299 ? -6.655 -3.868 -30.271 1.00 98.56 299 ILE A C 1
ATOM 2247 O O . ILE A 1 299 ? -6.799 -3.519 -31.444 1.00 98.56 299 ILE A O 1
ATOM 2251 N N . SER A 1 300 ? -7.691 -3.922 -29.428 1.00 97.81 300 SER A N 1
ATOM 2252 C CA . SER A 1 300 ? -9.069 -3.629 -29.846 1.00 97.81 300 SER A CA 1
ATOM 2253 C C . SER A 1 300 ? -9.295 -2.158 -30.235 1.00 97.81 300 SER A C 1
ATOM 2255 O O . SER A 1 300 ? -10.247 -1.830 -30.954 1.00 97.81 300 SER A O 1
ATOM 2257 N N . ARG A 1 301 ? -8.403 -1.260 -29.799 1.00 96.69 301 ARG A N 1
ATOM 2258 C CA . ARG A 1 301 ? -8.475 0.186 -30.020 1.00 96.69 301 ARG A CA 1
ATOM 2259 C C . ARG A 1 301 ? -7.309 0.640 -30.889 1.00 96.69 301 ARG A C 1
ATOM 2261 O O . ARG A 1 301 ? -6.247 0.983 -30.388 1.00 96.69 301 ARG A O 1
ATOM 2268 N N . THR A 1 302 ? -7.532 0.817 -32.190 1.00 94.56 302 THR A N 1
ATOM 2269 C CA . THR A 1 302 ? -6.488 1.318 -33.114 1.00 94.56 302 THR A CA 1
ATOM 2270 C C . THR A 1 302 ? -5.940 2.708 -32.757 1.00 94.56 302 THR A C 1
ATOM 2272 O O . THR A 1 302 ? -4.927 3.131 -33.305 1.00 94.56 302 THR A O 1
ATOM 2275 N N . THR A 1 303 ? -6.625 3.454 -31.883 1.00 97.06 303 THR A N 1
ATOM 2276 C CA . THR A 1 303 ? -6.170 4.741 -31.335 1.00 97.06 303 THR A CA 1
ATOM 2277 C C . THR A 1 303 ? -5.335 4.603 -30.060 1.00 97.06 303 THR A C 1
ATOM 2279 O O . THR A 1 303 ? -4.906 5.622 -29.528 1.00 97.06 303 THR A O 1
ATOM 2282 N N . CYS A 1 304 ? -5.148 3.392 -29.526 1.00 98.25 304 CYS A N 1
ATOM 2283 C CA . CYS A 1 304 ? -4.285 3.149 -28.377 1.00 98.25 304 CYS A CA 1
ATOM 2284 C C . CYS A 1 304 ? -2.847 3.574 -28.737 1.00 98.25 304 CYS A C 1
ATOM 2286 O O . CYS A 1 304 ? -2.312 3.093 -29.738 1.00 98.25 304 CYS A O 1
ATOM 2288 N N . PRO A 1 305 ? -2.200 4.462 -27.962 1.00 98.06 305 PRO A N 1
ATOM 2289 C CA . PRO A 1 305 ? -0.853 4.938 -28.286 1.00 98.06 305 PRO A CA 1
ATOM 2290 C C . PRO A 1 305 ? 0.187 3.814 -28.355 1.00 98.06 305 PRO A C 1
ATOM 2292 O O . PRO A 1 305 ? 1.063 3.843 -29.216 1.00 98.06 305 PRO A O 1
ATOM 2295 N N . ALA A 1 306 ? 0.027 2.783 -27.521 1.00 97.94 306 ALA A N 1
ATOM 2296 C CA . ALA A 1 306 ? 0.879 1.602 -27.521 1.00 97.94 306 ALA A CA 1
ATOM 2297 C C . ALA A 1 306 ? 0.499 0.543 -28.576 1.00 97.94 306 ALA A C 1
ATOM 2299 O O . ALA A 1 306 ? 1.162 -0.480 -28.651 1.00 97.94 306 ALA A O 1
ATOM 2300 N N . HIS A 1 307 ? -0.524 0.765 -29.415 1.00 98.12 307 HIS A N 1
ATOM 2301 C CA . HIS A 1 307 ? -1.095 -0.259 -30.310 1.00 98.12 307 HIS A CA 1
ATOM 2302 C C . HIS A 1 307 ? -0.061 -0.953 -31.208 1.00 98.12 307 HIS A C 1
ATOM 2304 O O . HIS A 1 307 ? -0.231 -2.120 -31.539 1.00 98.12 307 HIS A O 1
ATOM 2310 N N . ASN A 1 308 ? 0.976 -0.227 -31.652 1.00 97.19 308 ASN A N 1
ATOM 2311 C CA . ASN A 1 308 ? 2.118 -0.767 -32.403 1.00 97.19 308 ASN A CA 1
ATOM 2312 C C . ASN A 1 308 ? 1.720 -1.729 -33.543 1.00 97.19 308 ASN A C 1
ATOM 2314 O O . ASN A 1 308 ? 2.143 -2.877 -33.607 1.00 97.19 308 ASN A O 1
ATOM 2318 N N . ASN A 1 309 ? 0.858 -1.259 -34.451 1.00 96.12 309 ASN A N 1
ATOM 2319 C CA . ASN A 1 309 ? 0.318 -2.058 -35.563 1.00 96.12 309 ASN A CA 1
ATOM 2320 C C . ASN A 1 309 ? -0.359 -3.385 -35.149 1.00 96.12 309 ASN A C 1
ATOM 2322 O O . ASN A 1 309 ? -0.386 -4.326 -35.938 1.00 96.12 309 ASN A O 1
ATOM 2326 N N . GLY A 1 310 ? -0.952 -3.431 -33.956 1.00 97.31 310 GLY A N 1
ATOM 2327 C CA . GLY A 1 310 ? -1.663 -4.592 -33.422 1.00 97.31 310 GLY A CA 1
ATOM 2328 C C . GLY A 1 310 ? -0.792 -5.479 -32.536 1.00 97.31 310 GLY A C 1
ATOM 2329 O O . GLY A 1 310 ? -1.192 -6.600 -32.248 1.00 97.31 310 GLY A O 1
ATOM 2330 N N . ASP A 1 311 ? 0.382 -4.995 -32.126 1.00 98.25 311 ASP A N 1
ATOM 2331 C CA . ASP A 1 311 ? 1.332 -5.714 -31.277 1.00 98.25 311 ASP A CA 1
ATOM 2332 C C . ASP A 1 311 ? 1.854 -4.823 -30.129 1.00 98.25 311 ASP A C 1
ATOM 2334 O O . ASP A 1 311 ? 3.033 -4.442 -30.100 1.00 98.25 311 ASP A O 1
ATOM 2338 N N . PRO A 1 312 ? 0.980 -4.421 -29.186 1.00 98.44 312 PRO A N 1
ATOM 2339 C CA . PRO A 1 312 ? 1.387 -3.618 -28.036 1.00 98.44 312 PRO A CA 1
ATOM 2340 C C . PRO A 1 312 ? 2.355 -4.356 -27.109 1.00 98.44 312 PRO A C 1
ATOM 2342 O O . PRO A 1 312 ? 3.196 -3.713 -26.481 1.00 98.44 312 PRO A O 1
ATOM 2345 N N . ALA A 1 313 ? 2.292 -5.689 -27.074 1.00 98.50 313 ALA A N 1
ATOM 2346 C CA . ALA A 1 313 ? 3.209 -6.519 -26.306 1.00 98.50 313 ALA A CA 1
ATOM 2347 C C . ALA A 1 313 ? 4.660 -6.341 -26.784 1.00 98.50 313 ALA A C 1
ATOM 2349 O O . ALA A 1 313 ? 5.548 -6.105 -25.969 1.00 98.50 313 ALA A O 1
ATOM 2350 N N . ALA A 1 314 ? 4.908 -6.326 -28.099 1.00 98.50 314 ALA A N 1
ATOM 2351 C CA . ALA A 1 314 ? 6.250 -6.061 -28.618 1.00 98.50 314 ALA A CA 1
ATOM 2352 C C . ALA A 1 314 ? 6.761 -4.645 -28.295 1.00 98.50 314 ALA A C 1
ATOM 2354 O O . ALA A 1 314 ? 7.968 -4.453 -28.124 1.00 98.50 314 ALA A O 1
ATOM 2355 N N . LEU A 1 315 ? 5.871 -3.648 -28.211 1.00 98.38 315 LEU A N 1
ATOM 2356 C CA . LEU A 1 315 ? 6.262 -2.289 -27.824 1.00 98.38 315 LEU A CA 1
ATOM 2357 C C . LEU A 1 315 ? 6.607 -2.206 -26.335 1.00 98.38 315 LEU A C 1
ATOM 2359 O O . LEU A 1 315 ? 7.578 -1.546 -25.974 1.00 98.38 315 LEU A O 1
ATOM 2363 N N . PHE A 1 316 ? 5.848 -2.904 -25.491 1.00 98.56 316 PHE A N 1
ATOM 2364 C CA . PHE A 1 316 ? 6.166 -3.080 -24.078 1.00 98.56 316 PHE A CA 1
ATOM 2365 C C . PHE A 1 316 ? 7.523 -3.776 -23.890 1.00 98.56 316 PHE A C 1
ATOM 2367 O O . PHE A 1 316 ? 8.384 -3.257 -23.184 1.00 98.56 316 PHE A O 1
ATOM 2374 N N . ASP A 1 317 ? 7.764 -4.890 -24.588 1.00 98.12 317 ASP A N 1
ATOM 2375 C CA . ASP A 1 317 ? 9.020 -5.643 -24.483 1.00 98.12 317 ASP A CA 1
ATOM 2376 C C . ASP A 1 317 ? 10.224 -4.805 -24.977 1.00 98.12 317 ASP A C 1
ATOM 2378 O O . ASP A 1 317 ? 11.341 -4.933 -24.475 1.00 98.12 317 ASP A O 1
ATOM 2382 N N . GLU A 1 318 ? 10.028 -3.921 -25.966 1.00 97.50 318 GLU A N 1
ATOM 2383 C CA . GLU A 1 318 ? 11.033 -2.927 -26.380 1.00 97.50 318 GLU A CA 1
ATOM 2384 C C . GLU A 1 318 ? 11.253 -1.835 -25.332 1.00 97.50 318 GLU A C 1
ATOM 2386 O O . GLU A 1 318 ? 12.397 -1.424 -25.134 1.00 97.50 318 GLU A O 1
ATOM 2391 N N . MET A 1 319 ? 10.191 -1.372 -24.667 1.00 97.81 319 MET A N 1
ATOM 2392 C CA . MET A 1 319 ? 10.282 -0.396 -23.583 1.00 97.81 319 MET A CA 1
ATOM 2393 C C . MET A 1 319 ? 11.134 -0.950 -22.438 1.00 97.81 319 MET A C 1
ATOM 2395 O O . MET A 1 319 ? 12.137 -0.323 -22.100 1.00 97.81 319 MET A O 1
ATOM 2399 N N . MET A 1 320 ? 10.821 -2.153 -21.941 1.00 97.06 320 MET A N 1
ATOM 2400 C CA . MET A 1 320 ? 11.570 -2.795 -20.852 1.00 97.06 320 MET A CA 1
ATOM 2401 C C . MET A 1 320 ? 13.046 -3.004 -21.222 1.00 97.06 320 MET A C 1
ATOM 2403 O O . MET A 1 320 ? 13.935 -2.545 -20.511 1.00 97.06 320 MET A O 1
ATOM 2407 N N . ARG A 1 321 ? 13.338 -3.572 -22.405 1.00 94.94 321 ARG A N 1
ATOM 2408 C CA . ARG A 1 321 ? 14.729 -3.742 -22.884 1.00 94.94 321 ARG A CA 1
ATOM 2409 C C . ARG A 1 321 ? 15.477 -2.421 -23.068 1.00 94.94 321 ARG A C 1
ATOM 2411 O O . ARG A 1 321 ? 16.709 -2.399 -23.052 1.00 94.94 321 ARG A O 1
ATOM 2418 N N . ARG A 1 322 ? 14.765 -1.325 -23.337 1.00 93.81 322 ARG A N 1
ATOM 2419 C CA . ARG A 1 322 ? 15.377 -0.005 -23.477 1.00 93.81 322 ARG A CA 1
ATOM 2420 C C . ARG A 1 322 ? 15.781 0.554 -22.122 1.00 93.81 322 ARG A C 1
ATOM 2422 O O . ARG A 1 322 ? 16.927 0.980 -22.018 1.00 93.81 322 ARG A O 1
ATOM 2429 N N . VAL A 1 323 ? 14.852 0.602 -21.166 1.00 94.38 323 VAL A N 1
ATOM 2430 C CA . VAL A 1 323 ? 15.103 1.192 -19.839 1.00 94.38 323 VAL A CA 1
ATOM 2431 C C . VAL A 1 323 ? 16.142 0.399 -19.054 1.00 94.38 323 VAL A C 1
ATOM 2433 O O . VAL A 1 323 ? 16.897 1.003 -18.308 1.00 94.38 323 VAL A O 1
ATOM 2436 N N . GLU A 1 324 ? 16.245 -0.907 -19.309 1.00 92.12 324 GLU A N 1
ATOM 2437 C CA . GLU A 1 324 ? 17.334 -1.755 -18.818 1.00 92.12 324 GLU A CA 1
ATOM 2438 C C . GLU A 1 324 ? 18.703 -1.270 -19.323 1.00 92.12 324 GLU A C 1
ATOM 2440 O O . GLU A 1 324 ? 19.624 -0.982 -18.569 1.00 92.12 324 GLU A O 1
ATOM 2445 N N . ARG A 1 325 ? 18.845 -1.130 -20.647 1.00 91.50 325 ARG A N 1
ATOM 2446 C CA . ARG A 1 325 ? 20.134 -0.804 -21.273 1.00 91.50 325 ARG A CA 1
ATOM 2447 C C . ARG A 1 325 ? 20.545 0.656 -21.070 1.00 91.50 325 ARG A C 1
ATOM 2449 O O . ARG A 1 325 ? 21.734 0.964 -21.042 1.00 91.50 325 ARG A O 1
ATOM 2456 N N . ASP A 1 326 ? 19.577 1.564 -21.105 1.00 92.31 326 ASP A N 1
ATOM 2457 C CA . ASP A 1 326 ? 19.776 3.015 -21.099 1.00 92.31 326 ASP A CA 1
ATOM 2458 C C . ASP A 1 326 ? 18.624 3.674 -20.319 1.00 92.31 326 ASP A C 1
ATOM 2460 O O . ASP A 1 326 ? 17.646 4.123 -20.939 1.00 92.31 326 ASP A O 1
ATOM 2464 N N . PRO A 1 327 ? 18.704 3.682 -18.969 1.00 94.44 327 PRO A N 1
ATOM 2465 C CA . PRO A 1 327 ? 17.684 4.268 -18.107 1.00 94.44 327 PRO A CA 1
ATOM 2466 C C . PRO A 1 327 ? 17.341 5.702 -18.511 1.00 94.44 327 PRO A C 1
ATOM 2468 O O . PRO A 1 327 ? 18.219 6.515 -18.821 1.00 94.44 327 PRO A O 1
ATOM 2471 N N . LEU A 1 328 ? 16.051 6.046 -18.515 1.00 96.06 328 LEU A N 1
ATOM 2472 C CA . LEU A 1 328 ? 15.624 7.337 -19.059 1.00 96.06 328 LEU A CA 1
ATOM 2473 C C . LEU A 1 328 ? 15.828 8.457 -18.041 1.00 96.06 328 LEU A C 1
ATOM 2475 O O . LEU A 1 328 ? 15.291 8.435 -16.935 1.00 96.06 328 LEU A O 1
ATOM 2479 N N . PHE A 1 329 ? 16.550 9.491 -18.462 1.00 95.94 329 PHE A N 1
ATOM 2480 C CA . PHE A 1 329 ? 16.669 10.734 -17.715 1.00 95.94 329 PHE A CA 1
ATOM 2481 C C . PHE A 1 329 ? 15.424 11.610 -17.912 1.00 95.94 329 PHE A C 1
ATOM 2483 O O . PHE A 1 329 ? 15.098 11.982 -19.040 1.00 95.94 329 PHE A O 1
ATOM 2490 N N . VAL A 1 330 ? 14.766 11.987 -16.810 1.00 94.88 330 VAL A N 1
ATOM 2491 C CA . VAL A 1 330 ? 13.639 12.940 -16.808 1.00 94.88 330 VAL A CA 1
ATOM 2492 C C . VAL A 1 330 ? 14.089 14.321 -16.321 1.00 94.88 330 VAL A C 1
ATOM 2494 O O . VAL A 1 330 ? 13.845 15.329 -16.984 1.00 94.88 330 VAL A O 1
ATOM 2497 N N . SER A 1 331 ? 14.769 14.391 -15.169 1.00 93.75 331 SER A N 1
ATOM 2498 C CA . SER A 1 331 ? 15.325 15.636 -14.621 1.00 93.75 331 SER A CA 1
ATOM 2499 C C . SER A 1 331 ? 16.444 15.366 -13.611 1.00 93.75 331 SER A C 1
ATOM 2501 O O . SER A 1 331 ? 16.569 14.256 -13.111 1.00 93.75 331 SER A O 1
ATOM 2503 N N . ASP A 1 332 ? 17.211 16.398 -13.259 1.00 91.25 332 ASP A N 1
ATOM 2504 C CA . ASP A 1 332 ? 18.301 16.353 -12.272 1.00 91.25 332 ASP A CA 1
ATOM 2505 C C . ASP A 1 332 ? 17.836 16.158 -10.820 1.00 91.25 332 ASP A C 1
ATOM 2507 O O . ASP A 1 332 ? 18.648 15.887 -9.941 1.00 91.25 332 ASP A O 1
ATOM 2511 N N . LYS A 1 333 ? 16.536 16.311 -10.561 1.00 88.88 333 LYS A N 1
ATOM 2512 C CA . LYS A 1 333 ? 15.932 16.197 -9.226 1.00 88.88 333 LYS A CA 1
ATOM 2513 C C . LYS A 1 333 ? 15.222 14.873 -8.988 1.00 88.88 333 LYS A C 1
ATOM 2515 O O . LYS A 1 333 ? 14.563 14.732 -7.964 1.00 88.88 333 LYS A O 1
ATOM 2520 N N . ARG A 1 334 ? 15.250 13.966 -9.961 1.00 90.94 334 ARG A N 1
ATOM 2521 C CA . ARG A 1 334 ? 14.471 12.729 -9.944 1.00 90.94 334 ARG A CA 1
ATOM 2522 C C . ARG A 1 334 ? 15.352 11.540 -10.282 1.00 90.94 334 ARG A C 1
ATOM 2524 O O . ARG A 1 334 ? 16.331 11.699 -11.010 1.00 90.94 334 ARG A O 1
ATOM 2531 N N . THR A 1 335 ? 14.967 10.372 -9.776 1.00 92.25 335 THR A N 1
ATOM 2532 C CA . THR A 1 335 ? 15.585 9.108 -10.172 1.00 92.25 335 THR A CA 1
ATOM 2533 C C . THR A 1 335 ? 15.473 8.876 -11.686 1.00 92.25 335 THR A C 1
ATOM 2535 O O . THR A 1 335 ? 14.615 9.450 -12.371 1.00 92.25 335 THR A O 1
ATOM 2538 N N . LEU A 1 336 ? 16.374 8.051 -12.213 1.00 95.38 336 LEU A N 1
ATOM 2539 C CA . LEU A 1 336 ? 16.294 7.569 -13.586 1.00 95.38 336 LEU A CA 1
ATOM 2540 C C . LEU A 1 336 ? 15.143 6.569 -13.706 1.00 95.38 336 LEU A C 1
ATOM 2542 O O . LEU A 1 336 ? 14.859 5.823 -12.774 1.00 95.38 336 LEU A O 1
ATOM 2546 N N . VAL A 1 337 ? 14.513 6.502 -14.877 1.00 96.31 337 VAL A N 1
ATOM 2547 C CA . VAL A 1 337 ? 13.556 5.428 -15.163 1.00 96.31 337 VAL A CA 1
ATOM 2548 C C . VAL A 1 337 ? 14.342 4.177 -15.540 1.00 96.31 337 VAL A C 1
ATOM 2550 O O . VAL A 1 337 ? 14.705 4.000 -16.706 1.00 96.31 337 VAL A O 1
ATOM 2553 N N . THR A 1 338 ? 14.641 3.365 -14.529 1.00 94.25 338 THR A N 1
ATOM 2554 C CA . THR A 1 338 ? 15.197 2.010 -14.643 1.00 94.25 338 THR A CA 1
ATOM 2555 C C . THR A 1 338 ? 14.103 1.003 -15.013 1.00 94.25 338 THR A C 1
ATOM 2557 O O . THR A 1 338 ? 12.917 1.348 -15.087 1.00 94.25 338 THR A O 1
ATOM 2560 N N . SER A 1 339 ? 14.485 -0.252 -15.241 1.00 92.88 339 SER A N 1
ATOM 2561 C CA . SER A 1 339 ? 13.549 -1.371 -15.389 1.00 92.88 339 SER A CA 1
ATOM 2562 C C . SER A 1 339 ? 12.657 -1.545 -14.163 1.00 92.88 339 SER A C 1
ATOM 2564 O O . SER A 1 339 ? 11.456 -1.724 -14.336 1.00 92.88 339 SER A O 1
ATOM 2566 N N . THR A 1 340 ? 13.190 -1.382 -12.950 1.00 91.62 340 THR A N 1
ATOM 2567 C CA . THR A 1 340 ? 12.415 -1.399 -11.699 1.00 91.62 340 THR A CA 1
ATOM 2568 C C . THR A 1 340 ? 11.375 -0.281 -11.661 1.00 91.62 340 THR A C 1
ATOM 2570 O O . THR A 1 340 ? 10.201 -0.547 -11.421 1.00 91.62 340 THR A O 1
ATOM 2573 N N . VAL A 1 341 ? 11.749 0.962 -11.998 1.00 95.00 341 VAL A N 1
ATOM 2574 C CA . VAL A 1 341 ? 10.790 2.085 -12.059 1.00 95.00 341 VAL A CA 1
ATOM 2575 C C . VAL A 1 341 ? 9.700 1.830 -13.104 1.00 95.00 341 VAL A C 1
ATOM 2577 O O . VAL A 1 341 ? 8.519 2.060 -12.845 1.00 95.00 341 VAL A O 1
ATOM 2580 N N . ALA A 1 342 ? 10.078 1.342 -14.288 1.00 96.81 342 ALA A N 1
ATOM 2581 C CA . ALA A 1 342 ? 9.128 1.017 -15.348 1.00 96.81 342 ALA A CA 1
ATOM 2582 C C . ALA A 1 342 ? 8.207 -0.152 -14.969 1.00 96.81 342 ALA A C 1
ATOM 2584 O O . ALA A 1 342 ? 7.015 -0.108 -15.265 1.00 96.81 342 ALA A O 1
ATOM 2585 N N . TYR A 1 343 ? 8.734 -1.169 -14.291 1.00 95.50 343 TYR A N 1
ATOM 2586 C CA . TYR A 1 343 ? 7.964 -2.286 -13.759 1.00 95.50 343 TYR A CA 1
ATOM 2587 C C . TYR A 1 343 ? 6.938 -1.812 -12.725 1.00 95.50 343 TYR A C 1
ATOM 2589 O O . TYR A 1 343 ? 5.753 -2.105 -12.873 1.00 95.50 343 TYR A O 1
ATOM 2597 N N . THR A 1 344 ? 7.347 -1.014 -11.737 1.00 94.62 344 THR A N 1
ATOM 2598 C CA . THR A 1 344 ? 6.432 -0.467 -10.724 1.00 94.62 344 THR A CA 1
ATOM 2599 C C . THR A 1 344 ? 5.341 0.394 -11.362 1.00 94.62 344 THR A C 1
ATOM 2601 O O . THR A 1 344 ? 4.175 0.277 -11.003 1.00 94.62 344 THR A O 1
ATOM 2604 N N . ALA A 1 345 ? 5.681 1.195 -12.377 1.00 97.06 345 ALA A N 1
ATOM 2605 C CA . ALA A 1 345 ? 4.708 1.962 -13.157 1.00 97.06 345 ALA A CA 1
ATOM 2606 C C . ALA A 1 345 ? 3.676 1.077 -13.881 1.00 97.06 345 ALA A C 1
ATOM 2608 O O . ALA A 1 345 ? 2.512 1.450 -14.038 1.00 97.06 345 ALA A O 1
ATOM 2609 N N . VAL A 1 346 ? 4.098 -0.098 -14.352 1.00 97.69 346 VAL A N 1
ATOM 2610 C CA . VAL A 1 346 ? 3.208 -1.080 -14.982 1.00 97.69 346 VAL A CA 1
ATOM 2611 C C . VAL A 1 346 ? 2.305 -1.713 -13.932 1.00 97.69 346 VAL A C 1
ATOM 2613 O O . VAL A 1 346 ? 1.099 -1.772 -14.155 1.00 97.69 346 VAL A O 1
ATOM 2616 N N . VAL A 1 347 ? 2.865 -2.128 -12.792 1.00 95.56 347 VAL A N 1
ATOM 2617 C CA . VAL A 1 347 ? 2.123 -2.669 -11.644 1.00 95.56 347 VAL A CA 1
ATOM 2618 C C . VAL A 1 347 ? 1.038 -1.694 -11.192 1.00 95.56 347 VAL A C 1
ATOM 2620 O O . VAL A 1 347 ? -0.117 -2.099 -11.090 1.00 95.56 347 VAL A O 1
ATOM 2623 N N . ASP A 1 348 ? 1.365 -0.412 -11.029 1.00 95.81 348 ASP A N 1
ATOM 2624 C CA . ASP A 1 348 ? 0.414 0.655 -10.694 1.00 95.81 348 ASP A CA 1
ATOM 2625 C C . ASP A 1 348 ? -0.795 0.669 -11.641 1.00 95.81 348 ASP A C 1
ATOM 2627 O O . ASP A 1 348 ? -1.955 0.541 -11.237 1.00 95.81 348 ASP A O 1
ATOM 2631 N N . ALA A 1 349 ? -0.521 0.681 -12.944 1.00 97.25 349 ALA A N 1
ATOM 2632 C CA . ALA A 1 349 ? -1.557 0.696 -13.961 1.00 97.25 349 ALA A CA 1
ATOM 2633 C C . ALA A 1 349 ? -2.399 -0.593 -14.026 1.00 97.25 349 ALA A C 1
ATOM 2635 O O . ALA A 1 349 ? -3.488 -0.573 -14.608 1.00 97.25 349 ALA A O 1
ATOM 2636 N N . MET A 1 350 ? -1.932 -1.709 -13.455 1.00 96.62 350 MET A N 1
ATOM 2637 C CA . MET A 1 350 ? -2.688 -2.966 -13.405 1.00 96.62 350 MET A CA 1
ATOM 2638 C C . MET A 1 350 ? -3.721 -3.005 -12.271 1.00 96.62 350 MET A C 1
ATOM 2640 O O . MET A 1 350 ? -4.629 -3.831 -12.322 1.00 96.62 350 MET A O 1
ATOM 2644 N N . TYR A 1 351 ? -3.675 -2.088 -11.297 1.00 93.12 351 TYR A N 1
ATOM 2645 C CA . TYR A 1 351 ? -4.718 -2.001 -10.261 1.00 93.12 351 TYR A CA 1
ATOM 2646 C C . TYR A 1 351 ? -6.073 -1.560 -10.807 1.00 93.12 351 TYR A C 1
ATOM 2648 O O . TYR A 1 351 ? -7.118 -1.851 -10.223 1.00 93.12 351 TYR A O 1
ATOM 2656 N N . SER A 1 352 ? -6.072 -0.794 -11.898 1.00 94.50 352 SER A N 1
ATOM 2657 C CA . SER A 1 352 ? -7.293 -0.247 -12.466 1.00 94.50 352 SER A CA 1
ATOM 2658 C C . SER A 1 352 ? -7.141 0.021 -13.950 1.00 94.50 352 SER A C 1
ATOM 2660 O O . SER A 1 352 ? -6.306 0.817 -14.375 1.00 94.50 352 SER A O 1
ATOM 2662 N N . SER A 1 353 ? -8.065 -0.520 -14.744 1.00 96.12 353 SER A N 1
ATOM 2663 C CA . SER A 1 353 ? -8.155 -0.223 -16.178 1.00 96.12 353 SER A CA 1
ATOM 2664 C C . SER A 1 353 ? -8.378 1.260 -16.499 1.00 96.12 353 SER A C 1
ATOM 2666 O O . SER A 1 353 ? -8.179 1.690 -17.636 1.00 96.12 353 SER A O 1
ATOM 2668 N N . ALA A 1 354 ? -8.717 2.087 -15.502 1.00 96.31 354 ALA A N 1
ATOM 2669 C CA . ALA A 1 354 ? -8.732 3.540 -15.641 1.00 96.31 354 ALA A CA 1
ATOM 2670 C C . ALA A 1 354 ? -7.340 4.143 -15.921 1.00 96.31 354 ALA A C 1
ATOM 2672 O O . ALA A 1 354 ? -7.267 5.224 -16.507 1.00 96.31 354 ALA A O 1
ATOM 2673 N N . LEU A 1 355 ? -6.258 3.456 -15.537 1.00 97.12 355 LEU A N 1
ATOM 2674 C CA . LEU A 1 355 ? -4.869 3.880 -15.741 1.00 97.12 355 LEU A CA 1
ATOM 2675 C C . LEU A 1 355 ? -4.277 3.384 -17.068 1.00 97.12 355 LEU A C 1
ATOM 2677 O O . LEU A 1 355 ? -3.263 3.908 -17.528 1.00 97.12 355 LEU A O 1
ATOM 2681 N N . TRP A 1 356 ? -4.931 2.438 -17.746 1.00 98.31 356 TRP A N 1
ATOM 2682 C CA . TRP A 1 356 ? -4.461 1.885 -19.020 1.00 98.31 356 TRP A CA 1
ATOM 2683 C C . TRP A 1 356 ? -4.212 2.935 -20.116 1.00 98.31 356 TRP A C 1
ATOM 2685 O O . TRP A 1 356 ? -3.217 2.807 -20.831 1.00 98.31 356 TRP A O 1
ATOM 2695 N N . PRO A 1 357 ? -5.032 3.995 -20.286 1.00 98.06 357 PRO A N 1
ATOM 2696 C CA . PRO A 1 357 ? -4.706 5.063 -21.230 1.00 98.06 357 PRO A CA 1
ATOM 2697 C C . PRO A 1 357 ? -3.375 5.757 -20.911 1.00 98.06 357 PRO A C 1
ATOM 2699 O O . PRO A 1 357 ? -2.581 5.971 -21.824 1.00 98.06 357 PRO A O 1
ATOM 2702 N N . THR A 1 358 ? -3.113 6.042 -19.631 1.00 98.19 358 THR A N 1
ATOM 2703 C CA . THR A 1 358 ? -1.860 6.651 -19.160 1.00 98.19 358 THR A CA 1
ATOM 2704 C C . THR A 1 358 ? -0.674 5.729 -19.425 1.00 98.19 358 THR A C 1
ATOM 2706 O O . THR A 1 358 ? 0.327 6.168 -19.988 1.00 98.19 358 THR A O 1
ATOM 2709 N N . LEU A 1 359 ? -0.802 4.437 -19.104 1.00 98.62 359 LEU A N 1
ATOM 2710 C CA . LEU A 1 359 ? 0.249 3.453 -19.372 1.00 98.62 359 LEU A CA 1
ATOM 2711 C C . LEU A 1 359 ? 0.548 3.334 -20.873 1.00 98.62 359 LEU A C 1
ATOM 2713 O O . LEU A 1 359 ? 1.709 3.302 -21.277 1.00 98.62 359 LEU A O 1
ATOM 2717 N N . ALA A 1 360 ? -0.485 3.304 -21.719 1.00 98.69 360 ALA A N 1
ATOM 2718 C CA . ALA A 1 360 ? -0.302 3.220 -23.164 1.00 98.69 360 ALA A CA 1
ATOM 2719 C C . ALA A 1 360 ? 0.459 4.431 -23.728 1.00 98.69 360 ALA A C 1
ATOM 2721 O O . ALA A 1 360 ? 1.309 4.261 -24.603 1.00 98.69 360 ALA A O 1
ATOM 2722 N N . GLU A 1 361 ? 0.169 5.642 -23.238 1.00 98.62 361 GLU A N 1
ATOM 2723 C CA . GLU A 1 361 ? 0.929 6.852 -23.578 1.00 98.62 361 GLU A CA 1
ATOM 2724 C C . GLU A 1 361 ? 2.381 6.748 -23.095 1.00 98.62 361 GLU A C 1
ATOM 2726 O O . GLU A 1 361 ? 3.301 6.954 -23.888 1.00 98.62 361 GLU A O 1
ATOM 2731 N N . ALA A 1 362 ? 2.592 6.332 -21.844 1.00 98.56 362 ALA A N 1
ATOM 2732 C CA . ALA A 1 362 ? 3.918 6.187 -21.248 1.00 98.56 362 ALA A CA 1
ATOM 2733 C C . ALA A 1 362 ? 4.810 5.184 -22.006 1.00 98.56 362 ALA A C 1
ATOM 2735 O O . ALA A 1 362 ? 5.962 5.496 -22.310 1.00 98.56 362 ALA A O 1
ATOM 2736 N N . ILE A 1 363 ? 4.280 4.016 -22.393 1.00 98.62 363 ILE A N 1
ATOM 2737 C CA . ILE A 1 363 ? 5.005 3.017 -23.202 1.00 98.62 363 ILE A CA 1
ATOM 2738 C C . ILE A 1 363 ? 5.393 3.599 -24.572 1.00 98.62 363 ILE A C 1
ATOM 2740 O O . ILE A 1 363 ? 6.521 3.418 -25.047 1.00 98.62 363 ILE A O 1
ATOM 2744 N N . ALA A 1 364 ? 4.469 4.307 -25.225 1.00 97.94 364 ALA A N 1
ATOM 2745 C CA . ALA A 1 364 ? 4.712 4.896 -26.539 1.00 97.94 364 ALA A CA 1
ATOM 2746 C C . ALA A 1 364 ? 5.767 6.014 -26.492 1.00 97.94 364 ALA A C 1
ATOM 2748 O O . ALA A 1 364 ? 6.633 6.089 -27.368 1.00 97.94 364 ALA A O 1
ATOM 2749 N N . ASP A 1 365 ? 5.730 6.868 -25.472 1.00 98.12 365 ASP A N 1
ATOM 2750 C CA . ASP A 1 365 ? 6.689 7.961 -25.317 1.00 98.12 365 ASP A CA 1
ATOM 2751 C C . ASP A 1 365 ? 8.080 7.465 -24.881 1.00 98.12 365 ASP A C 1
ATOM 2753 O O . ASP A 1 365 ? 9.089 7.944 -25.412 1.00 98.12 365 ASP A O 1
ATOM 2757 N N . ALA A 1 366 ? 8.163 6.427 -24.043 1.00 97.69 366 ALA A N 1
ATOM 2758 C CA . ALA A 1 366 ? 9.429 5.804 -23.639 1.00 97.69 366 ALA A CA 1
ATOM 2759 C C . ALA A 1 366 ? 10.162 5.103 -24.804 1.00 97.69 366 ALA A C 1
ATOM 2761 O O . ALA A 1 366 ? 11.387 4.965 -24.806 1.00 97.69 366 ALA A O 1
ATOM 2762 N N . THR A 1 367 ? 9.439 4.687 -25.844 1.00 95.44 367 THR A N 1
ATOM 2763 C CA . THR A 1 367 ? 10.009 4.004 -27.026 1.00 95.44 367 THR A CA 1
ATOM 2764 C C . THR A 1 367 ? 10.217 4.930 -28.224 1.00 95.44 367 THR A C 1
ATOM 2766 O O . THR A 1 367 ? 10.826 4.544 -29.231 1.00 95.44 367 THR A O 1
ATOM 2769 N N . LYS A 1 368 ? 9.769 6.182 -28.117 1.00 92.81 368 LYS A N 1
ATOM 2770 C CA . LYS A 1 368 ? 9.795 7.173 -29.191 1.00 92.81 368 LYS A CA 1
ATOM 2771 C C . LYS A 1 368 ? 11.213 7.478 -29.678 1.00 92.81 368 LYS A C 1
ATOM 2773 O O . LYS A 1 368 ? 12.211 7.398 -28.953 1.00 92.81 368 LYS A O 1
ATOM 2778 N N . LYS A 1 369 ? 11.298 7.847 -30.959 1.00 86.75 369 LYS A N 1
ATOM 2779 C CA . LYS A 1 369 ? 12.530 8.282 -31.632 1.00 86.75 369 LYS A CA 1
ATOM 2780 C C . LYS A 1 369 ? 12.334 9.674 -32.251 1.00 86.75 369 LYS A C 1
ATOM 2782 O O . LYS A 1 369 ? 11.250 9.949 -32.765 1.00 86.75 369 LYS A O 1
ATOM 2787 N N . PRO A 1 370 ? 13.367 10.542 -32.254 1.00 88.25 370 PRO A N 1
ATOM 2788 C CA . PRO A 1 370 ? 14.729 10.294 -31.763 1.00 88.25 370 PRO A CA 1
ATOM 2789 C C . PRO A 1 370 ? 14.890 10.413 -30.240 1.00 88.25 370 PRO A C 1
ATOM 2791 O O . PRO A 1 370 ? 15.892 9.945 -29.715 1.00 88.25 370 PRO A O 1
ATOM 2794 N N . ILE A 1 371 ? 13.927 11.023 -29.545 1.00 89.44 371 ILE A N 1
ATOM 2795 C CA . ILE A 1 371 ? 13.983 11.289 -28.104 1.00 89.44 371 ILE A CA 1
ATOM 2796 C C . ILE A 1 371 ? 12.865 10.491 -27.439 1.00 89.44 371 ILE A C 1
ATOM 2798 O O . ILE A 1 371 ? 11.713 10.622 -27.852 1.00 89.44 371 ILE A O 1
ATOM 2802 N N . ALA A 1 372 ? 13.227 9.676 -26.450 1.00 95.75 372 ALA A N 1
ATOM 2803 C CA . ALA A 1 372 ? 12.273 9.034 -25.557 1.00 95.75 372 ALA A CA 1
ATOM 2804 C C . ALA A 1 372 ? 12.005 9.908 -24.341 1.00 95.75 372 ALA A C 1
ATOM 2806 O O . ALA A 1 372 ? 12.871 10.684 -23.934 1.00 95.75 372 ALA A O 1
ATOM 2807 N N . ASP A 1 373 ? 10.824 9.737 -23.768 1.00 96.38 373 ASP A N 1
ATOM 2808 C CA . ASP A 1 373 ? 10.381 10.456 -22.585 1.00 96.38 373 ASP A CA 1
ATOM 2809 C C . ASP A 1 373 ? 9.854 9.460 -21.545 1.00 96.38 373 ASP A C 1
ATOM 2811 O O . ASP A 1 373 ? 8.896 8.732 -21.794 1.00 96.38 373 ASP A O 1
ATOM 2815 N N . GLY A 1 374 ? 10.526 9.408 -20.393 1.00 97.38 374 GLY A N 1
ATOM 2816 C CA . GLY A 1 374 ? 10.164 8.549 -19.265 1.00 97.38 374 GLY A CA 1
ATOM 2817 C C . GLY A 1 374 ? 9.189 9.197 -18.278 1.00 97.38 374 GLY A C 1
ATOM 2818 O O . GLY A 1 374 ? 8.829 8.565 -17.290 1.00 97.38 374 GLY A O 1
ATOM 2819 N N . THR A 1 375 ? 8.751 10.440 -18.515 1.00 97.62 375 THR A N 1
ATOM 2820 C CA . THR A 1 375 ? 7.945 11.216 -17.554 1.00 97.62 375 THR A CA 1
ATOM 2821 C C . THR A 1 375 ? 6.655 10.497 -17.158 1.00 97.62 375 THR A C 1
ATOM 2823 O O . THR A 1 375 ? 6.284 10.522 -15.990 1.00 97.62 375 THR A O 1
ATOM 2826 N N . GLY A 1 376 ? 5.985 9.830 -18.105 1.00 97.88 376 GLY A N 1
ATOM 2827 C CA . GLY A 1 376 ? 4.755 9.080 -17.828 1.00 97.88 376 GLY A CA 1
ATOM 2828 C C . GLY A 1 376 ? 4.978 7.846 -16.949 1.00 97.88 376 GLY A C 1
ATOM 2829 O O . GLY A 1 376 ? 4.192 7.605 -16.040 1.00 97.88 376 GLY A O 1
ATOM 2830 N N . LEU A 1 377 ? 6.071 7.106 -17.176 1.00 98.31 377 LEU A N 1
ATOM 2831 C CA . LEU A 1 377 ? 6.444 5.961 -16.336 1.00 98.31 377 LEU A CA 1
ATOM 2832 C C . LEU A 1 377 ? 6.795 6.433 -14.923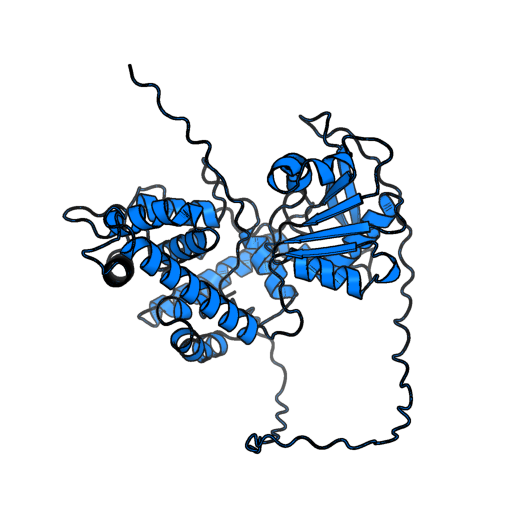 1.00 98.31 377 LEU A C 1
ATOM 2834 O O . LEU A 1 377 ? 6.280 5.904 -13.948 1.00 98.31 377 LEU A O 1
ATOM 2838 N N . LEU A 1 378 ? 7.601 7.490 -14.812 1.00 96.88 378 LEU A N 1
ATOM 2839 C CA . LEU A 1 378 ? 7.983 8.043 -13.516 1.00 96.88 378 LEU A CA 1
ATOM 2840 C C . LEU A 1 378 ? 6.779 8.580 -12.725 1.00 96.88 378 LEU A C 1
ATOM 2842 O O . LEU A 1 378 ? 6.754 8.475 -11.506 1.00 96.88 378 LEU A O 1
ATOM 2846 N N . ALA A 1 379 ? 5.776 9.139 -13.406 1.00 96.12 379 ALA A N 1
ATOM 2847 C CA . ALA A 1 379 ? 4.557 9.613 -12.759 1.00 96.12 379 ALA A CA 1
ATOM 2848 C C . ALA A 1 379 ? 3.690 8.471 -12.199 1.00 96.12 379 ALA A C 1
ATOM 2850 O O . ALA A 1 379 ? 3.102 8.644 -11.139 1.00 96.12 379 ALA A O 1
ATOM 2851 N N . LEU A 1 380 ? 3.617 7.324 -12.883 1.00 97.00 380 LEU A N 1
ATOM 2852 C CA . LEU A 1 380 ? 2.930 6.127 -12.374 1.00 97.00 380 LEU A CA 1
ATOM 2853 C C . LEU A 1 380 ? 3.704 5.493 -11.207 1.00 97.00 380 LEU A C 1
ATOM 2855 O O . LEU A 1 380 ? 3.110 5.112 -10.209 1.00 97.00 380 LEU A O 1
ATOM 2859 N N . TYR A 1 381 ? 5.038 5.452 -11.288 1.00 94.56 381 TYR A N 1
ATOM 2860 C CA . TYR A 1 381 ? 5.892 5.062 -10.157 1.00 94.56 381 TYR A CA 1
ATOM 2861 C C . TYR A 1 381 ? 5.658 5.955 -8.924 1.00 94.56 381 TYR A C 1
ATOM 2863 O O . TYR A 1 381 ? 5.567 5.465 -7.801 1.00 94.56 381 TYR A O 1
ATOM 2871 N N . ASP A 1 382 ? 5.535 7.268 -9.132 1.00 92.94 382 ASP A N 1
ATOM 2872 C CA . ASP A 1 382 ? 5.243 8.217 -8.056 1.00 92.94 382 ASP A CA 1
ATOM 2873 C C . ASP A 1 382 ? 3.868 7.995 -7.434 1.00 92.94 382 ASP A C 1
ATOM 2875 O O . ASP A 1 382 ? 3.742 8.107 -6.216 1.00 92.94 382 ASP A O 1
ATOM 2879 N N . ASP A 1 383 ? 2.851 7.711 -8.252 1.00 92.06 383 ASP A N 1
ATOM 2880 C CA . ASP A 1 383 ? 1.493 7.438 -7.768 1.00 92.06 383 ASP A CA 1
ATOM 2881 C C . ASP A 1 383 ? 1.476 6.167 -6.910 1.00 92.06 383 ASP A C 1
ATOM 2883 O O . ASP A 1 383 ? 0.936 6.185 -5.802 1.00 92.06 383 ASP A O 1
ATOM 2887 N N . TYR A 1 384 ? 2.189 5.125 -7.354 1.00 89.88 384 TYR A N 1
ATOM 2888 C CA . TYR A 1 384 ? 2.319 3.856 -6.641 1.00 89.88 384 TYR A CA 1
ATOM 2889 C C . TYR A 1 384 ? 2.847 4.024 -5.211 1.00 89.88 384 TYR A C 1
ATOM 2891 O O . TYR A 1 384 ? 2.266 3.509 -4.254 1.00 89.88 384 TYR A O 1
ATOM 2899 N N . TYR A 1 385 ? 3.931 4.790 -5.051 1.00 87.12 385 TYR A N 1
ATOM 2900 C CA . TYR A 1 385 ? 4.523 5.091 -3.743 1.00 87.12 385 TYR A CA 1
ATOM 2901 C C . TYR A 1 385 ? 3.946 6.347 -3.080 1.00 87.12 385 TYR A C 1
ATOM 2903 O O . TYR A 1 385 ? 4.478 6.816 -2.075 1.00 87.12 385 TYR A O 1
ATOM 2911 N N . GLN A 1 386 ? 2.856 6.894 -3.626 1.00 86.75 386 GLN A N 1
ATOM 2912 C CA . GLN A 1 386 ? 2.130 8.045 -3.083 1.00 86.75 386 GLN A CA 1
ATOM 2913 C C . GLN A 1 386 ? 3.026 9.271 -2.857 1.00 86.75 386 GLN A C 1
ATOM 2915 O O . GLN A 1 386 ? 2.856 10.045 -1.911 1.00 86.75 386 GLN A O 1
ATOM 2920 N N . ARG A 1 387 ? 3.987 9.479 -3.761 1.00 89.81 387 ARG A N 1
ATOM 2921 C CA . ARG A 1 387 ? 4.920 10.599 -3.705 1.00 89.81 387 ARG A CA 1
ATOM 2922 C C . ARG A 1 387 ? 4.165 11.917 -3.840 1.00 89.81 387 ARG A C 1
ATOM 2924 O O . ARG A 1 387 ? 3.612 12.258 -4.889 1.00 89.81 387 ARG A O 1
ATOM 2931 N N . GLY A 1 388 ? 4.207 12.724 -2.788 1.00 87.38 388 GLY A N 1
ATOM 2932 C CA . GLY A 1 388 ? 3.592 14.041 -2.766 1.00 87.38 388 GLY A CA 1
ATOM 2933 C C . GLY A 1 388 ? 4.214 15.003 -3.792 1.00 87.38 388 GLY A C 1
ATOM 2934 O O . GLY A 1 388 ? 5.373 14.864 -4.190 1.00 87.38 388 GLY A O 1
ATOM 2935 N N . PRO A 1 389 ? 3.504 16.081 -4.177 1.00 85.38 389 PRO A N 1
ATOM 2936 C CA . PRO A 1 389 ? 3.984 17.051 -5.170 1.00 85.38 389 PRO A CA 1
ATOM 2937 C C . PRO A 1 389 ? 5.257 17.802 -4.742 1.00 85.38 389 PRO A C 1
ATOM 2939 O O . PRO A 1 389 ? 5.965 18.349 -5.586 1.00 85.38 389 PRO A O 1
ATOM 2942 N N . ASN A 1 390 ? 5.551 17.831 -3.439 1.00 86.12 390 ASN A N 1
ATOM 2943 C CA . ASN A 1 390 ? 6.775 18.413 -2.885 1.00 86.12 390 ASN A CA 1
ATOM 2944 C C . ASN A 1 390 ? 7.921 17.395 -2.766 1.00 86.12 390 ASN A C 1
ATOM 2946 O O . ASN A 1 390 ? 9.003 17.762 -2.323 1.00 86.12 390 ASN A O 1
ATOM 2950 N N . GLY A 1 391 ? 7.684 16.146 -3.169 1.00 85.88 391 GLY A N 1
ATOM 2951 C CA . GLY A 1 391 ? 8.626 15.040 -3.080 1.00 85.88 391 GLY A CA 1
ATOM 2952 C C . GLY A 1 391 ? 8.682 14.310 -1.753 1.00 85.88 391 GLY A C 1
ATOM 2953 O O . GLY A 1 391 ? 9.565 13.492 -1.572 1.00 85.88 391 GLY A O 1
ATOM 2954 N N . THR A 1 392 ? 7.740 14.590 -0.860 1.00 87.75 392 THR A N 1
ATOM 2955 C CA . THR A 1 392 ? 7.581 13.870 0.401 1.00 87.75 392 THR A CA 1
ATOM 2956 C C . THR A 1 392 ? 6.891 12.533 0.170 1.00 87.75 392 THR A C 1
ATOM 2958 O O . THR A 1 392 ? 5.971 12.465 -0.647 1.00 87.75 392 THR A O 1
ATOM 2961 N N . TYR A 1 393 ? 7.275 11.523 0.938 1.00 88.00 393 TYR A N 1
ATOM 2962 C CA . TYR A 1 393 ? 6.576 10.247 1.030 1.00 88.00 393 TYR A CA 1
ATOM 2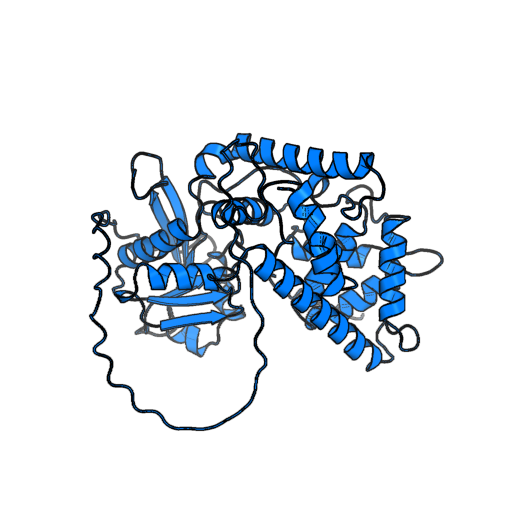963 C C . TYR A 1 393 ? 5.918 10.151 2.406 1.00 88.00 393 TYR A C 1
ATOM 2965 O O . TYR A 1 393 ? 6.448 10.684 3.383 1.00 88.00 393 TYR A O 1
ATOM 2973 N N . ASP A 1 394 ? 4.755 9.513 2.464 1.00 87.75 394 ASP A N 1
ATOM 2974 C CA . ASP A 1 394 ? 4.228 9.021 3.735 1.00 87.75 394 ASP A CA 1
ATOM 2975 C C . ASP A 1 394 ? 4.960 7.720 4.100 1.00 87.75 394 ASP A C 1
ATOM 2977 O O . ASP A 1 394 ? 5.627 7.112 3.261 1.00 87.75 394 ASP A O 1
ATOM 2981 N N . ASN A 1 395 ? 4.814 7.248 5.336 1.00 92.31 395 ASN A N 1
ATOM 2982 C CA . ASN A 1 395 ? 5.561 6.086 5.825 1.00 92.31 395 ASN A CA 1
ATOM 2983 C C . ASN A 1 395 ? 5.035 4.725 5.320 1.00 92.31 395 ASN A C 1
ATOM 2985 O O . ASN A 1 395 ? 5.329 3.682 5.904 1.00 92.31 395 ASN A O 1
ATOM 2989 N N . LEU A 1 396 ? 4.229 4.726 4.251 1.00 90.88 396 LEU A N 1
ATOM 2990 C CA . LEU A 1 396 ? 3.518 3.550 3.759 1.00 90.88 396 LEU A CA 1
ATOM 2991 C C . LEU A 1 396 ? 4.468 2.418 3.402 1.00 90.88 396 LEU A C 1
ATOM 2993 O O . LEU A 1 396 ? 4.256 1.299 3.853 1.00 90.88 396 LEU A O 1
ATOM 2997 N N . LEU A 1 397 ? 5.496 2.698 2.598 1.00 90.25 397 LEU A N 1
ATOM 2998 C CA . LEU A 1 397 ? 6.418 1.669 2.119 1.00 90.25 397 LEU A CA 1
ATOM 2999 C C . LEU A 1 397 ? 7.241 1.066 3.265 1.00 90.25 397 LEU A C 1
ATOM 3001 O O . LEU A 1 397 ? 7.409 -0.146 3.346 1.00 90.25 397 LEU A O 1
ATOM 3005 N N . GLU A 1 398 ? 7.705 1.909 4.182 1.00 93.31 398 GLU A N 1
ATOM 3006 C CA . GLU A 1 398 ? 8.504 1.487 5.332 1.00 93.31 398 GLU A CA 1
ATOM 3007 C C . GLU A 1 398 ? 7.672 0.627 6.290 1.00 93.31 398 GLU A C 1
ATOM 3009 O O . GLU A 1 398 ? 8.088 -0.462 6.687 1.00 93.31 398 GLU A O 1
ATOM 3014 N N . ALA A 1 399 ? 6.451 1.073 6.604 1.00 94.94 399 ALA A N 1
ATOM 3015 C CA . ALA A 1 399 ? 5.514 0.306 7.413 1.00 94.94 399 ALA A CA 1
ATOM 3016 C C . ALA A 1 399 ? 5.057 -0.973 6.700 1.00 94.94 399 ALA A C 1
ATOM 3018 O O . ALA A 1 399 ? 4.894 -1.999 7.355 1.00 94.94 399 ALA A O 1
ATOM 3019 N N . PHE A 1 400 ? 4.879 -0.944 5.375 1.00 92.38 400 PHE A N 1
ATOM 3020 C CA . PHE A 1 400 ? 4.554 -2.127 4.582 1.00 92.38 400 PHE A CA 1
ATOM 3021 C C . PHE A 1 400 ? 5.610 -3.215 4.794 1.00 92.38 400 PHE A C 1
ATOM 3023 O O . PHE A 1 400 ? 5.255 -4.338 5.152 1.00 92.38 400 PHE A O 1
ATOM 3030 N N . ILE A 1 401 ? 6.892 -2.882 4.598 1.00 90.69 401 ILE A N 1
ATOM 3031 C CA . ILE A 1 401 ? 7.998 -3.846 4.693 1.00 90.69 401 ILE A CA 1
ATOM 3032 C C . ILE A 1 401 ? 8.092 -4.381 6.120 1.00 90.69 401 ILE A C 1
ATOM 3034 O O . ILE A 1 401 ? 8.081 -5.591 6.332 1.00 90.69 401 ILE A O 1
ATOM 3038 N N . ALA A 1 402 ? 8.085 -3.484 7.105 1.00 93.25 402 ALA A N 1
ATOM 3039 C CA . ALA A 1 402 ? 8.237 -3.858 8.502 1.00 93.25 402 ALA A CA 1
ATOM 3040 C C . ALA A 1 402 ? 7.083 -4.734 9.029 1.00 93.25 402 ALA A C 1
ATOM 3042 O O . ALA A 1 402 ? 7.322 -5.686 9.771 1.00 93.25 402 ALA A O 1
ATOM 3043 N N . ILE A 1 403 ? 5.835 -4.436 8.644 1.00 93.75 403 ILE A N 1
ATOM 3044 C CA . ILE A 1 403 ? 4.666 -5.243 9.030 1.00 93.75 403 ILE A CA 1
ATOM 3045 C C . ILE A 1 403 ? 4.707 -6.599 8.325 1.00 93.75 403 ILE A C 1
ATOM 3047 O O . ILE A 1 403 ? 4.551 -7.621 8.989 1.00 93.75 403 ILE A O 1
ATOM 3051 N N . SER A 1 404 ? 4.964 -6.612 7.013 1.00 88.75 404 SER A N 1
ATOM 3052 C CA . SER A 1 404 ? 5.000 -7.851 6.227 1.00 88.75 404 SER A CA 1
ATOM 3053 C C . SER A 1 404 ? 6.059 -8.811 6.761 1.00 88.75 404 SER A C 1
ATOM 3055 O O . SER A 1 404 ? 5.746 -9.973 6.998 1.00 88.75 404 SER A O 1
ATOM 3057 N N . CYS A 1 405 ? 7.259 -8.304 7.066 1.00 87.94 405 CYS A N 1
ATOM 3058 C CA . CYS A 1 405 ? 8.329 -9.110 7.648 1.00 87.94 405 CYS A CA 1
ATOM 3059 C C . CYS A 1 405 ? 8.001 -9.691 9.017 1.00 87.94 405 CYS A C 1
ATOM 3061 O O . CYS A 1 405 ? 8.495 -10.756 9.364 1.00 87.94 405 CYS A O 1
ATOM 3063 N N . LEU A 1 406 ? 7.202 -8.992 9.820 1.00 89.38 406 LEU A N 1
ATOM 3064 C CA . LEU A 1 406 ? 6.826 -9.488 11.137 1.00 89.38 406 LEU A CA 1
ATOM 3065 C C . LEU A 1 406 ? 5.694 -10.524 11.072 1.00 89.38 406 LEU A C 1
ATOM 3067 O O . LEU A 1 406 ? 5.585 -11.363 11.970 1.00 89.38 406 LEU A O 1
ATOM 3071 N N . ASP A 1 407 ? 4.828 -10.437 10.062 1.00 88.56 407 ASP A N 1
ATOM 3072 C CA . ASP A 1 407 ? 3.682 -11.332 9.901 1.00 88.56 407 ASP A CA 1
ATOM 3073 C C . ASP A 1 407 ? 4.053 -12.651 9.202 1.00 88.56 407 ASP A C 1
ATOM 3075 O O . ASP A 1 407 ? 3.537 -13.702 9.591 1.00 88.56 407 ASP A O 1
ATOM 3079 N N . ASP A 1 408 ? 4.978 -12.621 8.238 1.00 81.00 408 ASP A N 1
ATOM 3080 C CA . ASP A 1 408 ? 5.567 -13.807 7.610 1.00 81.00 408 ASP A CA 1
ATOM 3081 C C . ASP A 1 408 ? 7.018 -13.514 7.197 1.00 81.00 408 ASP A C 1
ATOM 3083 O O . ASP A 1 408 ? 7.287 -12.599 6.422 1.00 81.00 408 ASP A O 1
ATOM 3087 N N . ASN A 1 409 ? 7.963 -14.314 7.693 1.00 67.75 409 ASN A N 1
ATOM 3088 C CA . ASN A 1 409 ? 9.383 -14.123 7.394 1.00 67.75 409 ASN A CA 1
ATOM 3089 C C . ASN A 1 409 ? 9.734 -14.493 5.936 1.00 67.75 409 ASN A C 1
ATOM 3091 O O . ASN A 1 409 ? 10.788 -14.088 5.445 1.00 67.75 409 ASN A O 1
ATOM 3095 N N . GLY A 1 410 ? 8.874 -15.249 5.240 1.00 68.69 410 GLY A N 1
ATOM 3096 C CA . GLY A 1 410 ? 9.128 -15.691 3.870 1.00 68.69 410 GLY A CA 1
ATOM 3097 C C . GLY A 1 410 ? 10.372 -16.578 3.732 1.00 68.69 410 GLY A C 1
ATOM 3098 O O . GLY A 1 410 ? 10.644 -17.423 4.586 1.00 68.69 410 GLY A O 1
ATOM 3099 N N . ASP A 1 411 ? 11.095 -16.422 2.618 1.00 66.81 411 ASP A N 1
ATOM 3100 C CA . ASP A 1 411 ? 12.416 -17.034 2.421 1.00 66.81 411 ASP A CA 1
ATOM 3101 C C . ASP A 1 411 ? 13.448 -16.347 3.342 1.00 66.81 411 ASP A C 1
ATOM 3103 O O . ASP A 1 411 ? 13.382 -15.142 3.548 1.00 66.81 411 ASP A O 1
ATOM 3107 N N . GLU A 1 412 ? 14.411 -17.082 3.907 1.00 69.94 412 GLU A N 1
ATOM 3108 C CA . GLU A 1 412 ? 15.306 -16.535 4.950 1.00 69.94 412 GLU A CA 1
ATOM 3109 C C . GLU A 1 412 ? 16.658 -16.041 4.401 1.00 69.94 412 GLU A C 1
ATOM 3111 O O . GLU A 1 412 ? 17.415 -15.370 5.111 1.00 69.94 412 GLU A O 1
ATOM 3116 N N . THR A 1 413 ? 16.996 -16.367 3.146 1.00 83.88 413 THR A N 1
ATOM 3117 C CA . THR A 1 413 ? 18.285 -16.011 2.534 1.00 83.88 413 THR A CA 1
ATOM 3118 C C . THR A 1 413 ? 18.153 -15.530 1.090 1.00 83.88 413 THR A C 1
ATOM 3120 O O . THR A 1 413 ? 17.240 -15.913 0.364 1.00 83.88 413 THR A O 1
ATOM 3123 N N . VAL A 1 414 ? 19.134 -14.741 0.635 1.00 86.38 414 VAL A N 1
ATOM 3124 C CA . VAL A 1 414 ? 19.247 -14.297 -0.768 1.00 86.38 414 VAL A CA 1
ATOM 3125 C C . VAL A 1 414 ? 19.239 -15.485 -1.740 1.00 86.38 414 VAL A C 1
ATOM 3127 O O . VAL A 1 414 ? 18.614 -15.424 -2.794 1.00 86.38 414 VAL A O 1
ATOM 3130 N N . ASP A 1 415 ? 19.915 -16.580 -1.387 1.00 87.69 415 ASP A N 1
ATOM 3131 C CA . ASP A 1 415 ? 19.996 -17.759 -2.251 1.00 87.69 415 ASP A CA 1
ATOM 3132 C C . ASP A 1 415 ? 18.644 -18.495 -2.336 1.00 87.69 415 ASP A C 1
ATOM 3134 O O . ASP A 1 415 ? 18.315 -19.043 -3.392 1.00 87.69 415 ASP A O 1
ATOM 3138 N N . ASP A 1 416 ? 17.839 -18.474 -1.265 1.00 86.94 416 ASP A N 1
ATOM 3139 C CA . ASP A 1 416 ? 16.482 -19.035 -1.273 1.00 86.94 416 ASP A CA 1
ATOM 3140 C C . ASP A 1 416 ? 15.566 -18.246 -2.213 1.00 86.94 416 ASP A C 1
ATOM 3142 O O . ASP A 1 416 ? 14.894 -18.855 -3.049 1.00 86.94 416 ASP A O 1
ATOM 3146 N N . VAL A 1 417 ? 15.619 -16.910 -2.147 1.00 85.62 417 VAL A N 1
ATOM 3147 C CA . VAL A 1 417 ? 14.889 -16.000 -3.049 1.00 85.62 417 VAL A CA 1
ATOM 3148 C C . VAL A 1 417 ? 15.246 -16.280 -4.505 1.00 85.62 417 VAL A C 1
ATOM 3150 O O . VAL A 1 417 ? 14.381 -16.525 -5.352 1.00 85.62 417 VAL A O 1
ATOM 3153 N N . GLU A 1 418 ? 16.544 -16.297 -4.810 1.00 89.81 418 GLU A N 1
ATOM 3154 C CA . GLU A 1 418 ? 17.033 -16.505 -6.172 1.00 89.81 418 GLU A CA 1
ATOM 3155 C C . GLU A 1 418 ? 16.663 -17.891 -6.716 1.00 89.81 418 GLU A C 1
ATOM 3157 O O . GLU A 1 418 ? 16.376 -18.039 -7.909 1.00 89.81 418 GLU A O 1
ATOM 3162 N N . ALA A 1 419 ? 16.586 -18.906 -5.850 1.00 91.31 419 ALA A N 1
ATOM 3163 C CA . ALA A 1 419 ? 16.134 -20.241 -6.228 1.00 91.31 419 ALA A CA 1
ATOM 3164 C C . ALA A 1 419 ? 14.653 -20.283 -6.656 1.00 91.31 419 ALA A C 1
ATOM 3166 O O . ALA A 1 419 ? 14.259 -21.208 -7.380 1.00 91.31 419 ALA A O 1
ATOM 3167 N N . GLN A 1 420 ? 13.832 -19.298 -6.266 1.00 90.88 420 GLN A N 1
ATOM 3168 C CA . GLN A 1 420 ? 12.428 -19.213 -6.684 1.00 90.88 420 GLN A CA 1
ATOM 3169 C C . GLN A 1 420 ? 12.227 -18.520 -8.035 1.00 90.88 420 GLN A C 1
ATOM 3171 O O . GLN A 1 420 ? 11.202 -18.780 -8.671 1.00 90.88 420 GLN A O 1
ATOM 3176 N N . ILE A 1 421 ? 13.180 -17.708 -8.520 1.00 91.69 421 ILE A N 1
ATOM 3177 C CA . ILE A 1 421 ? 13.046 -16.916 -9.765 1.00 91.69 421 ILE A CA 1
ATOM 3178 C C . ILE A 1 421 ? 12.476 -17.739 -10.938 1.00 91.69 421 ILE A C 1
ATOM 3180 O O . ILE A 1 421 ? 11.490 -17.299 -11.539 1.00 91.69 421 ILE A O 1
ATOM 3184 N N . PRO A 1 422 ? 12.972 -18.960 -11.247 1.00 95.50 422 PRO A N 1
ATOM 3185 C CA . PRO A 1 422 ? 12.449 -19.733 -12.375 1.00 95.50 422 PRO A CA 1
ATOM 3186 C C . PRO A 1 422 ? 10.968 -20.115 -12.239 1.00 95.50 422 PRO A C 1
ATOM 3188 O O . PRO A 1 422 ? 10.285 -20.296 -13.247 1.00 95.50 422 PRO A O 1
ATOM 3191 N N . LYS A 1 423 ? 10.453 -20.258 -11.009 1.00 95.75 423 LYS A N 1
ATOM 3192 C CA . LYS A 1 423 ? 9.032 -20.560 -10.767 1.00 95.75 423 LYS A CA 1
ATOM 3193 C C . LYS A 1 423 ? 8.159 -19.356 -11.106 1.00 95.75 423 LYS A C 1
ATOM 3195 O O . LYS A 1 423 ? 7.127 -19.523 -11.752 1.00 95.75 423 LYS A O 1
ATOM 3200 N N . PHE A 1 424 ? 8.595 -18.160 -10.718 1.00 95.75 424 PHE A N 1
ATOM 3201 C CA . PHE A 1 424 ? 7.898 -16.924 -11.049 1.00 95.75 424 PHE A CA 1
ATOM 3202 C C . PHE A 1 424 ? 7.936 -16.636 -12.552 1.00 95.75 424 PHE A C 1
ATOM 3204 O O . PHE A 1 424 ? 6.891 -16.370 -13.138 1.00 95.75 424 PHE A O 1
ATOM 3211 N N . GLU A 1 425 ? 9.099 -16.754 -13.203 1.00 95.44 425 GLU A N 1
ATOM 3212 C CA . GLU A 1 425 ? 9.236 -16.552 -14.657 1.00 95.44 425 GLU A CA 1
ATOM 3213 C C . GLU A 1 425 ? 8.381 -17.545 -15.469 1.00 95.44 425 GLU A C 1
ATOM 3215 O O . GLU A 1 425 ? 7.858 -17.201 -16.529 1.00 95.44 425 GLU A O 1
ATOM 3220 N N . ALA A 1 426 ? 8.185 -18.770 -14.969 1.00 97.50 426 ALA A N 1
ATOM 3221 C CA . ALA A 1 426 ? 7.321 -19.754 -15.620 1.00 97.50 426 ALA A CA 1
ATOM 3222 C C . ALA A 1 426 ? 5.828 -19.378 -15.574 1.00 97.50 426 ALA A C 1
ATOM 3224 O O . ALA A 1 426 ? 5.085 -19.715 -16.499 1.00 97.50 426 ALA A O 1
ATOM 3225 N N . ILE A 1 427 ? 5.382 -18.709 -14.508 1.00 97.38 427 ILE A N 1
ATOM 3226 C CA . ILE A 1 427 ? 3.978 -18.321 -14.297 1.00 97.38 427 ILE A CA 1
ATOM 3227 C C . ILE A 1 427 ? 3.674 -16.939 -14.889 1.00 97.38 427 ILE A C 1
ATOM 3229 O O . ILE A 1 427 ? 2.586 -16.725 -15.426 1.00 97.38 427 ILE A O 1
ATOM 3233 N N . ALA A 1 428 ? 4.638 -16.024 -14.818 1.00 97.38 428 ALA A N 1
ATOM 3234 C CA . ALA A 1 428 ? 4.548 -14.654 -15.298 1.00 97.38 428 ALA A CA 1
ATOM 3235 C C . ALA A 1 428 ? 5.765 -14.332 -16.186 1.00 97.38 428 ALA A C 1
ATOM 3237 O O . ALA A 1 428 ? 6.774 -13.828 -15.694 1.00 97.38 428 ALA A O 1
ATOM 3238 N N . PRO A 1 429 ? 5.717 -14.631 -17.497 1.00 96.19 429 PRO A N 1
ATOM 3239 C CA . PRO A 1 429 ? 6.888 -14.512 -18.367 1.00 96.19 429 PRO A CA 1
ATOM 3240 C C . PRO A 1 429 ? 7.457 -13.098 -18.523 1.00 96.19 429 PRO A C 1
ATOM 3242 O O . PRO A 1 429 ? 8.632 -12.966 -18.861 1.00 96.19 429 PRO A O 1
ATOM 3245 N N . ARG A 1 430 ? 6.654 -12.043 -18.322 1.00 95.12 430 ARG A N 1
ATOM 3246 C CA . ARG A 1 430 ? 7.131 -10.650 -18.396 1.00 95.12 430 ARG A CA 1
ATOM 3247 C C . ARG A 1 430 ? 7.437 -10.064 -17.033 1.00 95.12 430 ARG A C 1
ATOM 3249 O O . ARG A 1 430 ? 8.379 -9.288 -16.910 1.00 95.12 430 ARG A O 1
ATOM 3256 N N . LEU A 1 431 ? 6.623 -10.402 -16.037 1.00 94.38 431 LEU A N 1
ATOM 3257 C CA . LEU A 1 431 ? 6.666 -9.744 -14.731 1.00 94.38 431 LEU A CA 1
ATOM 3258 C C . LEU A 1 431 ? 7.285 -10.604 -13.626 1.00 94.38 431 LEU A C 1
ATOM 3260 O O . LEU A 1 431 ? 7.714 -10.070 -12.612 1.00 94.38 431 LEU A O 1
ATOM 3264 N N . GLY A 1 432 ? 7.366 -11.921 -13.810 1.00 92.38 432 GLY A N 1
ATOM 3265 C CA . GLY A 1 432 ? 7.692 -12.881 -12.756 1.00 92.38 432 GLY A CA 1
ATOM 3266 C C . GLY A 1 432 ? 9.013 -12.605 -12.053 1.00 92.38 432 GLY A C 1
ATOM 3267 O O . GLY A 1 432 ? 9.053 -12.604 -10.828 1.00 92.38 432 GLY A O 1
ATOM 3268 N N . ARG A 1 433 ? 10.074 -12.283 -12.802 1.00 90.25 433 ARG A N 1
ATOM 3269 C CA . ARG A 1 433 ? 11.378 -11.946 -12.211 1.00 90.25 433 ARG A CA 1
ATOM 3270 C C . ARG A 1 433 ? 11.279 -10.799 -11.200 1.00 90.25 433 ARG A C 1
ATOM 3272 O O . ARG A 1 433 ? 11.877 -10.879 -10.136 1.00 90.25 433 ARG A O 1
ATOM 3279 N N . PHE A 1 434 ? 10.483 -9.775 -11.507 1.00 89.44 434 PHE A N 1
ATOM 3280 C CA . PHE A 1 434 ? 10.309 -8.617 -10.636 1.00 89.44 434 PHE A CA 1
ATOM 3281 C C . PHE A 1 434 ? 9.444 -8.906 -9.407 1.00 89.44 434 PHE A C 1
ATOM 3283 O O . PHE A 1 434 ? 9.552 -8.188 -8.425 1.00 89.44 434 PHE A O 1
ATOM 3290 N N . PHE A 1 435 ? 8.605 -9.945 -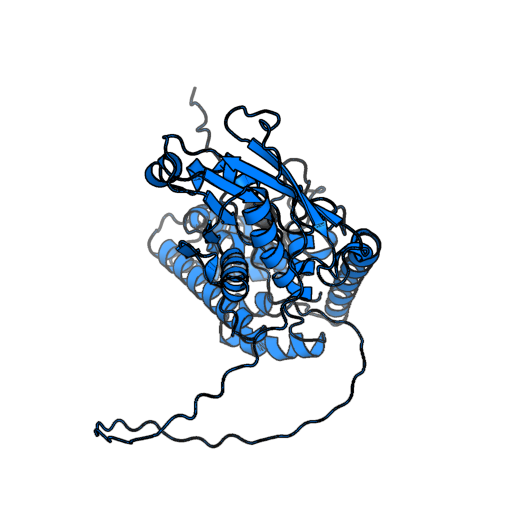9.441 1.00 89.06 435 PHE A N 1
ATOM 3291 C CA . PHE A 1 435 ? 7.870 -10.421 -8.265 1.00 89.06 435 PHE A CA 1
ATOM 3292 C C . PHE A 1 435 ? 8.693 -11.359 -7.383 1.00 89.06 435 PHE A C 1
ATOM 3294 O O . PHE A 1 435 ? 8.337 -11.532 -6.224 1.00 89.06 435 PHE A O 1
ATOM 3301 N N . ALA A 1 436 ? 9.753 -11.964 -7.923 1.00 85.62 436 ALA A N 1
ATOM 3302 C CA . ALA A 1 436 ? 10.599 -12.899 -7.193 1.00 85.62 436 ALA A CA 1
ATOM 3303 C C . ALA A 1 436 ? 11.670 -12.207 -6.342 1.00 85.62 436 ALA A C 1
ATOM 3305 O O . ALA A 1 436 ? 12.067 -12.761 -5.330 1.00 85.62 436 ALA A O 1
ATOM 3306 N N . ILE A 1 437 ? 12.183 -11.050 -6.774 1.00 79.50 437 ILE A N 1
ATOM 3307 C CA . ILE A 1 437 ? 13.373 -10.426 -6.182 1.00 79.50 437 ILE A CA 1
ATOM 3308 C C . ILE A 1 437 ? 12.961 -9.284 -5.252 1.00 79.50 437 ILE A C 1
ATOM 3310 O O . ILE A 1 437 ? 12.623 -8.197 -5.715 1.00 79.50 437 ILE A O 1
ATOM 3314 N N . GLY A 1 438 ? 13.059 -9.514 -3.944 1.00 71.38 438 GLY A N 1
ATOM 3315 C CA . GLY A 1 438 ? 12.980 -8.478 -2.917 1.00 71.38 438 GLY A CA 1
ATOM 3316 C C . GLY A 1 438 ? 13.860 -8.846 -1.727 1.00 71.38 438 GLY A C 1
ATOM 3317 O O . GLY A 1 438 ? 13.499 -9.723 -0.947 1.00 71.38 438 GLY A O 1
ATOM 3318 N N . TYR A 1 439 ? 15.021 -8.202 -1.605 1.00 75.06 439 TYR A N 1
ATOM 3319 C CA . TYR A 1 439 ? 15.896 -8.358 -0.441 1.00 75.06 439 TYR A CA 1
ATOM 3320 C C . TYR A 1 439 ? 15.456 -7.356 0.617 1.00 75.06 439 TYR A C 1
ATOM 3322 O O . TYR A 1 439 ? 15.505 -6.160 0.346 1.00 75.06 439 TYR A O 1
ATOM 3330 N N . ASN A 1 440 ? 15.017 -7.847 1.773 1.00 61.06 440 ASN A N 1
ATOM 3331 C CA . ASN A 1 440 ? 14.624 -7.061 2.937 1.00 61.06 440 ASN A CA 1
ATOM 3332 C C . ASN A 1 440 ? 15.046 -7.771 4.225 1.00 61.06 440 ASN A C 1
ATOM 3334 O O . ASN A 1 440 ? 15.461 -8.956 4.192 1.00 61.06 440 ASN A O 1
#

pLDDT: mean 84.03, std 23.22, range [21.44, 98.81]

Solvent-accessible surface area (backbone atoms only — not comparable to full-atom values): 24277 Å² total; per-residue (Å²): 140,80,82,80,81,81,74,75,77,78,77,72,83,66,56,52,72,78,50,38,48,26,34,50,68,101,70,96,77,84,90,81,89,79,90,79,83,87,80,90,82,84,91,76,94,76,94,76,93,75,92,76,95,72,90,75,77,81,77,73,73,79,77,76,79,79,72,80,76,75,88,64,70,72,58,72,75,37,66,32,88,99,33,86,71,34,27,28,43,64,45,82,43,47,49,32,88,93,43,60,86,76,40,64,35,40,32,26,35,21,32,19,65,31,77,37,85,81,52,82,45,46,32,39,40,34,57,16,26,53,23,44,59,11,23,60,48,24,79,45,36,77,79,82,43,55,69,77,51,44,34,28,25,25,32,35,11,40,14,48,59,30,10,57,77,7,40,68,45,42,52,51,70,97,66,62,62,87,65,71,37,60,62,74,82,45,97,42,73,70,49,48,49,49,53,52,52,38,29,50,53,51,50,55,33,29,44,75,67,25,48,90,50,58,90,47,35,28,54,73,58,43,23,50,48,53,54,50,50,36,52,18,71,71,45,80,51,36,29,39,41,12,27,36,43,16,16,43,37,50,51,50,25,44,70,78,42,55,90,34,58,70,46,78,47,59,45,64,65,59,64,93,82,54,52,58,68,54,49,32,46,53,47,28,36,49,53,40,51,41,52,51,50,51,36,54,55,29,47,76,31,87,81,34,64,28,12,62,96,67,37,30,60,62,45,46,56,49,29,48,59,40,22,60,76,54,49,31,78,69,51,97,90,50,76,57,31,21,38,36,32,44,48,44,18,49,55,43,29,57,78,36,79,84,34,42,67,56,49,26,44,20,41,36,35,43,60,34,79,96,65,53,41,33,58,52,30,52,51,31,32,31,58,48,63,53,49,39,97,88,70,48,62,67,45,29,67,61,18,22,53,53,30,48,40,65,67,50,41,56,42,57,44,74,69,56,35,60,70,42,26,67,62,24,33,73,64,6,79,86,50,4,55,64,28,31,61,32,73,70

Sequence (440 aa):
MRRPLVVRSLTVVIAAAAIASSCGSNGSVADSTTIVTETSIELTDTTSSVTTDTTAESTTLPATSSVPQPIVEPITLMPCPGSKKIKCARLEVPYDYENPAAGTFSIAVRVRPADTSPAVGPLFVNRGGPGAESASMATEAEFYFSKRLLDRFDIVAFDPRGTGATEPSVDCVDEIDPYFTADITFDSPEERQRLIDDAQAFNDLCEDKSGEILPYISTVSSARDIDTLRRALGYDTISYFGFSYGSELGATWAKFFPDTVRAAVFDGASDPNASYLQAGLDQAAGFERELNAFFDDCISRTTCPAHNNGDPAALFDEMMRRVERDPLFVSDKRTLVTSTVAYTAVVDAMYSSALWPTLAEAIADATKKPIADGTGLLALYDDYYQRGPNGTYDNLLEAFIAISCLDDNGDETVDDVEAQIPKFEAIAPRLGRFFAIGYN

Radius of gyration: 24.29 Å; Cα contacts (8 Å, |Δi|>4): 756; chains: 1; bounding box: 59×77×67 Å

Foldseek 3Di:
DDDDPPPPPPLPLDQQDDFLAFFADPDDDDDDDDDDDDDDDDDDDDDDDDDDDDDDPPPPDPPDDCPPQDDFAAWDWDADVPGPQKTWTWGWDALDPVDSVLHIKGKIKIKGAALEPPAPEAEEEDEDNLQEAWNCCNVVVVVVDDNVNSNHHTYMYIRAFQHDPMPPHQDQDFACCQLQQQAQVDPDPVSVVVNQVSLVNSVVSRCVPPVSRLLRRALLNSLVVVVSNCVSNPHQAYEYEYEANGQVSVVSNCVVCVSRYPYYDYHNHDDPPDASLRSLLVVLLLLLVLVVVLLVVLLVDPPQLCCVVSCSVVLQVLLLVCCQVPFDDADPVDDTRHSSLLLQLSVLCSVDVVCSSLNSVQSNQSNDPPDRHNVSSNVSSCSSQVQDPVRGGGCSVVSSVSHVCSHHSHDHDPVSLVVCQVVQCVSRVPNRNSSSDHHD

Secondary structure (DSSP, 8-state):
-------------PPP-----B--------------------------------------PPPP--PPPPP-PPPPPEEETTEEEEEEEEEEEES-SS-TTS-EEEEEEEEE--SSSS--EEEEEE--TTT---THHHHTHHHHS-HHHHTTEEEEEEPPTBSTTSBSBP---S-SHHHHSS-TT-SSHHHHHHHHHHHHHHHHHHHHHHTTTGGG--HHHHHHHHHHHHHHTT-SSEEEEEETHHHHHHHHHHHH-GGGEEEEEEES---TTS-HHHHHHHHHHHHHHHHHHHHHHHHH-TT-TT-GGG-HHHHHHHHHHHHHHSPBP--TTS--B-HHHHHHHHHHHHS-TTSHHHHHHHHHHHH-SS----HHHHHHHHHHTT--TTS---THHHHHHHHHHHH-----SHHHHHHHHHHHHHH-TTTHHHHH--B-

Mean predicted aligned error: 9.51 Å